Protein AF-0000000073405403 (afdb_homodimer)

Radius of gyration: 28.53 Å; Cα contacts (8 Å, |Δi|>4): 1781; chains: 2; bounding box: 53×83×65 Å

Organism: Sulfolobus acidocaldarius (strain ATCC 33909 / DSM 639 / JCM 8929 / NBRC 15157 / NCIMB 11770) (NCBI:txid330779)

pLDDT: mean 97.25, std 3.48, range [59.69, 98.94]

Nearest PDB structures (foldseek):
  1wsr-assembly1_A  TM=9.263E-01  e=1.986E-34  Homo sapiens
  3gir-assembly1_A  TM=9.163E-01  e=1.034E-34  Bartonella henselae
  4paa-assembly2_B  TM=9.089E-01  e=1.950E-30  Rattus norvegicus
  4pab-assembly2_B  TM=9.195E-01  e=1.554E-29  Rattus norvegicus
  5l46-assembly2_B  TM=9.239E-01  e=4.518E-29  Homo sapiens

Foldseek 3Di:
DAEALQVVVCVVLVFPWDDDLNYTFGAWSDDLQVLLVCFAPHKAKEWPLLWWKKKKFAALVLVCQQKFAHDPPDDAQFKADQIAGAAQLQFGLWGWIWHHHDNTMIMIITGNNNNVVVQVVSVVRHDMDMDTCSQVKTKMKMHHQHSCVQAPDDPADARGKDAQDDDPRATFGMKHFDDQQLTTTIMTIHGSVRVSVVVVVCVVSVHYHGRVNSSQLRNFLFLHDDEPQQGYNNDHCQQAVNPRHDLVDHYRNNVNVVCCVPVPDFKHKWKWWFDLPDDDWFDWQFFWAAAVRPGGFWTFRDWDQRSVVNTIMGMTMGGPVRQPAQAWIWTQDVNDTTIIHIHHGNNDDRD/DAEALQVVVCVVLVFPWDDDLNYTFGAWSDDLQVLLVCFAPHKAKEWPLLWWKKKKFAALVLVCQQKFAHDPPDDAQFKADQIAGAAQLQFGLWGWIWHHHDNTMIMIITGNNNNVVVCVVSVVRHPMDMDTCSQVKTKMKMHHQHSCVQAPDDPADARGKDAQDDDPRATFGMKHFDDQQLTTTIMTIHGNVRVSVVVVVSVVSVHYHGRVNSSQLRNFLFLHDDEPQQGYNNDHCQQAVNPRHDLVDHYRNNVNVVCCVPVPDFKHKWKWWFDLPDDQWFDWFFFWAAAVRPGGFWTFRDWDQRSVVNTIMGMTMGGPVRQPAQAWIWTQDVNDTTTIHIHHGNNDDRD

Secondary structure (DSSP, 8-state):
-EE-TTHHHHHHTT-EEEEETTEEEEEESS-HHHHHHHHHHS-EEEE-TTSEEEEEES-HHHHHHHBSS--TTSPTTEEEEEEEEE-TTS-EEEEEEEEE-SSSEEEEEE-GGGHHHHHHHHHHH---EEEE-TTT-EEEEEE-TTGGGTSPPPS--TTBEEEEEEETTEEEEEEE---SSSS-EEEEEE-HHHHHHHHHHHHHTTPEE--HHHHHHHHHHHT---BTTTB-TT--TTTTT-----TTS--TTHHHHHHHHHH--S-EEEEEEE-TT----PPTTPEEE-TTS-SEEEEEEEEEEETTTTEEEEEEEE-GGG--TTSEEEEEETTEEEEEEEEPSPSS---/-EE-TTHHHHHHTT-EEEEETTEEEEEESS-HHHHHHHHHHS-EEEE-TTSEEEEEES-HHHHHHHBSS--TTSPTTEEEEEEEEE-TTS-EEEEEEEEE-SSSEEEEEE-GGGHHHHHHHHHHH---EEEE-TTT-EEEEEE-TTGGGTSPPPS--TTBEEEEEEETTEEEEEEE---SSSS-EEEEEE-HHHHHHHHHHHHHTTPEEE-HHHHHHHHHHHT---BTTTB-TT--TTTTT-----TTS--TTHHHHHHHHHH--S-EEEEEEE-TT----PPTTPEEE-TTS-SEEEEEEEEEEETTTTEEEEEEEE-GGG--TTSEEEEEETTEEEEEEEEPSPSS---

InterPro domains:
  IPR006222 GCVT, N-terminal domain [PF01571] (8-242)
  IPR006223 Glycine cleavage system T protein [TIGR00528] (4-348)
  IPR013977 Aminomethyltransferase, C-terminal domain [PF08669] (269-347)
  IPR027266 Aminomethyltransferase superfamily [G3DSA:3.30.1360.120] (5-221)
  IPR028896 Aminomethyltransferase-like [PTHR43757] (3-349)
  IPR029043 Glycine cleavage T-protein/YgfZ, C-terminal [SSF101790] (257-349)

Sequence (702 aa):
MFSSPLLDIETKLNADIGEFANWKMPMKYTSYQDEHLLVRTSVAFFDISHMGRLKVSGNQNELEFLVSKEISKNKPNSMIGPTAFLNDKGGFEDDVMIYKVSENEFLIVTNAINREKIINWIGKNSGLNVEDLTFKYGMLAIQGRNVWNFIEKAEVKPLEFILNTKFLGENVFLLSRSGWTGEDGLEVWADANTLTSIIQKLLKLGIKPAGLIARDSLRQEMGYVLYGEDIDSNITPVEARYWVFSLDKDFIGKEKIMEHVENGVNRIRLGFKLKKDDRLLPRKDYKIKSPLGSRDVGYVTSSTFSPYLNRVIGMGYIKPEYAYIGYELAIDIRGKQVKAKISDFPLINTRMFSSPLLDIETKLNADIGEFANWKMPMKYTSYQDEHLLVRTSVAFFDISHMGRLKVSGNQNELEFLVSKEISKNKPNSMIGPTAFLNDKGGFEDDVMIYKVSENEFLIVTNAINREKIINWIGKNSGLNVEDLTFKYGMLAIQGRNVWNFIEKAEVKPLEFILNTKFLGENVFLLSRSGWTGEDGLEVWADANTLTSIIQKLLKLGIKPAGLIARDSLRQEMGYVLYGEDIDSNITPVEARYWVFSLDKDFIGKEKIMEHVENGVNRIRLGFKLKKDDRLLPRKDYKIKSPLGSRDVGYVTSSTFSPYLNRVIGMGYIKPEYAYIGYELAIDIRGKQVKAKISDFPLINTR

Solvent-accessible surface area (backbone atoms only — not comparable to full-atom values): 35349 Å² total; per-residue (Å²): 120,47,65,41,78,54,47,68,63,38,49,74,64,50,34,45,71,40,79,55,77,57,19,42,39,53,37,25,53,80,46,44,57,59,38,38,44,30,25,71,72,27,36,26,34,32,82,51,34,64,38,22,33,34,37,38,36,44,63,45,69,56,53,35,31,50,26,33,34,82,54,82,88,57,58,66,39,28,47,49,62,67,22,27,34,34,38,78,76,20,6,30,68,40,61,31,42,35,34,29,66,46,75,42,34,33,36,38,42,33,48,45,79,35,34,68,58,49,55,50,49,46,51,75,74,42,90,48,45,78,44,79,40,37,85,66,31,37,32,38,36,39,35,7,64,39,36,68,80,66,41,80,81,65,100,48,55,84,43,18,44,46,68,68,41,73,55,96,88,37,78,26,52,32,43,30,21,44,74,68,51,80,42,50,36,31,32,40,32,23,39,46,70,52,48,51,53,46,51,54,52,40,45,73,63,67,42,44,72,31,20,52,54,17,46,54,39,31,17,48,39,48,59,53,77,44,83,80,52,63,40,37,64,84,38,33,44,75,34,51,60,41,89,30,60,38,86,91,55,71,31,51,15,44,70,42,48,52,46,37,58,54,71,32,42,76,39,35,47,41,30,32,35,38,50,66,88,43,80,78,72,59,48,64,67,30,40,25,20,19,58,84,59,84,34,83,42,34,30,30,31,48,52,39,70,33,69,84,76,51,26,26,34,32,31,26,38,29,35,27,42,61,69,46,57,79,36,61,32,16,33,45,55,94,84,39,75,40,63,25,35,27,32,64,73,44,72,53,86,79,129,122,47,65,41,75,52,48,69,63,38,51,75,64,50,34,44,71,40,79,55,77,57,20,42,39,52,37,24,52,80,47,44,57,61,38,37,44,29,27,72,71,27,35,27,33,31,81,51,34,65,38,21,34,35,39,39,36,44,62,46,68,56,53,34,30,49,26,32,34,83,53,84,88,57,58,67,39,29,48,50,61,68,22,27,34,36,37,78,77,22,5,32,69,40,59,30,40,34,35,30,66,44,75,43,34,32,36,37,41,34,48,44,78,34,34,66,57,49,54,51,49,46,50,74,75,43,88,49,46,76,43,80,40,36,85,65,31,36,31,38,36,39,35,6,63,40,35,68,82,67,41,81,79,64,100,48,55,84,43,19,44,47,67,68,41,74,56,96,87,37,77,26,51,33,42,31,21,45,74,68,52,82,42,50,39,31,31,36,31,21,40,46,68,51,48,52,53,47,51,53,53,39,46,74,62,68,42,43,72,32,20,53,55,18,47,53,40,34,16,49,39,48,59,53,78,44,81,81,53,63,40,36,64,84,39,33,44,75,35,49,60,42,90,29,62,38,87,91,56,70,31,51,16,44,68,42,48,51,46,37,59,54,71,32,44,76,39,34,47,42,29,31,35,38,50,66,88,41,80,80,73,59,47,64,66,30,42,25,21,21,56,83,59,84,36,84,43,35,30,30,30,46,52,40,69,32,65,87,76,51,25,27,35,32,33,26,37,28,36,28,42,60,70,46,58,80,35,62,34,15,32,45,54,93,85,39,76,40,63,26,35,28,32,64,73,44,74,55,86,77,129

Structure (mmCIF, N/CA/C/O backbone):
data_AF-0000000073405403-model_v1
#
loop_
_entity.id
_entity.type
_entity.pdbx_description
1 polymer aminomethyltransferase
#
loop_
_atom_site.group_PDB
_atom_site.id
_atom_site.type_symbol
_atom_site.label_atom_id
_atom_site.label_alt_id
_atom_site.label_comp_id
_atom_site.label_asym_id
_atom_site.label_entity_id
_atom_site.label_seq_id
_atom_site.pdbx_PDB_ins_code
_atom_site.Cartn_x
_atom_site.Cartn_y
_atom_site.Cartn_z
_atom_site.occupancy
_atom_site.B_iso_or_equiv
_atom_site.auth_seq_id
_atom_site.auth_comp_id
_atom_site.auth_asym_id
_atom_site.auth_atom_id
_atom_site.pdbx_PDB_model_num
ATOM 1 N N . MET A 1 1 ? 17.234 -34.625 -14.523 1 90.69 1 MET A N 1
ATOM 2 C CA . MET A 1 1 ? 16.922 -33.281 -14.961 1 90.69 1 MET A CA 1
ATOM 3 C C . MET A 1 1 ? 16.094 -33.281 -16.234 1 90.69 1 MET A C 1
ATOM 5 O O . MET A 1 1 ? 16.422 -33.969 -17.188 1 90.69 1 MET A O 1
ATOM 9 N N . PHE A 1 2 ? 15.016 -32.531 -16.172 1 95.19 2 PHE A N 1
ATOM 10 C CA . PHE A 1 2 ? 14.133 -32.438 -17.328 1 95.19 2 PHE A CA 1
ATOM 11 C C . PHE A 1 2 ? 14.539 -31.297 -18.234 1 95.19 2 PHE A C 1
ATOM 13 O O . PHE A 1 2 ? 15.375 -30.469 -17.844 1 95.19 2 PHE A O 1
ATOM 20 N N . SER A 1 3 ? 14.016 -31.344 -19.453 1 96.12 3 SER A N 1
ATOM 21 C CA . SER A 1 3 ? 14.273 -30.25 -20.391 1 96.12 3 SER A CA 1
ATOM 22 C C . SER A 1 3 ? 12.977 -29.703 -20.969 1 96.12 3 SER A C 1
ATOM 24 O O . SER A 1 3 ? 12.047 -30.469 -21.25 1 96.12 3 SER A O 1
ATOM 26 N N . SER A 1 4 ? 13.016 -28.453 -21.172 1 96.69 4 SER A N 1
ATOM 27 C CA . SER A 1 4 ? 11.898 -27.859 -21.906 1 96.69 4 SER A CA 1
ATOM 28 C C . SER A 1 4 ? 11.75 -28.516 -23.281 1 96.69 4 SER A C 1
ATOM 30 O O . SER A 1 4 ? 12.742 -28.781 -23.953 1 96.69 4 SER A O 1
ATOM 32 N N . PRO A 1 5 ? 10.516 -28.719 -23.688 1 97.69 5 PRO A N 1
ATOM 33 C CA . PRO A 1 5 ? 10.305 -29.25 -25.031 1 97.69 5 PRO A CA 1
ATOM 34 C C . PRO A 1 5 ? 10.641 -28.234 -26.125 1 97.69 5 PRO A C 1
ATOM 36 O O . PRO A 1 5 ? 10.648 -28.578 -27.312 1 97.69 5 PRO A O 1
ATOM 39 N N . LEU A 1 6 ? 10.984 -27.016 -25.688 1 98.19 6 LEU A N 1
ATOM 40 C CA . LEU A 1 6 ? 11.234 -25.938 -26.641 1 98.19 6 LEU A CA 1
ATOM 41 C C . LEU A 1 6 ? 12.719 -25.609 -26.703 1 98.19 6 LEU A C 1
ATOM 43 O O . LEU A 1 6 ? 13.102 -24.547 -27.203 1 98.19 6 LEU A O 1
ATOM 47 N N . LEU A 1 7 ? 13.531 -26.438 -26.203 1 96.44 7 LEU A N 1
ATOM 48 C CA . LEU A 1 7 ? 14.961 -26.172 -26.078 1 96.44 7 LEU A CA 1
ATOM 49 C C . LEU A 1 7 ? 15.586 -25.875 -27.438 1 96.44 7 LEU A C 1
ATOM 51 O O . LEU A 1 7 ? 16.484 -25.031 -27.547 1 96.44 7 LEU A O 1
ATOM 55 N N . ASP A 1 8 ? 15.195 -26.609 -28.453 1 96 8 ASP A N 1
ATOM 56 C CA . ASP A 1 8 ? 15.781 -26.453 -29.781 1 96 8 ASP A CA 1
ATOM 57 C C . ASP A 1 8 ? 15.586 -25.031 -30.297 1 96 8 ASP A C 1
ATOM 59 O O . ASP A 1 8 ? 16.547 -24.375 -30.719 1 96 8 ASP A O 1
ATOM 63 N N . ILE A 1 9 ? 14.391 -24.578 -30.266 1 97.38 9 ILE A N 1
ATOM 64 C CA . ILE A 1 9 ? 14.125 -23.234 -30.781 1 97.38 9 ILE A CA 1
ATOM 65 C C . ILE A 1 9 ? 14.75 -22.203 -29.859 1 97.38 9 ILE A C 1
ATOM 67 O O . ILE A 1 9 ? 15.211 -21.141 -30.312 1 97.38 9 ILE A O 1
ATOM 71 N N . GLU A 1 10 ? 14.766 -22.5 -28.594 1 96.69 10 GLU A N 1
ATOM 72 C CA . GLU A 1 10 ? 15.367 -21.578 -27.641 1 96.69 10 GLU A CA 1
ATOM 73 C C . GLU A 1 10 ? 16.859 -21.406 -27.906 1 96.69 10 GLU A C 1
ATOM 75 O O . GLU A 1 10 ? 17.391 -20.312 -27.797 1 96.69 10 GLU A O 1
ATOM 80 N N . THR A 1 11 ? 17.484 -22.453 -28.172 1 96.06 11 THR A N 1
ATOM 81 C CA . THR A 1 11 ? 18.906 -22.422 -28.5 1 96.06 11 THR A CA 1
ATOM 82 C C . THR A 1 11 ? 19.156 -21.609 -29.766 1 96.06 11 THR A C 1
ATOM 84 O O . THR A 1 11 ? 20.125 -20.844 -29.844 1 96.06 11 THR A O 1
ATOM 87 N N . LYS A 1 12 ? 18.312 -21.766 -30.703 1 96.69 12 LYS A N 1
ATOM 88 C CA . LYS A 1 12 ? 18.422 -21 -31.938 1 96.69 12 LYS A CA 1
ATOM 89 C C . LYS A 1 12 ? 18.234 -19.516 -31.688 1 96.69 12 LYS A C 1
ATOM 91 O O . LYS A 1 12 ? 18.75 -18.672 -32.438 1 96.69 12 LYS A O 1
ATOM 96 N N . LEU A 1 13 ? 17.516 -19.219 -30.688 1 97.56 13 LEU A N 1
ATOM 97 C CA . LEU A 1 13 ? 17.281 -17.828 -30.312 1 97.56 13 LEU A CA 1
ATOM 98 C C . LEU A 1 13 ? 18.375 -17.312 -29.391 1 97.56 13 LEU A C 1
ATOM 100 O O . LEU A 1 13 ? 18.25 -16.234 -28.812 1 97.56 13 LEU A O 1
ATOM 104 N N . ASN A 1 14 ? 19.375 -18.172 -29.141 1 96.31 14 ASN A N 1
ATOM 105 C CA . ASN A 1 14 ? 20.547 -17.828 -28.359 1 96.31 14 ASN A CA 1
ATOM 106 C C . ASN A 1 14 ? 20.203 -17.672 -26.875 1 96.31 14 ASN A C 1
ATOM 108 O O . ASN A 1 14 ? 20.734 -16.781 -26.203 1 96.31 14 ASN A O 1
ATOM 112 N N . ALA A 1 15 ? 19.359 -18.516 -26.406 1 97.88 15 ALA A N 1
ATOM 113 C CA . ALA A 1 15 ? 19 -18.5 -24.984 1 97.88 15 ALA A CA 1
ATOM 114 C C . ALA A 1 15 ? 20.172 -18.969 -24.125 1 97.88 15 ALA A C 1
ATOM 116 O O . ALA A 1 15 ? 20.906 -19.891 -24.516 1 97.88 15 ALA A O 1
ATOM 117 N N . ASP A 1 16 ? 20.422 -18.281 -23.016 1 98.31 16 ASP A N 1
ATOM 118 C CA . ASP A 1 16 ? 21.266 -18.844 -21.953 1 98.31 16 ASP A CA 1
ATOM 119 C C . ASP A 1 16 ? 20.531 -19.906 -21.172 1 98.31 16 ASP A C 1
ATOM 121 O O . ASP A 1 16 ? 19.703 -19.594 -20.297 1 98.31 16 ASP A O 1
ATOM 125 N N . ILE A 1 17 ? 20.859 -21.172 -21.484 1 97.81 17 ILE A N 1
ATOM 126 C CA . ILE A 1 17 ? 20.141 -22.297 -20.875 1 97.81 17 ILE A CA 1
ATOM 127 C C . ILE A 1 17 ? 20.75 -22.625 -19.516 1 97.81 17 ILE A C 1
ATOM 129 O O . ILE A 1 17 ? 21.969 -22.719 -19.375 1 97.81 17 ILE A O 1
ATOM 133 N N . GLY A 1 18 ? 19.938 -22.688 -18.453 1 97.38 18 GLY A N 1
ATOM 134 C CA . GLY A 1 18 ? 20.359 -23.062 -17.109 1 97.38 18 GLY A CA 1
ATOM 135 C C . GLY A 1 18 ? 19.391 -24 -16.422 1 97.38 18 GLY A C 1
ATOM 136 O O . GLY A 1 18 ? 18.391 -24.422 -17.031 1 97.38 18 GLY A O 1
ATOM 137 N N . GLU A 1 19 ? 19.75 -24.328 -15.266 1 96.56 19 GLU A N 1
ATOM 138 C CA . GLU A 1 19 ? 18.922 -25.234 -14.477 1 96.56 19 GLU A CA 1
ATOM 139 C C . GLU A 1 19 ? 17.984 -24.453 -13.555 1 96.56 19 GLU A C 1
ATOM 141 O O . GLU A 1 19 ? 18.406 -23.516 -12.883 1 96.56 19 GLU A O 1
ATOM 146 N N . PHE A 1 20 ? 16.75 -24.781 -13.547 1 94.56 20 PHE A N 1
ATOM 147 C CA . PHE A 1 20 ? 15.742 -24.266 -12.633 1 94.56 20 PHE A CA 1
ATOM 148 C C . PHE A 1 20 ? 14.789 -25.375 -12.211 1 94.56 20 PHE A C 1
ATOM 150 O O . PHE A 1 20 ? 14.078 -25.938 -13.047 1 94.56 20 PHE A O 1
ATOM 157 N N . ALA A 1 21 ? 14.75 -25.688 -10.906 1 94.88 21 ALA A N 1
ATOM 158 C CA . ALA A 1 21 ? 13.859 -26.703 -10.352 1 94.88 21 ALA A CA 1
ATOM 159 C C . ALA A 1 21 ? 14.031 -28.031 -11.086 1 94.88 21 ALA A C 1
ATOM 161 O O . ALA A 1 21 ? 13.047 -28.672 -11.461 1 94.88 21 ALA A O 1
ATOM 162 N N . ASN A 1 22 ? 15.234 -28.359 -11.422 1 95.69 22 ASN A N 1
ATOM 163 C CA . ASN A 1 22 ? 15.602 -29.609 -12.062 1 95.69 22 ASN A CA 1
ATOM 164 C C . ASN A 1 22 ? 15.172 -29.656 -13.523 1 95.69 22 ASN A C 1
ATOM 166 O O . ASN A 1 22 ? 14.922 -30.734 -14.07 1 95.69 22 ASN A O 1
ATOM 170 N N . TRP A 1 23 ? 14.953 -28.469 -14.141 1 97.62 23 TRP A N 1
ATOM 171 C CA . TRP A 1 23 ? 14.672 -28.328 -15.57 1 97.62 23 TRP A CA 1
ATOM 172 C C . TRP A 1 23 ? 15.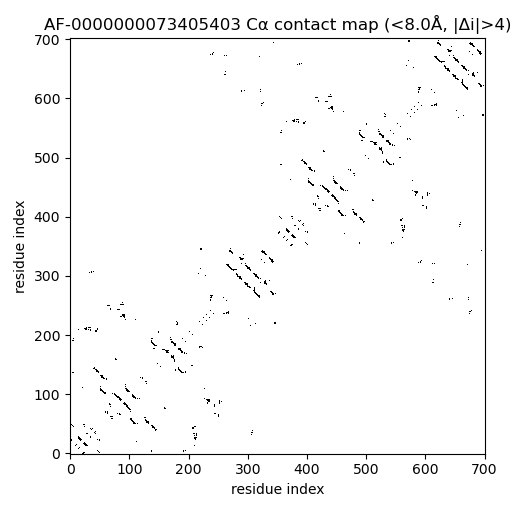75 -27.5 -16.25 1 97.62 23 TRP A C 1
ATOM 174 O O . TRP A 1 23 ? 16.219 -26.5 -15.711 1 97.62 23 TRP A O 1
ATOM 184 N N . LYS A 1 24 ? 16.109 -27.938 -17.438 1 98 24 LYS A N 1
ATOM 185 C CA . LYS A 1 24 ? 16.828 -27.047 -18.328 1 98 24 LYS A CA 1
ATOM 186 C C . LYS A 1 24 ? 15.891 -26.031 -18.984 1 98 24 LYS A C 1
ATOM 188 O O . LYS A 1 24 ? 15.023 -26.406 -19.781 1 98 24 LYS A O 1
ATOM 193 N N . MET A 1 25 ? 16.078 -24.844 -18.641 1 98.12 25 MET A N 1
ATOM 194 C CA . MET A 1 25 ? 15.18 -23.781 -19.078 1 98.12 25 MET A CA 1
ATOM 195 C C . MET A 1 25 ? 15.969 -22.562 -19.594 1 98.12 25 MET A C 1
ATOM 197 O O . MET A 1 25 ? 17.125 -22.391 -19.234 1 98.12 25 MET A O 1
ATOM 201 N N . PRO A 1 26 ? 15.391 -21.75 -20.422 1 98.38 26 PRO A N 1
ATOM 202 C CA . PRO A 1 26 ? 16.047 -20.484 -20.766 1 98.38 26 PRO A CA 1
ATOM 203 C C . PRO A 1 26 ? 16.047 -19.484 -19.625 1 98.38 26 PRO A C 1
ATOM 205 O O . PRO A 1 26 ? 14.992 -19.031 -19.188 1 98.38 26 PRO A O 1
ATOM 208 N N . MET A 1 27 ? 17.234 -19.109 -19.219 1 98.25 27 MET A N 1
ATOM 209 C CA . MET A 1 27 ? 17.375 -18.172 -18.109 1 98.25 27 MET A CA 1
ATOM 210 C C . MET A 1 27 ? 17.375 -16.734 -18.609 1 98.25 27 MET A C 1
ATOM 212 O O . MET A 1 27 ? 16.844 -15.844 -17.938 1 98.25 27 MET A O 1
ATOM 216 N N . LYS A 1 28 ? 17.922 -16.453 -19.672 1 98.31 28 LYS A N 1
ATOM 217 C CA . LYS A 1 28 ? 17.922 -15.156 -20.344 1 98.31 28 LYS A CA 1
ATOM 218 C C . LYS A 1 28 ? 18.266 -15.305 -21.828 1 98.31 28 LYS A C 1
ATOM 220 O O . LYS A 1 28 ? 18.812 -16.328 -22.234 1 98.31 28 LYS A O 1
ATOM 225 N N . TYR A 1 29 ? 17.969 -14.328 -22.609 1 98.38 29 TYR A N 1
ATOM 226 C CA . TYR A 1 29 ? 18.281 -14.281 -24.031 1 98.38 29 TYR A CA 1
ATOM 227 C C . TYR A 1 29 ? 19.219 -13.117 -24.344 1 98.38 29 TYR A C 1
ATOM 229 O O . TYR A 1 29 ? 20.031 -13.195 -25.281 1 98.38 29 TYR A O 1
ATOM 237 N N . THR A 1 30 ? 19.031 -12.055 -23.672 1 97.12 30 THR A N 1
ATOM 238 C CA . THR A 1 30 ? 19.906 -10.883 -23.734 1 97.12 30 THR A CA 1
ATOM 239 C C . THR A 1 30 ? 20.359 -10.477 -22.328 1 97.12 30 THR A C 1
ATOM 241 O O . THR A 1 30 ? 21.172 -11.164 -21.719 1 97.12 30 THR A O 1
ATOM 244 N N . SER A 1 31 ? 19.781 -9.492 -21.703 1 97.44 31 SER A N 1
ATOM 245 C CA . SER A 1 31 ? 19.922 -9.164 -20.297 1 97.44 31 SER A CA 1
ATOM 246 C C . SER A 1 31 ? 18.578 -9.195 -19.594 1 97.44 31 SER A C 1
ATOM 248 O O . SER A 1 31 ? 17.562 -8.773 -20.156 1 97.44 31 SER A O 1
ATOM 250 N N . TYR A 1 32 ? 18.672 -9.742 -18.375 1 96.81 32 TYR A N 1
ATOM 251 C CA . TYR A 1 32 ? 17.375 -9.836 -17.688 1 96.81 32 TYR A CA 1
ATOM 252 C C . TYR A 1 32 ? 16.766 -8.453 -17.5 1 96.81 32 TYR A C 1
ATOM 254 O O . TYR A 1 32 ? 15.539 -8.32 -17.438 1 96.81 32 TYR A O 1
ATOM 262 N N . GLN A 1 33 ? 17.625 -7.359 -17.422 1 98 33 GLN A N 1
ATOM 263 C CA . GLN A 1 33 ? 17.109 -6.004 -17.25 1 98 33 GLN A CA 1
ATOM 264 C C . GLN A 1 33 ? 16.312 -5.562 -18.469 1 98 33 GLN A C 1
ATOM 266 O O . GLN A 1 33 ? 15.211 -5.012 -18.328 1 98 33 GLN A O 1
ATOM 271 N N . ASP A 1 34 ? 16.875 -5.832 -19.594 1 98.25 34 ASP A N 1
ATOM 272 C CA . ASP A 1 34 ? 16.188 -5.48 -20.844 1 98.25 34 ASP A CA 1
ATOM 273 C C . ASP A 1 34 ? 14.883 -6.277 -20.984 1 98.25 34 ASP A C 1
ATOM 275 O O . ASP A 1 34 ? 13.852 -5.73 -21.375 1 98.25 34 ASP A O 1
ATOM 279 N N . GLU A 1 35 ? 14.984 -7.539 -20.734 1 98.75 35 GLU A N 1
ATOM 280 C CA . GLU A 1 35 ? 13.828 -8.422 -20.828 1 98.75 35 GLU A CA 1
ATOM 281 C C . GLU A 1 35 ? 12.734 -8 -19.859 1 98.75 35 GLU A C 1
ATOM 283 O O . GLU A 1 35 ? 11.547 -7.996 -20.203 1 98.75 35 GLU A O 1
ATOM 288 N N . HIS A 1 36 ? 13.125 -7.621 -18.641 1 98.69 36 HIS A N 1
ATOM 289 C CA . HIS A 1 36 ? 12.219 -7.074 -17.641 1 98.69 36 HIS A CA 1
ATOM 290 C C . HIS A 1 36 ? 11.508 -5.828 -18.172 1 98.69 36 HIS A C 1
ATOM 292 O O . HIS A 1 36 ? 10.289 -5.715 -18.062 1 98.69 36 HIS A O 1
ATOM 298 N N . LEU A 1 37 ? 12.242 -4.949 -18.688 1 98.5 37 LEU A N 1
ATOM 299 C CA . LEU A 1 37 ? 11.688 -3.684 -19.172 1 98.5 37 LEU A CA 1
ATOM 300 C C . LEU A 1 37 ? 10.758 -3.906 -20.359 1 98.5 37 LEU A C 1
ATOM 302 O O . LEU A 1 37 ? 9.781 -3.176 -20.531 1 98.5 37 LEU A O 1
ATOM 306 N N . LEU A 1 38 ? 11.023 -4.91 -21.156 1 98.38 38 LEU A N 1
ATOM 307 C CA . LEU A 1 38 ? 10.133 -5.242 -22.266 1 98.38 38 LEU A CA 1
ATOM 308 C C . LEU A 1 38 ? 8.711 -5.473 -21.766 1 98.38 38 LEU A C 1
ATOM 310 O O . LEU A 1 38 ? 7.75 -4.977 -22.359 1 98.38 38 LEU A O 1
ATOM 314 N N . VAL A 1 39 ? 8.602 -6.18 -20.688 1 98.44 39 VAL A N 1
ATOM 315 C CA . VAL A 1 39 ? 7.289 -6.512 -20.156 1 98.44 39 VAL A CA 1
ATOM 316 C C . VAL A 1 39 ? 6.609 -5.25 -19.641 1 98.44 39 VAL A C 1
ATOM 318 O O . VAL A 1 39 ? 5.41 -5.051 -19.859 1 98.44 39 VAL A O 1
ATOM 321 N N . ARG A 1 40 ? 7.316 -4.371 -19.016 1 98.19 40 ARG A N 1
ATOM 322 C CA . ARG A 1 40 ? 6.766 -3.178 -18.375 1 98.19 40 ARG A CA 1
ATOM 323 C C . ARG A 1 40 ? 6.465 -2.1 -19.406 1 98.19 40 ARG A C 1
ATOM 325 O O . ARG A 1 40 ? 5.688 -1.178 -19.156 1 98.19 40 ARG A O 1
ATOM 332 N N . THR A 1 41 ? 7.035 -2.18 -20.562 1 97.38 41 THR A N 1
ATOM 333 C CA . THR A 1 41 ? 6.887 -1.08 -21.5 1 97.38 41 THR A CA 1
ATOM 334 C C . THR A 1 41 ? 6.289 -1.576 -22.812 1 97.38 41 THR A C 1
ATOM 336 O O . THR A 1 41 ? 5.844 -0.777 -23.641 1 97.38 41 THR A O 1
ATOM 339 N N . SER A 1 42 ? 6.34 -2.885 -22.984 1 97.88 42 SER A N 1
ATOM 340 C CA . SER A 1 42 ? 5.871 -3.5 -24.219 1 97.88 42 SER A CA 1
ATOM 341 C C . SER A 1 42 ? 5.281 -4.883 -23.969 1 97.88 42 SER A C 1
ATOM 343 O O . SER A 1 42 ? 4.223 -5.004 -23.344 1 97.88 42 SER A O 1
ATOM 345 N N . VAL A 1 43 ? 6.02 -5.941 -24.5 1 98.38 43 VAL A N 1
ATOM 346 C CA . VAL A 1 43 ? 5.543 -7.312 -24.359 1 98.38 43 VAL A CA 1
ATOM 347 C C . VAL A 1 43 ? 6.699 -8.289 -24.578 1 98.38 43 VAL A C 1
ATOM 349 O O . VAL A 1 43 ? 7.652 -7.984 -25.297 1 98.38 43 VAL A O 1
ATOM 352 N N . ALA A 1 44 ? 6.605 -9.398 -23.938 1 98.81 44 ALA A N 1
ATOM 353 C CA . ALA A 1 44 ? 7.535 -10.516 -24.125 1 98.81 44 ALA A CA 1
ATOM 354 C C . ALA A 1 44 ? 6.824 -11.852 -23.953 1 98.81 44 ALA A C 1
ATOM 356 O O . ALA A 1 44 ? 5.688 -11.906 -23.469 1 98.81 44 ALA A O 1
ATOM 357 N N . PHE A 1 45 ? 7.492 -12.867 -24.406 1 98.81 45 PHE A N 1
ATOM 358 C CA . PHE A 1 45 ? 6.957 -14.188 -24.109 1 98.81 45 PHE A CA 1
ATOM 359 C C . PHE A 1 45 ? 7.969 -15.016 -23.328 1 98.81 45 PHE A C 1
ATOM 361 O O . PHE A 1 45 ? 9.18 -14.844 -23.5 1 98.81 45 PHE A O 1
ATOM 368 N N . PHE A 1 46 ? 7.422 -15.914 -22.516 1 98.88 46 PHE A N 1
ATOM 369 C CA . PHE A 1 46 ? 8.195 -16.781 -21.625 1 98.88 46 PHE A CA 1
ATOM 370 C C . PHE A 1 46 ? 7.871 -18.25 -21.891 1 98.88 46 PHE A C 1
ATOM 372 O O . PHE A 1 46 ? 6.703 -18.609 -22.031 1 98.88 46 PHE A O 1
ATOM 379 N N . ASP A 1 47 ? 8.969 -19.047 -21.953 1 98.81 47 ASP A N 1
ATOM 380 C CA . ASP A 1 47 ? 8.797 -20.484 -21.781 1 98.81 47 ASP A CA 1
ATOM 381 C C . ASP A 1 47 ? 8.641 -20.859 -20.312 1 98.81 47 ASP A C 1
ATOM 383 O O . ASP A 1 47 ? 9.578 -20.688 -19.531 1 98.81 47 ASP A O 1
ATOM 387 N N . ILE A 1 48 ? 7.473 -21.359 -19.938 1 98.62 48 ILE A N 1
ATOM 388 C CA . ILE A 1 48 ? 7.258 -21.766 -18.547 1 98.62 48 ILE A CA 1
ATOM 389 C C . ILE A 1 48 ? 6.84 -23.234 -18.5 1 98.62 48 ILE A C 1
ATOM 391 O O . ILE A 1 48 ? 6 -23.609 -17.672 1 98.62 48 ILE A O 1
ATOM 395 N N . SER A 1 49 ? 7.383 -23.984 -19.375 1 98.62 49 SER A N 1
ATOM 396 C CA . SER A 1 49 ? 7.027 -25.375 -19.547 1 98.62 49 SER A CA 1
ATOM 397 C C . SER A 1 49 ? 7.465 -26.219 -18.344 1 98.62 49 SER A C 1
ATOM 399 O O . SER A 1 49 ? 7.051 -27.359 -18.188 1 98.62 49 SER A O 1
ATOM 401 N N . HIS A 1 50 ? 8.328 -25.641 -17.5 1 98.31 50 HIS A N 1
ATOM 402 C CA . HIS A 1 50 ? 8.766 -26.359 -16.312 1 98.31 50 HIS A CA 1
ATOM 403 C C . HIS A 1 50 ? 7.625 -26.516 -15.312 1 98.31 50 HIS A C 1
ATOM 405 O O . HIS A 1 50 ? 7.691 -27.359 -14.414 1 98.31 50 HIS A O 1
ATOM 411 N N . MET A 1 51 ? 6.598 -25.719 -15.367 1 98.5 51 MET A N 1
ATOM 412 C CA . MET A 1 51 ? 5.473 -25.812 -14.445 1 98.5 51 MET A CA 1
ATOM 413 C C . MET A 1 51 ? 4.734 -27.141 -14.609 1 98.5 51 MET A C 1
ATOM 415 O O . MET A 1 51 ? 4.57 -27.625 -15.734 1 98.5 51 MET A O 1
ATOM 419 N N . GLY A 1 52 ? 4.32 -27.672 -13.445 1 98.69 52 GLY A N 1
ATOM 420 C CA . GLY A 1 52 ? 3.512 -28.875 -13.531 1 98.69 52 GLY A CA 1
ATOM 421 C C . GLY A 1 52 ? 2.115 -28.625 -14.062 1 98.69 52 GLY A C 1
ATOM 422 O O . GLY A 1 52 ? 1.49 -27.609 -13.727 1 98.69 52 GLY A O 1
ATOM 423 N N . ARG A 1 53 ? 1.635 -29.484 -14.852 1 98.88 53 ARG A N 1
ATOM 424 C CA . ARG A 1 53 ? 0.285 -29.438 -15.406 1 98.88 53 ARG A CA 1
ATOM 425 C C . ARG A 1 53 ? -0.441 -30.766 -15.18 1 98.88 53 ARG A C 1
ATOM 427 O O . ARG A 1 53 ? -0.064 -31.781 -15.75 1 98.88 53 ARG A O 1
ATOM 434 N N . LEU A 1 54 ? -1.486 -30.656 -14.406 1 98.94 54 LEU A N 1
ATOM 435 C CA . LEU A 1 54 ? -2.205 -31.875 -14.031 1 98.94 54 LEU A CA 1
ATOM 436 C C . LEU A 1 54 ? -3.662 -31.797 -14.477 1 98.94 54 LEU A C 1
ATOM 438 O O . LEU A 1 54 ? -4.281 -30.734 -14.414 1 98.94 54 LEU A O 1
ATOM 442 N N . LYS A 1 55 ? -4.164 -32.875 -14.906 1 98.94 55 LYS A N 1
ATOM 443 C CA . LYS A 1 55 ? -5.602 -33.062 -15.07 1 98.94 55 LYS A CA 1
ATOM 444 C C . LYS A 1 55 ? -6.168 -33.906 -13.93 1 98.94 55 LYS A C 1
ATOM 446 O O . LYS A 1 55 ? -5.684 -35.031 -13.672 1 98.94 55 LYS A O 1
ATOM 451 N N . VAL A 1 56 ? -7.105 -33.406 -13.25 1 98.81 56 VAL A N 1
ATOM 452 C CA . VAL A 1 56 ? -7.727 -34.094 -12.117 1 98.81 56 VAL A CA 1
ATOM 453 C C . VAL A 1 56 ? -9.195 -34.375 -12.422 1 98.81 56 VAL A C 1
ATOM 455 O O . VAL A 1 56 ? -9.938 -33.469 -12.82 1 98.81 56 VAL A O 1
ATOM 458 N N . SER A 1 57 ? -9.609 -35.562 -12.25 1 98.69 57 SER A N 1
ATOM 459 C CA . SER A 1 57 ? -11 -35.938 -12.508 1 98.69 57 SER A CA 1
ATOM 460 C C . SER A 1 57 ? -11.617 -36.656 -11.32 1 98.69 57 SER A C 1
ATOM 462 O O . SER A 1 57 ? -10.93 -37.406 -10.625 1 98.69 57 SER A O 1
ATOM 464 N N . GLY A 1 58 ? -12.867 -36.438 -11.039 1 98.12 58 GLY A N 1
ATOM 465 C CA . GLY A 1 58 ? -13.594 -37.062 -9.945 1 98.12 58 GLY A CA 1
ATOM 466 C C . GLY A 1 58 ? -14.555 -36.125 -9.258 1 98.12 58 GLY A C 1
ATOM 467 O O . GLY A 1 58 ? -15.016 -35.156 -9.867 1 98.12 58 GLY A O 1
ATOM 468 N N . ASN A 1 59 ? -14.906 -36.438 -8.055 1 96.88 59 ASN A N 1
ATOM 469 C CA . ASN A 1 59 ? -15.883 -35.688 -7.281 1 96.88 59 ASN A CA 1
ATOM 470 C C . ASN A 1 59 ? -15.344 -34.312 -6.879 1 96.88 59 ASN A C 1
ATOM 472 O O . ASN A 1 59 ? -14.312 -34.219 -6.207 1 96.88 59 ASN A O 1
ATOM 476 N N . GLN A 1 60 ? -16.031 -33.344 -7.254 1 96.06 60 GLN A N 1
ATOM 477 C CA . GLN A 1 60 ? -15.625 -31.953 -6.984 1 96.06 60 GLN A CA 1
ATOM 478 C C . GLN A 1 60 ? -15.477 -31.719 -5.484 1 96.06 60 GLN A C 1
ATOM 480 O O . GLN A 1 60 ? -14.609 -30.953 -5.059 1 96.06 60 GLN A O 1
ATOM 485 N N . ASN A 1 61 ? -16.297 -32.312 -4.715 1 96.69 61 ASN A N 1
ATOM 486 C CA . ASN A 1 61 ? -16.266 -32.125 -3.271 1 96.69 61 ASN A CA 1
ATOM 487 C C . ASN A 1 61 ? -14.938 -32.594 -2.674 1 96.69 61 ASN A C 1
ATOM 489 O O . ASN A 1 61 ? -14.469 -32.031 -1.677 1 96.69 61 ASN A O 1
ATOM 493 N N . GLU A 1 62 ? -14.391 -33.594 -3.279 1 97.88 62 GLU A N 1
ATOM 494 C CA . GLU A 1 62 ? -13.086 -34.062 -2.814 1 97.88 62 GLU A CA 1
ATOM 495 C C . GLU A 1 62 ? -11.992 -33.062 -3.092 1 97.88 62 GLU A C 1
ATOM 497 O O . GLU A 1 62 ? -11.148 -32.781 -2.234 1 97.88 62 GLU A O 1
ATOM 502 N N . LEU A 1 63 ? -12.047 -32.5 -4.285 1 98.06 63 LEU A N 1
ATOM 503 C CA . LEU A 1 63 ? -11.062 -31.469 -4.594 1 98.06 63 LEU A CA 1
ATOM 504 C C . LEU A 1 63 ? -11.273 -30.234 -3.715 1 98.06 63 LEU A C 1
ATOM 506 O O . LEU A 1 63 ? -10.305 -29.625 -3.26 1 98.06 63 LEU A O 1
ATOM 510 N N . GLU A 1 64 ? -12.531 -29.891 -3.5 1 96.75 64 GLU A N 1
ATOM 511 C CA . GLU A 1 64 ? -12.898 -28.766 -2.637 1 96.75 64 GLU A CA 1
ATOM 512 C C . GLU A 1 64 ? -12.273 -28.906 -1.254 1 96.75 64 GLU A C 1
ATOM 514 O O . GLU A 1 64 ? -11.844 -27.922 -0.659 1 96.75 64 GLU A O 1
ATOM 519 N N . PHE A 1 65 ? -12.203 -30.078 -0.78 1 98 65 PHE A N 1
ATOM 520 C CA . PHE A 1 65 ? -11.648 -30.344 0.542 1 98 65 PHE A CA 1
ATOM 521 C C . PHE A 1 65 ? -10.125 -30.266 0.519 1 98 65 PHE A C 1
ATOM 523 O O . PHE A 1 65 ? -9.5 -29.906 1.521 1 98 65 PHE A O 1
ATOM 530 N N . LEU A 1 66 ? -9.516 -30.562 -0.603 1 98.44 66 LEU A N 1
ATOM 531 C CA . LEU A 1 66 ? -8.062 -30.641 -0.711 1 98.44 66 LEU A CA 1
ATOM 532 C C . LEU A 1 66 ? -7.453 -29.25 -0.868 1 98.44 66 LEU A C 1
ATOM 534 O O . LEU A 1 66 ? -6.289 -29.047 -0.532 1 98.44 66 LEU A O 1
ATOM 538 N N . VAL A 1 67 ? -8.234 -28.328 -1.432 1 98.44 67 VAL A N 1
ATOM 539 C CA . VAL A 1 67 ? -7.691 -26.984 -1.68 1 98.44 67 VAL A CA 1
ATOM 540 C C . VAL A 1 67 ? -8.359 -25.984 -0.753 1 98.44 67 VAL A C 1
ATOM 542 O O . VAL A 1 67 ? -9.492 -26.188 -0.304 1 98.44 67 VAL A O 1
ATOM 545 N N . SER A 1 68 ? -7.742 -24.875 -0.548 1 98.56 68 SER A N 1
ATOM 546 C CA . SER A 1 68 ? -8.172 -23.984 0.518 1 98.56 68 SER A CA 1
ATOM 547 C C . SER A 1 68 ? -9.219 -22.984 0.021 1 98.56 68 SER A C 1
ATOM 549 O O . SER A 1 68 ? -9.945 -22.391 0.82 1 98.56 68 SER A O 1
ATOM 551 N N . LYS A 1 69 ? -9.336 -22.766 -1.234 1 97.81 69 LYS A N 1
ATOM 552 C CA . LYS A 1 69 ? -10.336 -21.828 -1.755 1 97.81 69 LYS A CA 1
ATOM 553 C C . LYS A 1 69 ? -11.578 -22.562 -2.24 1 97.81 69 LYS A C 1
ATOM 555 O O . LYS A 1 69 ? -11.5 -23.734 -2.656 1 97.81 69 LYS A O 1
ATOM 560 N N . GLU A 1 70 ? -12.648 -21.859 -2.289 1 97 70 GLU A N 1
ATOM 561 C CA . GLU A 1 70 ? -13.914 -22.391 -2.775 1 97 70 GLU A CA 1
ATOM 562 C C . GLU A 1 70 ? -13.883 -22.609 -4.285 1 97 70 GLU A C 1
ATOM 564 O O . GLU A 1 70 ? -13.492 -21.703 -5.035 1 97 70 GLU A O 1
ATOM 569 N N . ILE A 1 71 ? -14.312 -23.766 -4.719 1 95.81 71 ILE A N 1
ATOM 570 C CA . ILE A 1 71 ? -14.305 -24.141 -6.129 1 95.81 71 ILE A CA 1
ATOM 571 C C . ILE A 1 71 ? -15.734 -24.219 -6.648 1 95.81 71 ILE A C 1
ATOM 573 O O . ILE A 1 71 ? -16.016 -23.844 -7.793 1 95.81 71 ILE A O 1
ATOM 577 N N . SER A 1 72 ? -16.609 -24.562 -5.828 1 92.94 72 SER A N 1
ATOM 578 C CA . SER A 1 72 ? -17.938 -24.984 -6.246 1 92.94 72 SER A CA 1
ATOM 579 C C . SER A 1 72 ? -18.75 -23.812 -6.789 1 92.94 72 SER A C 1
ATOM 581 O O . SER A 1 72 ? -19.594 -23.984 -7.672 1 92.94 72 SER A O 1
ATOM 583 N N . LYS A 1 73 ? -18.469 -22.625 -6.348 1 92.12 73 LYS A N 1
ATOM 584 C CA . LYS A 1 73 ? -19.266 -21.469 -6.734 1 92.12 73 LYS A CA 1
ATOM 585 C C . LYS A 1 73 ? -18.781 -20.875 -8.055 1 92.12 73 LYS A C 1
ATOM 587 O O . LYS A 1 73 ? -19.453 -20.016 -8.641 1 92.12 73 LYS A O 1
ATOM 592 N N . ASN A 1 74 ? -17.719 -21.406 -8.539 1 95.38 74 ASN A N 1
ATOM 593 C CA . ASN A 1 74 ? -17.156 -20.891 -9.789 1 95.38 74 ASN A CA 1
ATOM 594 C C . ASN A 1 74 ? -17.75 -21.609 -11 1 95.38 74 ASN A C 1
ATOM 596 O O . ASN A 1 74 ? -18.125 -22.781 -10.906 1 95.38 74 ASN A O 1
ATOM 600 N N . LYS A 1 75 ? -17.859 -20.906 -12.102 1 95.56 75 LYS A N 1
ATOM 601 C CA . LYS A 1 75 ? -18.391 -21.469 -13.336 1 95.56 75 LYS A CA 1
ATOM 602 C C . LYS A 1 75 ? -17.328 -22.219 -14.117 1 95.56 75 LYS A C 1
ATOM 604 O O . LYS A 1 75 ? -16.125 -21.953 -13.953 1 95.56 75 LYS A O 1
ATOM 609 N N . PRO A 1 76 ? -17.75 -23.109 -14.969 1 97.12 76 PRO A N 1
ATOM 610 C CA . PRO A 1 76 ? -16.781 -23.719 -15.883 1 97.12 76 PRO A CA 1
ATOM 611 C C . PRO A 1 76 ? -16.031 -22.688 -16.734 1 97.12 76 PRO A C 1
ATOM 613 O O . PRO A 1 76 ? -16.547 -21.594 -16.969 1 97.12 76 PRO A O 1
ATOM 616 N N . ASN A 1 77 ? -14.789 -23.047 -17.078 1 97.5 77 ASN A N 1
ATOM 617 C CA . ASN A 1 77 ? -13.906 -22.234 -17.922 1 97.5 77 ASN A CA 1
ATOM 618 C C . ASN A 1 77 ? -13.375 -21.031 -17.141 1 97.5 77 ASN A C 1
ATOM 620 O O . ASN A 1 77 ? -12.961 -20.031 -17.75 1 97.5 77 ASN A O 1
ATOM 624 N N . SER A 1 78 ? -13.461 -21.078 -15.867 1 98 78 SER A N 1
ATOM 625 C CA . SER A 1 78 ? -12.852 -20.062 -15.023 1 98 78 SER A CA 1
ATOM 626 C C . SER A 1 78 ? -11.617 -20.609 -14.305 1 98 78 SER A C 1
ATOM 628 O O . SER A 1 78 ? -11.477 -21.812 -14.133 1 98 78 SER A O 1
ATOM 630 N N . MET A 1 79 ? -10.812 -19.734 -14.055 1 98.12 79 MET A N 1
ATOM 631 C CA . MET A 1 79 ? -9.625 -20.047 -13.266 1 98.12 79 MET A CA 1
ATOM 632 C C . MET A 1 79 ? -9.82 -19.625 -11.805 1 98.12 79 MET A C 1
ATOM 634 O O . MET A 1 79 ? -10.328 -18.531 -11.531 1 98.12 79 MET A O 1
ATOM 638 N N . ILE A 1 80 ? -9.508 -20.484 -10.898 1 97.19 80 ILE A N 1
ATOM 639 C CA . ILE A 1 80 ? -9.641 -20.25 -9.469 1 97.19 80 ILE A CA 1
ATOM 640 C C . ILE A 1 80 ? -8.258 -20.172 -8.82 1 97.19 80 ILE A C 1
ATOM 642 O O . ILE A 1 80 ? -7.559 -21.188 -8.727 1 97.19 80 ILE A O 1
ATOM 646 N N . GLY A 1 81 ? -8.016 -19.031 -8.344 1 92.31 81 GLY A N 1
ATOM 647 C CA . GLY A 1 81 ? -6.727 -18.906 -7.68 1 92.31 81 GLY A CA 1
ATOM 648 C C . GLY A 1 81 ? -6.117 -17.531 -7.824 1 92.31 81 GLY A C 1
ATOM 649 O O . GLY A 1 81 ? -6.742 -16.625 -8.391 1 92.31 81 GLY A O 1
ATOM 650 N N . PRO A 1 82 ? -4.941 -17.5 -7.348 1 96.75 82 PRO A N 1
ATOM 651 C CA . PRO A 1 82 ? -4.156 -18.562 -6.688 1 96.75 82 PRO A CA 1
ATOM 652 C C . PRO A 1 82 ? -4.863 -19.141 -5.469 1 96.75 82 PRO A C 1
ATOM 654 O O . PRO A 1 82 ? -5.555 -18.422 -4.746 1 96.75 82 PRO A O 1
ATOM 657 N N . THR A 1 83 ? -4.801 -20.453 -5.305 1 98.44 83 THR A N 1
ATOM 658 C CA . THR A 1 83 ? -5.207 -21.203 -4.113 1 98.44 83 THR A CA 1
ATOM 659 C C . THR A 1 83 ? -4.09 -22.125 -3.641 1 98.44 83 THR A C 1
ATOM 661 O O . THR A 1 83 ? -2.936 -21.969 -4.051 1 98.44 83 THR A O 1
ATOM 664 N N . ALA A 1 84 ? -4.449 -23.078 -2.625 1 98.81 84 ALA A N 1
ATOM 665 C CA . ALA A 1 84 ? -3.326 -23.812 -2.053 1 98.81 84 ALA A CA 1
ATOM 666 C C . ALA A 1 84 ? -3.762 -25.203 -1.582 1 98.81 84 ALA A C 1
ATOM 668 O O . ALA A 1 84 ? -4.887 -25.375 -1.11 1 98.81 84 ALA A O 1
ATOM 669 N N . PHE A 1 85 ? -2.916 -26.125 -1.801 1 98.88 85 PHE A N 1
ATOM 670 C CA . PHE A 1 85 ? -2.889 -27.312 -0.966 1 98.88 85 PHE A CA 1
ATOM 671 C C . PHE A 1 85 ? -2.119 -27.062 0.323 1 98.88 85 PHE A C 1
ATOM 673 O O . PHE A 1 85 ? -0.95 -26.672 0.286 1 98.88 85 PHE A O 1
ATOM 680 N N . LEU A 1 86 ? -2.789 -27.281 1.438 1 98.88 86 LEU A N 1
ATOM 681 C CA . LEU A 1 86 ? -2.154 -27.062 2.732 1 98.88 86 LEU A CA 1
ATOM 682 C C . LEU A 1 86 ? -2.037 -28.375 3.512 1 98.88 86 LEU A C 1
ATOM 684 O O . LEU A 1 86 ? -2.814 -29.297 3.291 1 98.88 86 LEU A O 1
ATOM 688 N N . ASN A 1 87 ? -1.069 -28.469 4.391 1 98.75 87 ASN A N 1
ATOM 689 C CA . ASN A 1 87 ? -0.983 -29.609 5.297 1 98.75 87 ASN A CA 1
ATOM 690 C C . ASN A 1 87 ? -1.748 -29.344 6.594 1 98.75 87 ASN A C 1
ATOM 692 O O . ASN A 1 87 ? -2.383 -28.312 6.746 1 98.75 87 ASN A O 1
ATOM 696 N N . ASP A 1 88 ? -1.687 -30.25 7.512 1 98.06 88 ASP A N 1
ATOM 697 C CA . ASP A 1 88 ? -2.49 -30.203 8.727 1 98.06 88 ASP A CA 1
ATOM 698 C C . ASP A 1 88 ? -2.043 -29.047 9.633 1 98.06 88 ASP A C 1
ATOM 700 O O . ASP A 1 88 ? -2.803 -28.594 10.492 1 98.06 88 ASP A O 1
ATOM 704 N N . LYS A 1 89 ? -0.871 -28.562 9.414 1 98 89 LYS A N 1
ATOM 705 C CA . LYS A 1 89 ? -0.341 -27.469 10.219 1 98 89 LYS A CA 1
ATOM 706 C C . LYS A 1 89 ? -0.56 -26.125 9.531 1 98 89 LYS A C 1
ATOM 708 O O . LYS A 1 89 ? -0.038 -25.109 9.984 1 98 89 LYS A O 1
ATOM 713 N N . GLY A 1 90 ? -1.229 -26.172 8.398 1 98.69 90 GLY A N 1
ATOM 714 C CA . GLY A 1 90 ? -1.573 -24.953 7.691 1 98.69 90 GLY A CA 1
ATOM 715 C C . GLY A 1 90 ? -0.48 -24.469 6.75 1 98.69 90 GLY A C 1
ATOM 716 O O . GLY A 1 90 ? -0.604 -23.422 6.129 1 98.69 90 GLY A O 1
ATOM 717 N N . GLY A 1 91 ? 0.591 -25.219 6.684 1 98.88 91 GLY A N 1
ATOM 718 C CA . GLY A 1 91 ? 1.671 -24.859 5.777 1 98.88 91 GLY A CA 1
ATOM 719 C C . GLY A 1 91 ? 1.388 -25.25 4.336 1 98.88 91 GLY A C 1
ATOM 720 O O . GLY A 1 91 ? 0.572 -26.141 4.078 1 98.88 91 GLY A O 1
ATOM 721 N N . PHE A 1 92 ? 2.105 -24.719 3.387 1 98.88 92 PHE A N 1
ATOM 722 C CA . PHE A 1 92 ? 1.87 -24.953 1.965 1 98.88 92 PHE A CA 1
ATOM 723 C C . PHE A 1 92 ? 2.475 -26.281 1.521 1 98.88 92 PHE A C 1
ATOM 725 O O . PHE A 1 92 ? 3.682 -26.484 1.655 1 98.88 92 PHE A O 1
ATOM 732 N N . GLU A 1 93 ? 1.648 -27.094 1.041 1 98.88 93 GLU A N 1
ATOM 733 C CA . GLU A 1 93 ? 2.186 -28.125 0.17 1 98.88 93 GLU A CA 1
ATOM 734 C C . GLU A 1 93 ? 2.516 -27.578 -1.213 1 98.88 93 GLU A C 1
ATOM 736 O O . GLU A 1 93 ? 3.504 -27.984 -1.83 1 98.88 93 GLU A O 1
ATOM 741 N N . ASP A 1 94 ? 1.656 -26.703 -1.669 1 98.88 94 ASP A N 1
ATOM 742 C CA . ASP A 1 94 ? 1.882 -25.938 -2.887 1 98.88 94 ASP A CA 1
ATOM 743 C C . ASP A 1 94 ? 0.822 -24.844 -3.053 1 98.88 94 ASP A C 1
ATOM 745 O O . ASP A 1 94 ? -0.293 -24.969 -2.545 1 98.88 94 ASP A O 1
ATOM 749 N N . ASP A 1 95 ? 1.158 -23.719 -3.66 1 98.81 95 ASP A N 1
ATOM 750 C CA . ASP A 1 95 ? 0.158 -22.828 -4.215 1 98.81 95 ASP A CA 1
ATOM 751 C C . ASP A 1 95 ? -0.061 -23.094 -5.703 1 98.81 95 ASP A C 1
ATOM 753 O O . ASP A 1 95 ? 0.893 -23.344 -6.438 1 98.81 95 ASP A O 1
ATOM 757 N N . VAL A 1 96 ? -1.326 -23.047 -6.121 1 98.75 96 VAL A N 1
ATOM 758 C CA . VAL A 1 96 ? -1.627 -23.531 -7.461 1 98.75 96 VAL A CA 1
ATOM 759 C C . VAL A 1 96 ? -2.711 -22.656 -8.102 1 98.75 96 VAL A C 1
ATOM 761 O O . VAL A 1 96 ? -3.359 -21.875 -7.414 1 98.75 96 VAL A O 1
ATOM 764 N N . MET A 1 97 ? -2.816 -22.766 -9.352 1 98.5 97 MET A N 1
ATOM 765 C CA . MET A 1 97 ? -3.959 -22.281 -10.125 1 98.5 97 MET A CA 1
ATOM 766 C C . MET A 1 97 ? -4.832 -23.438 -10.594 1 98.5 97 MET A C 1
ATOM 768 O O . MET A 1 97 ? -4.328 -24.422 -11.125 1 98.5 97 MET A O 1
ATOM 772 N N . ILE A 1 98 ? -6.102 -23.312 -10.375 1 98.62 98 ILE A N 1
ATOM 773 C CA . ILE A 1 98 ? -7.035 -24.359 -10.789 1 98.62 98 ILE A CA 1
ATOM 774 C C . ILE A 1 98 ? -7.871 -23.859 -11.969 1 98.62 98 ILE A C 1
ATOM 776 O O . ILE A 1 98 ? -8.375 -22.734 -11.953 1 98.62 98 ILE A O 1
ATOM 780 N N . TYR A 1 99 ? -7.992 -24.688 -12.953 1 98.69 99 TYR A N 1
ATOM 781 C CA . TYR A 1 99 ? -8.852 -24.469 -14.117 1 98.69 99 TYR A CA 1
ATOM 782 C C . TYR A 1 99 ? -10.078 -25.375 -14.062 1 98.69 99 TYR A C 1
ATOM 784 O O . TYR A 1 99 ? -9.953 -26.594 -14.172 1 98.69 99 TYR A O 1
ATOM 792 N N . LYS A 1 100 ? -11.219 -24.797 -13.898 1 98.62 100 LYS A N 1
ATOM 793 C CA . LYS A 1 100 ? -12.422 -25.625 -13.828 1 98.62 100 LYS A CA 1
ATOM 794 C C . LYS A 1 100 ? -12.961 -25.938 -15.219 1 98.62 100 LYS A C 1
ATOM 796 O O . LYS A 1 100 ? -13.562 -25.062 -15.867 1 98.62 100 LYS A O 1
ATOM 801 N N . VAL A 1 101 ? -12.773 -27.125 -15.617 1 98.62 101 VAL A N 1
ATOM 802 C CA . VAL A 1 101 ? -13.258 -27.562 -16.922 1 98.62 101 VAL A CA 1
ATOM 803 C C . VAL A 1 101 ? -14.742 -27.922 -16.828 1 98.62 101 VAL A C 1
ATOM 805 O O . VAL A 1 101 ? -15.547 -27.484 -17.656 1 98.62 101 VAL A O 1
ATOM 808 N N . SER A 1 102 ? -15.086 -28.672 -15.875 1 97.94 102 SER A N 1
ATOM 809 C CA . SER A 1 102 ? -16.438 -29.094 -15.531 1 97.94 102 SER A CA 1
ATOM 810 C C . SER A 1 102 ? -16.562 -29.391 -14.039 1 97.94 102 SER A C 1
ATOM 812 O O . SER A 1 102 ? -15.641 -29.141 -13.273 1 97.94 102 SER A O 1
ATOM 814 N N . GLU A 1 103 ? -17.656 -29.906 -13.617 1 96.38 103 GLU A N 1
ATOM 815 C CA . GLU A 1 103 ? -17.875 -30.234 -12.211 1 96.38 103 GLU A CA 1
ATOM 816 C C . GLU A 1 103 ? -17.047 -31.453 -11.789 1 96.38 103 GLU A C 1
ATOM 818 O O . GLU A 1 103 ? -16.906 -31.719 -10.594 1 96.38 103 GLU A O 1
ATOM 823 N N . ASN A 1 104 ? -16.531 -32.125 -12.805 1 97.44 104 ASN A N 1
ATOM 824 C CA . ASN A 1 104 ? -15.812 -33.344 -12.461 1 97.44 104 ASN A CA 1
ATOM 825 C C . ASN A 1 104 ? -14.43 -33.375 -13.102 1 97.44 104 ASN A C 1
ATOM 827 O O . ASN A 1 104 ? -13.766 -34.406 -13.109 1 97.44 104 ASN A O 1
ATOM 831 N N . GLU A 1 105 ? -14.055 -32.344 -13.727 1 98.56 105 GLU A N 1
ATOM 832 C CA . GLU A 1 105 ? -12.758 -32.281 -14.391 1 98.56 105 GLU A CA 1
ATOM 833 C C . GLU A 1 105 ? -12.094 -30.922 -14.141 1 98.56 105 GLU A C 1
ATOM 835 O O . GLU A 1 105 ? -12.703 -29.875 -14.359 1 98.56 105 GLU A O 1
ATOM 840 N N . PHE A 1 106 ? -10.891 -30.984 -13.766 1 98.81 106 PHE A N 1
ATOM 841 C CA . PHE A 1 106 ? -10.109 -29.797 -13.43 1 98.81 106 PHE A CA 1
ATOM 842 C C . PHE A 1 106 ? -8.695 -29.906 -13.984 1 98.81 106 PHE A C 1
ATOM 844 O O . PHE A 1 106 ? -8.164 -31.016 -14.141 1 98.81 106 PHE A O 1
ATOM 851 N N . LEU A 1 107 ? -8.133 -28.797 -14.328 1 98.88 107 LEU A N 1
ATOM 852 C CA . LEU A 1 107 ? -6.699 -28.688 -14.562 1 98.88 107 LEU A CA 1
ATOM 853 C C . LEU A 1 107 ? -6.027 -27.891 -13.453 1 98.88 107 LEU A C 1
ATOM 855 O O . LEU A 1 107 ? -6.645 -26.984 -12.867 1 98.88 107 LEU A O 1
ATOM 859 N N . ILE A 1 108 ? -4.82 -28.281 -13.117 1 98.88 108 ILE A N 1
ATOM 860 C CA . ILE A 1 108 ? -4.078 -27.625 -12.047 1 98.88 108 ILE A CA 1
ATOM 861 C C . ILE A 1 108 ? -2.652 -27.328 -12.508 1 98.88 108 ILE A C 1
ATOM 863 O O . ILE A 1 108 ? -1.994 -28.188 -13.094 1 98.88 108 ILE A O 1
ATOM 867 N N . VAL A 1 109 ? -2.227 -26.141 -12.344 1 98.88 109 VAL A N 1
ATOM 868 C CA . VAL A 1 109 ? -0.826 -25.797 -12.562 1 98.88 109 VAL A CA 1
ATOM 869 C C . VAL A 1 109 ? -0.096 -25.719 -11.227 1 98.88 109 VAL A C 1
ATOM 871 O O . VAL A 1 109 ? -0.512 -25 -10.32 1 98.88 109 VAL A O 1
ATOM 874 N N . THR A 1 110 ? 0.934 -26.5 -11.047 1 98.69 110 THR A N 1
ATOM 875 C CA . THR A 1 110 ? 1.745 -26.547 -9.836 1 98.69 110 THR A CA 1
ATOM 876 C C . THR A 1 110 ? 3.105 -25.891 -10.07 1 98.69 110 THR A C 1
ATOM 878 O O . THR A 1 110 ? 3.514 -25.688 -11.211 1 98.69 110 THR A O 1
ATOM 881 N N . ASN A 1 111 ? 3.701 -25.516 -8.938 1 98.38 111 ASN A N 1
ATOM 882 C CA . ASN A 1 111 ? 5.129 -25.234 -9.055 1 98.38 111 ASN A CA 1
ATOM 883 C C . ASN A 1 111 ? 5.902 -26.453 -9.555 1 98.38 111 ASN A C 1
ATOM 885 O O . ASN A 1 111 ? 5.574 -27.578 -9.211 1 98.38 111 ASN A O 1
ATOM 889 N N . ALA A 1 112 ? 6.934 -26.156 -10.281 1 97.75 112 ALA A N 1
ATOM 890 C CA . ALA A 1 112 ? 7.723 -27.219 -10.914 1 97.75 112 ALA A CA 1
ATOM 891 C C . ALA A 1 112 ? 8.211 -28.219 -9.883 1 97.75 112 ALA A C 1
ATOM 893 O O . ALA A 1 112 ? 8.078 -29.438 -10.078 1 97.75 112 ALA A O 1
ATOM 894 N N . ILE A 1 113 ? 8.656 -27.75 -8.789 1 97 113 ILE A N 1
ATOM 895 C CA . ILE A 1 113 ? 9.328 -28.594 -7.809 1 97 113 ILE A CA 1
ATOM 896 C C . ILE A 1 113 ? 8.297 -29.422 -7.043 1 97 113 ILE A C 1
ATOM 898 O O . ILE A 1 113 ? 8.648 -30.391 -6.367 1 97 113 ILE A O 1
ATOM 902 N N . ASN A 1 114 ? 7.039 -29.094 -7.168 1 98.44 114 ASN A N 1
ATOM 903 C CA . ASN A 1 114 ? 6.023 -29.734 -6.332 1 98.44 114 ASN A CA 1
ATOM 904 C C . ASN A 1 114 ? 5.125 -30.656 -7.145 1 98.44 114 ASN A C 1
ATOM 906 O O . ASN A 1 114 ? 4.211 -31.281 -6.602 1 98.44 114 ASN A O 1
ATOM 910 N N . ARG A 1 115 ? 5.371 -30.797 -8.406 1 98.38 115 ARG A N 1
ATOM 911 C CA . ARG A 1 115 ? 4.527 -31.562 -9.305 1 98.38 115 ARG A CA 1
ATOM 912 C C . ARG A 1 115 ? 4.285 -32.969 -8.758 1 98.38 115 ARG A C 1
ATOM 914 O O . ARG A 1 115 ? 3.141 -33.344 -8.531 1 98.38 115 ARG A O 1
ATOM 921 N N . GLU A 1 116 ? 5.336 -33.688 -8.508 1 98.31 116 GLU A N 1
ATOM 922 C CA . GLU A 1 116 ? 5.219 -35.062 -8.023 1 98.31 116 GLU A CA 1
ATOM 923 C C . GLU A 1 116 ? 4.605 -35.094 -6.629 1 98.31 116 GLU A C 1
ATOM 925 O O . GLU A 1 116 ? 3.773 -35.969 -6.332 1 98.31 116 GLU A O 1
ATOM 930 N N . LYS A 1 117 ? 5.035 -34.156 -5.82 1 98.5 117 LYS A N 1
ATOM 931 C CA . LYS A 1 117 ? 4.504 -34.062 -4.461 1 98.5 117 LYS A CA 1
ATOM 932 C C . LYS A 1 117 ? 2.984 -33.906 -4.477 1 98.5 117 LYS A C 1
ATOM 934 O O . LYS A 1 117 ? 2.279 -34.562 -3.701 1 98.5 117 LYS A O 1
ATOM 939 N N . ILE A 1 118 ? 2.488 -33.125 -5.34 1 98.81 118 ILE A N 1
ATOM 940 C CA . ILE A 1 118 ? 1.061 -32.812 -5.375 1 98.81 118 ILE A CA 1
ATOM 941 C C . ILE A 1 118 ? 0.297 -34 -5.965 1 98.81 118 ILE A C 1
ATOM 943 O O . ILE A 1 118 ? -0.808 -34.312 -5.516 1 98.81 118 ILE A O 1
ATOM 947 N N . ILE A 1 119 ? 0.864 -34.688 -6.996 1 98.81 119 ILE A N 1
ATOM 948 C CA . ILE A 1 119 ? 0.254 -35.875 -7.52 1 98.81 119 ILE A CA 1
ATOM 949 C C . ILE A 1 119 ? 0.059 -36.906 -6.387 1 98.81 119 ILE A C 1
ATOM 951 O O . ILE A 1 119 ? -1.038 -37.438 -6.203 1 98.81 119 ILE A O 1
ATOM 955 N N . ASN A 1 120 ? 1.107 -37.094 -5.625 1 98.69 120 ASN A N 1
ATOM 956 C CA . ASN A 1 120 ? 1.053 -38.031 -4.5 1 98.69 120 ASN A CA 1
ATOM 957 C C . ASN A 1 120 ? 0.086 -37.531 -3.422 1 98.69 120 ASN A C 1
ATOM 959 O O . ASN A 1 120 ? -0.634 -38.344 -2.826 1 98.69 120 ASN A O 1
ATOM 963 N N . TRP A 1 121 ? 0.115 -36.25 -3.146 1 98.69 121 TRP A N 1
ATOM 964 C CA . TRP A 1 121 ? -0.756 -35.625 -2.141 1 98.69 121 TRP A CA 1
ATOM 965 C C . TRP A 1 121 ? -2.223 -35.906 -2.467 1 98.69 121 TRP A C 1
ATOM 967 O O . TRP A 1 121 ? -2.99 -36.312 -1.604 1 98.69 121 TRP A O 1
ATOM 977 N N . ILE A 1 122 ? -2.627 -35.688 -3.705 1 98.75 122 ILE A N 1
ATOM 978 C CA . ILE A 1 122 ? -4 -35.906 -4.145 1 98.75 122 ILE A CA 1
ATOM 979 C C . ILE A 1 122 ? -4.359 -37.375 -4.012 1 98.75 122 ILE A C 1
ATOM 981 O O . ILE A 1 122 ? -5.426 -37.719 -3.492 1 98.75 122 ILE A O 1
ATOM 985 N N . GLY A 1 123 ? -3.484 -38.219 -4.461 1 98.12 123 GLY A N 1
ATOM 986 C CA . GLY A 1 123 ? -3.727 -39.656 -4.383 1 98.12 123 GLY A CA 1
ATOM 987 C C . GLY A 1 123 ? -3.895 -40.156 -2.959 1 98.12 123 GLY A C 1
ATOM 988 O O . GLY A 1 123 ? -4.738 -41.031 -2.693 1 98.12 123 GLY A O 1
ATOM 989 N N . LYS A 1 124 ? -3.127 -39.656 -2.049 1 98.06 124 LYS A N 1
ATOM 990 C CA . LYS A 1 124 ? -3.137 -40.094 -0.655 1 98.06 124 LYS A CA 1
ATOM 991 C C . LYS A 1 124 ? -4.383 -39.594 0.07 1 98.06 124 LYS A C 1
ATOM 993 O O . LYS A 1 124 ? -4.891 -40.25 0.972 1 98.06 124 LYS A O 1
ATOM 998 N N . ASN A 1 125 ? -4.902 -38.438 -0.339 1 98.38 125 ASN A N 1
ATOM 999 C CA . ASN A 1 125 ? -5.93 -37.781 0.46 1 98.38 125 ASN A CA 1
ATOM 1000 C C . ASN A 1 125 ? -7.281 -37.781 -0.251 1 98.38 125 ASN A C 1
ATOM 1002 O O . ASN A 1 125 ? -8.219 -37.125 0.193 1 98.38 125 ASN A O 1
ATOM 1006 N N . SER A 1 126 ? -7.387 -38.469 -1.356 1 98.31 126 SER A N 1
ATOM 1007 C CA . SER A 1 126 ? -8.656 -38.5 -2.07 1 98.31 126 SER A CA 1
ATOM 1008 C C . SER A 1 126 ? -8.734 -39.688 -3.021 1 98.31 126 SER A C 1
ATOM 1010 O O . SER A 1 126 ? -7.789 -40.469 -3.123 1 98.31 126 SER A O 1
ATOM 1012 N N . GLY A 1 127 ? -9.922 -39.812 -3.617 1 98.31 127 GLY A N 1
ATOM 1013 C CA . GLY A 1 127 ? -10.125 -40.812 -4.648 1 98.31 127 GLY A CA 1
ATOM 1014 C C . GLY A 1 127 ? -10.062 -40.25 -6.055 1 98.31 127 GLY A C 1
ATOM 1015 O O . GLY A 1 127 ? -10.523 -40.906 -7.004 1 98.31 127 GLY A O 1
ATOM 1016 N N . LEU A 1 128 ? -9.562 -39.125 -6.199 1 98.75 128 LEU A N 1
ATOM 1017 C CA . LEU A 1 128 ? -9.516 -38.438 -7.488 1 98.75 128 LEU A CA 1
ATOM 1018 C C . LEU A 1 128 ? -8.469 -39.062 -8.398 1 98.75 128 LEU A C 1
ATOM 1020 O O . LEU A 1 128 ? -7.445 -39.562 -7.918 1 98.75 128 LEU A O 1
ATOM 1024 N N . ASN A 1 129 ? -8.727 -39 -9.695 1 98.69 129 ASN A N 1
ATOM 1025 C CA . ASN A 1 129 ? -7.758 -39.438 -10.695 1 98.69 129 ASN A CA 1
ATOM 1026 C C . ASN A 1 129 ? -6.887 -38.281 -11.18 1 98.69 129 ASN A C 1
ATOM 1028 O O . ASN A 1 129 ? -7.398 -37.219 -11.523 1 98.69 129 ASN A O 1
ATOM 1032 N N . VAL A 1 130 ? -5.602 -38.562 -11.195 1 98.81 130 VAL A N 1
ATOM 1033 C CA . VAL A 1 130 ? -4.676 -37.5 -11.633 1 98.81 130 VAL A CA 1
ATOM 1034 C C . VAL A 1 130 ? -3.918 -38 -12.875 1 98.81 130 VAL A C 1
ATOM 1036 O O . VAL A 1 130 ? -3.311 -39.062 -12.867 1 98.81 130 VAL A O 1
ATOM 1039 N N . GLU A 1 131 ? -3.996 -37.219 -13.938 1 98.81 131 GLU A N 1
ATOM 1040 C CA . GLU A 1 131 ? -3.178 -37.375 -15.133 1 98.81 131 GLU A CA 1
ATOM 1041 C C . GLU A 1 131 ? -2.135 -36.281 -15.258 1 98.81 131 GLU A C 1
ATOM 1043 O O . GLU A 1 131 ? -2.473 -35.094 -15.227 1 98.81 131 GLU A O 1
ATOM 1048 N N . ASP A 1 132 ? -0.911 -36.656 -15.352 1 98.81 132 ASP A N 1
ATOM 1049 C CA . ASP A 1 132 ? 0.185 -35.719 -15.508 1 98.81 132 ASP A CA 1
ATOM 1050 C C . ASP A 1 132 ? 0.362 -35.312 -16.969 1 98.81 132 ASP A C 1
ATOM 1052 O O . ASP A 1 132 ? 0.835 -36.125 -17.781 1 98.81 132 ASP A O 1
ATOM 1056 N N . LEU A 1 133 ? 0.036 -34.062 -17.312 1 98.81 133 LEU A N 1
ATOM 1057 C CA . LEU A 1 133 ? 0.079 -33.562 -18.672 1 98.81 133 LEU A CA 1
ATOM 1058 C C . LEU A 1 133 ? 1.359 -32.781 -18.922 1 98.81 133 LEU A C 1
ATOM 1060 O O . LEU A 1 133 ? 1.554 -32.25 -20.016 1 98.81 133 LEU A O 1
ATOM 1064 N N . THR A 1 134 ? 2.246 -32.812 -17.984 1 98.56 134 THR A N 1
ATOM 1065 C CA . THR A 1 134 ? 3.418 -31.938 -17.984 1 98.56 134 THR A CA 1
ATOM 1066 C C . THR A 1 134 ? 4.309 -32.219 -19.188 1 98.56 134 THR A C 1
ATOM 1068 O O . THR A 1 134 ? 4.91 -31.297 -19.75 1 98.56 134 THR A O 1
ATOM 1071 N N . PHE A 1 135 ? 4.367 -33.375 -19.594 1 97.69 135 PHE A N 1
ATOM 1072 C CA . PHE A 1 135 ? 5.285 -33.75 -20.656 1 97.69 135 PHE A CA 1
ATOM 1073 C C . PHE A 1 135 ? 4.551 -33.875 -21.984 1 97.69 135 PHE A C 1
ATOM 1075 O O . PHE A 1 135 ? 5.176 -34.031 -23.031 1 97.69 135 PHE A O 1
ATOM 1082 N N . LYS A 1 136 ? 3.248 -33.844 -21.906 1 98.25 136 LYS A N 1
ATOM 1083 C CA . LYS A 1 136 ? 2.434 -33.844 -23.125 1 98.25 136 LYS A CA 1
ATOM 1084 C C . LYS A 1 136 ? 2.334 -32.469 -23.75 1 98.25 136 LYS A C 1
ATOM 1086 O O . LYS A 1 136 ? 2.322 -32.344 -24.969 1 98.25 136 LYS A O 1
ATOM 1091 N N . TYR A 1 137 ? 2.266 -31.453 -22.938 1 98.56 137 TYR A N 1
ATOM 1092 C CA . TYR A 1 137 ? 2.121 -30.078 -23.406 1 98.56 137 TYR A CA 1
ATOM 1093 C C . TYR A 1 137 ? 3.211 -29.188 -22.828 1 98.56 137 TYR A C 1
ATOM 1095 O O . TYR A 1 137 ? 3.592 -29.344 -21.672 1 98.56 137 TYR A O 1
ATOM 1103 N N . GLY A 1 138 ? 3.754 -28.266 -23.672 1 98.5 138 GLY A N 1
ATOM 1104 C CA . GLY A 1 138 ? 4.48 -27.125 -23.156 1 98.5 138 GLY A CA 1
ATOM 1105 C C . GLY A 1 138 ? 3.574 -25.969 -22.781 1 98.5 138 GLY A C 1
ATOM 1106 O O . GLY A 1 138 ? 2.357 -26.031 -22.969 1 98.5 138 GLY A O 1
ATOM 1107 N N . MET A 1 139 ? 4.164 -24.953 -22.234 1 98.62 139 MET A N 1
ATOM 1108 C CA . MET A 1 139 ? 3.408 -23.781 -21.766 1 98.62 139 MET A CA 1
ATOM 1109 C C . MET A 1 139 ? 4.172 -22.5 -22.047 1 98.62 139 MET A C 1
ATOM 1111 O O . MET A 1 139 ? 5.359 -22.391 -21.734 1 98.62 139 MET A O 1
ATOM 1115 N N . LEU A 1 140 ? 3.514 -21.578 -22.688 1 98.69 140 LEU A N 1
ATOM 1116 C CA . LEU A 1 140 ? 4.059 -20.25 -22.984 1 98.69 140 LEU A CA 1
ATOM 1117 C C . LEU A 1 140 ? 3.236 -19.172 -22.312 1 98.69 140 LEU A C 1
ATOM 1119 O O . LEU A 1 140 ? 2.008 -19.25 -22.25 1 98.69 140 LEU A O 1
ATOM 1123 N N . ALA A 1 141 ? 3.877 -18.172 -21.781 1 98.81 141 ALA A N 1
ATOM 1124 C CA . ALA A 1 141 ? 3.225 -16.953 -21.297 1 98.81 141 ALA A CA 1
ATOM 1125 C C . ALA A 1 141 ? 3.596 -15.75 -22.156 1 98.81 141 ALA A C 1
ATOM 1127 O O . ALA A 1 141 ? 4.777 -15.484 -22.391 1 98.81 141 ALA A O 1
ATOM 1128 N N . ILE A 1 142 ? 2.662 -15.094 -22.703 1 98.69 142 ILE A N 1
ATOM 1129 C CA . ILE A 1 142 ? 2.838 -13.836 -23.422 1 98.69 142 ILE A CA 1
ATOM 1130 C C . ILE A 1 142 ? 2.301 -12.68 -22.578 1 98.69 142 ILE A C 1
ATOM 1132 O O . ILE A 1 142 ? 1.087 -12.547 -22.406 1 98.69 142 ILE A O 1
ATOM 1136 N N . GLN A 1 143 ? 3.16 -11.859 -22.109 1 98.06 143 GLN A N 1
ATOM 1137 C CA . GLN A 1 143 ? 2.805 -10.883 -21.078 1 98.06 143 GLN A CA 1
ATOM 1138 C C . GLN A 1 143 ? 3.398 -9.516 -21.391 1 98.06 143 GLN A C 1
ATOM 1140 O O . GLN A 1 143 ? 4.535 -9.414 -21.859 1 98.06 143 GLN A O 1
ATOM 1145 N N . GLY A 1 144 ? 2.605 -8.477 -21.094 1 98.19 144 GLY A N 1
ATOM 1146 C CA . GLY A 1 144 ? 3.168 -7.145 -21.203 1 98.19 144 GLY A CA 1
ATOM 1147 C C . GLY A 1 144 ? 2.117 -6.051 -21.203 1 98.19 144 GLY A C 1
ATOM 1148 O O . GLY A 1 144 ? 0.951 -6.305 -21.516 1 98.19 144 GLY A O 1
ATOM 1149 N N . ARG A 1 145 ? 2.584 -4.832 -20.906 1 96.62 145 ARG A N 1
ATOM 1150 C CA . ARG A 1 145 ? 1.737 -3.646 -20.797 1 96.62 145 ARG A CA 1
ATOM 1151 C C . ARG A 1 145 ? 1.009 -3.375 -22.109 1 96.62 145 ARG A C 1
ATOM 1153 O O . ARG A 1 145 ? -0.141 -2.93 -22.094 1 96.62 145 ARG A O 1
ATOM 1160 N N . ASN A 1 146 ? 1.63 -3.725 -23.203 1 96.94 146 ASN A N 1
ATOM 1161 C CA . ASN A 1 146 ? 1.081 -3.402 -24.516 1 96.94 146 ASN A CA 1
ATOM 1162 C C . ASN A 1 146 ? 0.806 -4.664 -25.328 1 96.94 146 ASN A C 1
ATOM 1164 O O . ASN A 1 146 ? 0.955 -4.66 -26.547 1 96.94 146 ASN A O 1
ATOM 1168 N N . VAL A 1 147 ? 0.515 -5.668 -24.656 1 97.5 147 VAL A N 1
ATOM 1169 C CA . VAL A 1 147 ? 0.361 -6.965 -25.297 1 97.5 147 VAL A CA 1
ATOM 1170 C C . VAL A 1 147 ? -0.677 -6.871 -26.422 1 97.5 147 VAL A C 1
ATOM 1172 O O . VAL A 1 147 ? -0.496 -7.441 -27.5 1 97.5 147 VAL A O 1
ATOM 1175 N N . TRP A 1 148 ? -1.704 -6.047 -26.266 1 96.81 148 TRP A N 1
ATOM 1176 C CA . TRP A 1 148 ? -2.828 -6 -27.188 1 96.81 148 TRP A CA 1
ATOM 1177 C C . TRP A 1 148 ? -2.496 -5.129 -28.406 1 96.81 148 TRP A C 1
ATOM 1179 O O . TRP A 1 148 ? -3.246 -5.105 -29.375 1 96.81 148 TRP A O 1
ATOM 1189 N N . ASN A 1 149 ? -1.38 -4.453 -28.328 1 96.56 149 ASN A N 1
ATOM 1190 C CA . ASN A 1 149 ? -0.877 -3.756 -29.516 1 96.56 149 ASN A CA 1
ATOM 1191 C C . ASN A 1 149 ? -0.234 -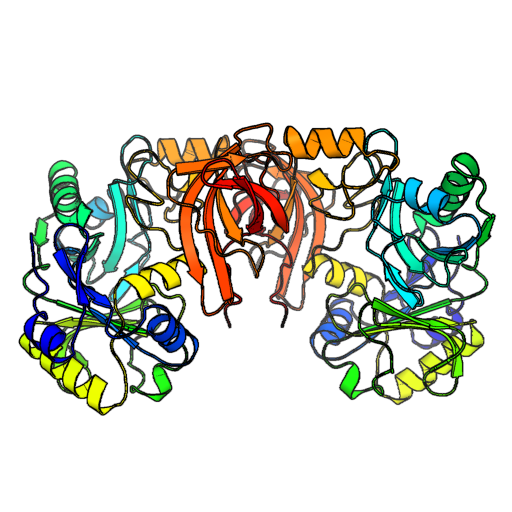4.723 -30.5 1 96.56 149 ASN A C 1
ATOM 1193 O O . ASN A 1 149 ? -0.026 -4.375 -31.672 1 96.56 149 ASN A O 1
ATOM 1197 N N . PHE A 1 150 ? 0.066 -5.934 -30.047 1 96.06 150 PHE A N 1
ATOM 1198 C CA . PHE A 1 150 ? 0.845 -6.852 -30.875 1 96.06 150 PHE A CA 1
ATOM 1199 C C . PHE A 1 150 ? 0.004 -8.055 -31.281 1 96.06 150 PHE A C 1
ATOM 1201 O O . PHE A 1 150 ? 0.243 -8.656 -32.344 1 96.06 150 PHE A O 1
ATOM 1208 N N . ILE A 1 151 ? -0.847 -8.461 -30.375 1 94.94 151 ILE A N 1
ATOM 1209 C CA . ILE A 1 151 ? -1.649 -9.641 -30.672 1 94.94 151 ILE A CA 1
ATOM 1210 C C . ILE A 1 151 ? -3.133 -9.289 -30.594 1 94.94 151 ILE A C 1
ATOM 1212 O O . ILE A 1 151 ? -3.535 -8.43 -29.812 1 94.94 151 ILE A O 1
ATOM 1216 N N . GLU A 1 152 ? -3.934 -9.938 -31.406 1 90.25 152 GLU A N 1
ATOM 1217 C CA . GLU A 1 152 ? -5.379 -9.727 -31.359 1 90.25 152 GLU A CA 1
ATOM 1218 C C . GLU A 1 152 ? -5.957 -10.172 -30.016 1 90.25 152 GLU A C 1
ATOM 1220 O O . GLU A 1 152 ? -5.586 -11.219 -29.5 1 90.25 152 GLU A O 1
ATOM 1225 N N . LYS A 1 153 ? -6.82 -9.289 -29.516 1 83.06 153 LYS A N 1
ATOM 1226 C CA . LYS A 1 153 ? -7.434 -9.609 -28.234 1 83.06 153 LYS A CA 1
ATOM 1227 C C . LYS A 1 153 ? -8.219 -10.914 -28.297 1 83.06 153 LYS A C 1
ATOM 1229 O O . LYS A 1 153 ? -9.07 -11.086 -29.172 1 83.06 153 LYS A O 1
ATOM 1234 N N . ALA A 1 154 ? -7.82 -11.75 -27.469 1 82.5 154 ALA A N 1
ATOM 1235 C CA . ALA A 1 154 ? -8.469 -13.055 -27.406 1 82.5 154 ALA A CA 1
ATOM 1236 C C . ALA A 1 154 ? -9.859 -12.945 -26.781 1 82.5 154 ALA A C 1
ATOM 1238 O O . ALA A 1 154 ? -10.141 -12.008 -26.031 1 82.5 154 ALA A O 1
ATOM 1239 N N . GLU A 1 155 ? -10.742 -13.836 -27.094 1 88.5 155 GLU A N 1
ATOM 1240 C CA . GLU A 1 155 ? -12.094 -13.867 -26.531 1 88.5 155 GLU A CA 1
ATOM 1241 C C . GLU A 1 155 ? -12.109 -14.555 -25.172 1 88.5 155 GLU A C 1
ATOM 1243 O O . GLU A 1 155 ? -12.938 -15.43 -24.922 1 88.5 155 GLU A O 1
ATOM 1248 N N . VAL A 1 156 ? -11.172 -14.203 -24.406 1 94.62 156 VAL A N 1
ATOM 1249 C CA . VAL A 1 156 ? -11.094 -14.727 -23.047 1 94.62 156 VAL A CA 1
ATOM 1250 C C . VAL A 1 156 ? -10.93 -13.57 -22.047 1 94.62 156 VAL A C 1
ATOM 1252 O O . VAL A 1 156 ? -10.102 -12.688 -22.25 1 94.62 156 VAL A O 1
ATOM 1255 N N . LYS A 1 157 ? -11.773 -13.492 -21.062 1 95.69 157 LYS A N 1
ATOM 1256 C CA . LYS A 1 157 ? -11.695 -12.477 -20.016 1 95.69 157 LYS A CA 1
ATOM 1257 C C . LYS A 1 157 ? -10.625 -12.828 -18.984 1 95.69 157 LYS A C 1
ATOM 1259 O O . LYS A 1 157 ? -10.125 -13.961 -18.969 1 95.69 157 LYS A O 1
ATOM 1264 N N . PRO A 1 158 ? -10.164 -11.875 -18.234 1 96.75 158 PRO A N 1
ATOM 1265 C CA . PRO A 1 158 ? -9.172 -12.172 -17.203 1 96.75 158 PRO A CA 1
ATOM 1266 C C . PRO A 1 158 ? -9.578 -13.344 -16.312 1 96.75 158 PRO A C 1
ATOM 1268 O O . PRO A 1 158 ? -10.688 -13.344 -15.758 1 96.75 158 PRO A O 1
ATOM 1271 N N . LEU A 1 159 ? -8.75 -14.352 -16.203 1 97.81 159 LEU A N 1
ATOM 1272 C CA . LEU A 1 159 ? -8.898 -15.547 -15.375 1 97.81 159 LEU A CA 1
ATOM 1273 C C . LEU A 1 159 ? -9.961 -16.484 -15.953 1 97.81 159 LEU A C 1
ATOM 1275 O O . LEU A 1 159 ? -10.656 -17.172 -15.203 1 97.81 159 LEU A O 1
ATOM 1279 N N . GLU A 1 160 ? -10.078 -16.406 -17.172 1 98.25 160 GLU A N 1
ATOM 1280 C CA . GLU A 1 160 ? -10.82 -17.391 -17.938 1 98.25 160 GLU A CA 1
ATOM 1281 C C . GLU A 1 160 ? -9.914 -18.141 -18.906 1 98.25 160 GLU A C 1
ATOM 1283 O O . GLU A 1 160 ? -8.781 -17.719 -19.156 1 98.25 160 GLU A O 1
ATOM 1288 N N . PHE A 1 161 ? -10.438 -19.281 -19.391 1 98.5 161 PHE A N 1
ATOM 1289 C CA . PHE A 1 161 ? -9.68 -20.062 -20.359 1 98.5 161 PHE A CA 1
ATOM 1290 C C . PHE A 1 161 ? -10.617 -20.766 -21.328 1 98.5 161 PHE A C 1
ATOM 1292 O O . PHE A 1 161 ? -11.82 -20.844 -21.094 1 98.5 161 PHE A O 1
ATOM 1299 N N . ILE A 1 162 ? -10.086 -21.141 -22.469 1 98 162 ILE A N 1
ATOM 1300 C CA . ILE A 1 162 ? -10.789 -21.938 -23.484 1 98 162 ILE A CA 1
ATOM 1301 C C . ILE A 1 162 ? -9.938 -23.141 -23.875 1 98 162 ILE A C 1
ATOM 1303 O O . ILE A 1 162 ? -8.719 -23.016 -24.031 1 98 162 ILE A O 1
ATOM 1307 N N . LEU A 1 163 ? -10.609 -24.297 -24.016 1 98.31 163 LEU A N 1
ATOM 1308 C CA . LEU A 1 163 ? -9.922 -25.5 -24.453 1 98.31 163 LEU A CA 1
ATOM 1309 C C . LEU A 1 163 ? -10.078 -25.703 -25.953 1 98.31 163 LEU A C 1
ATOM 1311 O O . LEU A 1 163 ? -11.102 -25.344 -26.531 1 98.31 163 LEU A O 1
ATOM 1315 N N . ASN A 1 164 ? -9.031 -26.297 -26.5 1 98 164 ASN A N 1
ATOM 1316 C CA . ASN A 1 164 ? -9.047 -26.734 -27.891 1 98 164 ASN A CA 1
ATOM 1317 C C . ASN A 1 164 ? -9.492 -25.609 -28.828 1 98 164 ASN A C 1
ATOM 1319 O O . ASN A 1 164 ? -10.438 -25.781 -29.609 1 98 164 ASN A O 1
ATOM 1323 N N . THR A 1 165 ? -8.742 -24.609 -28.844 1 97.44 165 THR A N 1
ATOM 1324 C CA . THR A 1 165 ? -9.031 -23.438 -29.656 1 97.44 165 THR A CA 1
ATOM 1325 C C . THR A 1 165 ? -7.84 -23.078 -30.531 1 97.44 165 THR A C 1
ATOM 1327 O O . THR A 1 165 ? -6.875 -23.844 -30.625 1 97.44 165 THR A O 1
ATOM 1330 N N . LYS A 1 166 ? -7.984 -22.016 -31.266 1 96.69 166 LYS A N 1
ATOM 1331 C CA . LYS A 1 166 ? -6.902 -21.531 -32.125 1 96.69 166 LYS A CA 1
ATOM 1332 C C . LYS A 1 166 ? -6.25 -20.281 -31.547 1 96.69 166 LYS A C 1
ATOM 1334 O O . LYS A 1 166 ? -6.934 -19.422 -31 1 96.69 166 LYS A O 1
ATOM 1339 N N . PHE A 1 167 ? -4.977 -20.234 -31.656 1 97.38 167 PHE A N 1
ATOM 1340 C CA . PHE A 1 167 ? -4.18 -19.062 -31.297 1 97.38 167 PHE A CA 1
ATOM 1341 C C . PHE A 1 167 ? -3.098 -18.812 -32.344 1 97.38 167 PHE A C 1
ATOM 1343 O O . PHE A 1 167 ? -2.281 -19.688 -32.625 1 97.38 167 PHE A O 1
ATOM 1350 N N . LEU A 1 168 ? -3.184 -17.625 -32.938 1 97.12 168 LEU A N 1
ATOM 1351 C CA . LEU A 1 168 ? -2.285 -17.25 -34.031 1 97.12 168 LEU A CA 1
ATOM 1352 C C . LEU A 1 168 ? -2.309 -18.312 -35.125 1 97.12 168 LEU A C 1
ATOM 1354 O O . LEU A 1 168 ? -1.258 -18.703 -35.656 1 97.12 168 LEU A O 1
ATOM 1358 N N . GLY A 1 169 ? -3.453 -18.875 -35.344 1 96.44 169 GLY A N 1
ATOM 1359 C CA . GLY A 1 169 ? -3.668 -19.812 -36.438 1 96.44 169 GLY A CA 1
ATOM 1360 C C . GLY A 1 169 ? -3.299 -21.234 -36.094 1 96.44 169 GLY A C 1
ATOM 1361 O O . GLY A 1 169 ? -3.422 -22.141 -36.938 1 96.44 169 GLY A O 1
ATOM 1362 N N . GLU A 1 170 ? -2.822 -21.547 -34.906 1 98 170 GLU A N 1
ATOM 1363 C CA . GLU A 1 170 ? -2.434 -22.891 -34.469 1 98 170 GLU A CA 1
ATOM 1364 C C . GLU A 1 170 ? -3.453 -23.469 -33.5 1 98 170 GLU A C 1
ATOM 1366 O O . GLU A 1 170 ? -4.008 -22.75 -32.656 1 98 170 GLU A O 1
ATOM 1371 N N . ASN A 1 171 ? -3.682 -24.766 -33.562 1 98.12 171 ASN A N 1
ATOM 1372 C CA . ASN A 1 171 ? -4.531 -25.453 -32.594 1 98.12 171 ASN A CA 1
ATOM 1373 C C . ASN A 1 171 ? -3.826 -25.625 -31.25 1 98.12 171 ASN A C 1
ATOM 1375 O O . ASN A 1 171 ? -2.766 -26.25 -31.188 1 98.12 171 ASN A O 1
ATOM 1379 N N . VAL A 1 172 ? -4.406 -25.109 -30.25 1 98.5 172 VAL A N 1
ATOM 1380 C CA . VAL A 1 172 ? -3.803 -25.203 -28.922 1 98.5 172 VAL A CA 1
ATOM 1381 C C . VAL A 1 172 ? -4.758 -25.922 -27.969 1 98.5 172 VAL A C 1
ATOM 1383 O O . VAL A 1 172 ? -5.977 -25.891 -28.172 1 98.5 172 VAL A O 1
ATOM 1386 N N . PHE A 1 173 ? -4.219 -26.562 -27.016 1 98.75 173 PHE A N 1
ATOM 1387 C CA . PHE A 1 173 ? -5.012 -27.281 -26.031 1 98.75 173 PHE A CA 1
ATOM 1388 C C . PHE A 1 173 ? -5.742 -26.312 -25.109 1 98.75 173 PHE A C 1
ATOM 1390 O O . PHE A 1 173 ? -6.93 -26.5 -24.828 1 98.75 173 PHE A O 1
ATOM 1397 N N . LEU A 1 174 ? -5.031 -25.266 -24.641 1 98.69 174 LEU A N 1
ATOM 1398 C CA . LEU A 1 174 ? -5.598 -24.328 -23.688 1 98.69 174 LEU A CA 1
ATOM 1399 C C . LEU A 1 174 ? -5.078 -22.906 -23.953 1 98.69 174 LEU A C 1
ATOM 1401 O O . LEU A 1 174 ? -3.889 -22.719 -24.219 1 98.69 174 LEU A O 1
ATOM 1405 N N . LEU A 1 175 ? -5.949 -21.953 -23.938 1 98.5 175 LEU A N 1
ATOM 1406 C CA . LEU A 1 175 ? -5.645 -20.531 -23.969 1 98.5 175 LEU A CA 1
ATOM 1407 C C . LEU A 1 175 ? -6.281 -19.812 -22.781 1 98.5 175 LEU A C 1
ATOM 1409 O O . LEU A 1 175 ? -7.492 -19.906 -22.578 1 98.5 175 LEU A O 1
ATOM 1413 N N . SER A 1 176 ? -5.477 -19.156 -22 1 98.38 176 SER A N 1
ATOM 1414 C CA . SER A 1 176 ? -6.004 -18.438 -20.828 1 98.38 176 SER A CA 1
ATOM 1415 C C . SER A 1 176 ? -5.5 -17 -20.797 1 98.38 176 SER A C 1
ATOM 1417 O O . SER A 1 176 ? -4.469 -16.688 -21.391 1 98.38 176 SER A O 1
ATOM 1419 N N . ARG A 1 177 ? -6.305 -16.141 -20.219 1 97.75 177 ARG A N 1
ATOM 1420 C CA . ARG A 1 177 ? -5.848 -14.789 -19.906 1 97.75 177 ARG A CA 1
ATOM 1421 C C . ARG A 1 177 ? -5.422 -14.688 -18.453 1 97.75 177 ARG A C 1
ATOM 1423 O O . ARG A 1 177 ? -6.254 -14.469 -17.562 1 97.75 177 ARG A O 1
ATOM 1430 N N . SER A 1 178 ? -4.195 -14.875 -18.203 1 96.88 178 SER A N 1
ATOM 1431 C CA . SER A 1 178 ? -3.547 -14.961 -16.891 1 96.88 178 SER A CA 1
ATOM 1432 C C . SER A 1 178 ? -2.045 -14.727 -17 1 96.88 178 SER A C 1
ATOM 1434 O O . SER A 1 178 ? -1.508 -14.625 -18.109 1 96.88 178 SER A O 1
ATOM 1436 N N . GLY A 1 179 ? -1.478 -14.57 -15.875 1 94.75 179 GLY A N 1
ATOM 1437 C CA . GLY A 1 179 ? -0.041 -14.344 -15.867 1 94.75 179 GLY A CA 1
ATOM 1438 C C . GLY A 1 179 ? 0.515 -14.102 -14.477 1 94.75 179 GLY A C 1
ATOM 1439 O O . GLY A 1 179 ? -0.239 -14.039 -13.5 1 94.75 179 GLY A O 1
ATOM 1440 N N . TRP A 1 180 ? 1.828 -13.945 -14.43 1 96.06 180 TRP A N 1
ATOM 1441 C CA . TRP A 1 180 ? 2.543 -13.82 -13.156 1 96.06 180 TRP A CA 1
ATOM 1442 C C . TRP A 1 180 ? 3.547 -12.672 -13.211 1 96.06 180 TRP A C 1
ATOM 1444 O O . TRP A 1 180 ? 4.645 -12.773 -12.664 1 96.06 180 TRP A O 1
ATOM 1454 N N . THR A 1 181 ? 3.23 -11.625 -13.992 1 97.19 181 THR A N 1
ATOM 1455 C CA . THR A 1 181 ? 4.176 -10.531 -14.172 1 97.19 181 THR A CA 1
ATOM 1456 C C . THR A 1 181 ? 3.586 -9.219 -13.664 1 97.19 181 THR A C 1
ATOM 1458 O O . THR A 1 181 ? 4.305 -8.227 -13.5 1 97.19 181 THR A O 1
ATOM 1461 N N . GLY A 1 182 ? 2.34 -9.258 -13.406 1 96.38 182 GLY A N 1
ATOM 1462 C CA . GLY A 1 182 ? 1.659 -8.023 -13.047 1 96.38 182 GLY A CA 1
ATOM 1463 C C . GLY A 1 182 ? 1.118 -7.27 -14.242 1 96.38 182 GLY A C 1
ATOM 1464 O O . GLY A 1 182 ? 0.375 -6.297 -14.086 1 96.38 182 GLY A O 1
ATOM 1465 N N . GLU A 1 183 ? 1.441 -7.652 -15.469 1 97.38 183 GLU A N 1
ATOM 1466 C CA . GLU A 1 183 ? 0.89 -7.078 -16.688 1 97.38 183 GLU A CA 1
ATOM 1467 C C . GLU A 1 183 ? -0.174 -7.992 -17.297 1 97.38 183 GLU A C 1
ATOM 1469 O O . GLU A 1 183 ? -0.337 -9.133 -16.859 1 97.38 183 GLU A O 1
ATOM 1474 N N . ASP A 1 184 ? -0.909 -7.492 -18.25 1 96.44 184 ASP A N 1
ATOM 1475 C CA . ASP A 1 184 ? -1.898 -8.297 -18.953 1 96.44 184 ASP A CA 1
ATOM 1476 C C . ASP A 1 184 ? -1.224 -9.297 -19.891 1 96.44 184 ASP A C 1
ATOM 1478 O O . ASP A 1 184 ? -0.027 -9.195 -20.156 1 96.44 184 ASP A O 1
ATOM 1482 N N . GLY A 1 185 ? -1.997 -10.32 -20.219 1 97.69 185 GLY A N 1
ATOM 1483 C CA . GLY A 1 185 ? -1.398 -11.281 -21.125 1 97.69 185 GLY A CA 1
ATOM 1484 C C . GLY A 1 185 ? -2.156 -12.594 -21.203 1 97.69 185 GLY A C 1
ATOM 1485 O O . GLY A 1 185 ? -3.264 -12.703 -20.672 1 97.69 185 GLY A O 1
ATOM 1486 N N . LEU A 1 186 ? -1.471 -13.539 -21.938 1 98.38 186 LEU A N 1
ATOM 1487 C CA . LEU A 1 186 ? -2.049 -14.852 -22.203 1 98.38 186 LEU A CA 1
ATOM 1488 C C . LEU A 1 186 ? -1.077 -15.969 -21.828 1 98.38 186 LEU A C 1
ATOM 1490 O O . LEU A 1 186 ? 0.137 -15.75 -21.797 1 98.38 186 LEU A O 1
ATOM 1494 N N . GLU A 1 187 ? -1.626 -17.094 -21.547 1 98.62 187 GLU A N 1
ATOM 1495 C CA . GLU A 1 187 ? -0.87 -18.344 -21.438 1 98.62 187 GLU A CA 1
ATOM 1496 C C . GLU A 1 187 ? -1.448 -19.422 -22.359 1 98.62 187 GLU A C 1
ATOM 1498 O O . GLU A 1 187 ? -2.666 -19.516 -22.516 1 98.62 187 GLU A O 1
ATOM 1503 N N . VAL A 1 188 ? -0.529 -20.219 -22.906 1 98.56 188 VAL A N 1
ATOM 1504 C CA . VAL A 1 188 ? -0.938 -21.188 -23.922 1 98.56 188 VAL A CA 1
ATOM 1505 C C . VAL A 1 188 ? -0.327 -22.562 -23.609 1 98.56 188 VAL A C 1
ATOM 1507 O O . VAL A 1 188 ? 0.872 -22.656 -23.344 1 98.56 188 VAL A O 1
ATOM 1510 N N . TRP A 1 189 ? -1.183 -23.578 -23.578 1 98.88 189 TRP A N 1
ATOM 1511 C CA . TRP A 1 189 ? -0.725 -24.969 -23.531 1 98.88 189 TRP A CA 1
ATOM 1512 C C . TRP A 1 189 ? -0.846 -25.625 -24.906 1 98.88 189 TRP A C 1
ATOM 1514 O O . TRP A 1 189 ? -1.924 -25.641 -25.5 1 98.88 189 TRP A O 1
ATOM 1524 N N . ALA A 1 190 ? 0.159 -26.188 -25.422 1 98.88 190 ALA A N 1
ATOM 1525 C CA . ALA A 1 190 ? 0.133 -26.922 -26.672 1 98.88 190 ALA A CA 1
ATOM 1526 C C . ALA A 1 190 ? 1.322 -27.875 -26.766 1 98.88 190 ALA A C 1
ATOM 1528 O O . ALA A 1 190 ? 2.209 -27.859 -25.922 1 98.88 190 ALA A O 1
ATOM 1529 N N . ASP A 1 191 ? 1.273 -28.734 -27.75 1 98.5 191 ASP A N 1
ATOM 1530 C CA . ASP A 1 191 ? 2.418 -29.609 -27.969 1 98.5 191 ASP A CA 1
ATOM 1531 C C . ASP A 1 191 ? 3.627 -28.828 -28.469 1 98.5 191 ASP A C 1
ATOM 1533 O O . ASP A 1 191 ? 3.492 -27.672 -28.891 1 98.5 191 ASP A O 1
ATOM 1537 N N . ALA A 1 192 ? 4.793 -29.422 -28.453 1 98.31 192 ALA A N 1
ATOM 1538 C CA . ALA A 1 192 ? 6.066 -28.75 -28.703 1 98.31 192 ALA A CA 1
ATOM 1539 C C . ALA A 1 192 ? 6.105 -28.156 -30.109 1 98.31 192 ALA A C 1
ATOM 1541 O O . ALA A 1 192 ? 6.578 -27.031 -30.297 1 98.31 192 ALA A O 1
ATOM 1542 N N . ASN A 1 193 ? 5.645 -28.938 -31.062 1 98.38 193 ASN A N 1
ATOM 1543 C CA . ASN A 1 193 ? 5.664 -28.453 -32.438 1 98.38 193 ASN A CA 1
ATOM 1544 C C . ASN A 1 193 ? 4.785 -27.219 -32.594 1 98.38 193 ASN A C 1
ATOM 1546 O O . ASN A 1 193 ? 5.188 -26.25 -33.25 1 98.38 193 ASN A O 1
ATOM 1550 N N . THR A 1 194 ? 3.625 -27.281 -32.062 1 98.81 194 THR A N 1
ATOM 1551 C CA . THR A 1 194 ? 2.689 -26.156 -32.125 1 98.81 194 THR A CA 1
ATOM 1552 C C . THR A 1 194 ? 3.268 -24.922 -31.453 1 98.81 194 THR A C 1
ATOM 1554 O O . THR A 1 194 ? 3.191 -23.812 -31.984 1 98.81 194 THR A O 1
ATOM 1557 N N . LEU A 1 195 ? 3.861 -25.078 -30.297 1 98.88 195 LEU A N 1
ATOM 1558 C CA . LEU A 1 195 ? 4.438 -23.953 -29.578 1 98.88 195 LEU A CA 1
ATOM 1559 C C . LEU A 1 195 ? 5.613 -23.359 -30.344 1 98.88 195 LEU A C 1
ATOM 1561 O O . LEU A 1 195 ? 5.832 -22.141 -30.312 1 98.88 195 LEU A O 1
ATOM 1565 N N . THR A 1 196 ? 6.383 -24.219 -30.984 1 98.75 196 THR A N 1
ATOM 1566 C CA . THR A 1 196 ? 7.477 -23.734 -31.812 1 98.75 196 THR A CA 1
ATOM 1567 C C . THR A 1 196 ? 6.949 -22.828 -32.938 1 98.75 196 THR A C 1
ATOM 1569 O O . THR A 1 196 ? 7.508 -21.766 -33.188 1 98.75 196 THR A O 1
ATOM 1572 N N . SER A 1 197 ? 5.879 -23.312 -33.562 1 98.75 197 SER A N 1
ATOM 1573 C CA . SER A 1 197 ? 5.234 -22.516 -34.594 1 98.75 197 SER A CA 1
ATOM 1574 C C . SER A 1 197 ? 4.742 -21.172 -34.031 1 98.75 197 SER A C 1
ATOM 1576 O O . SER A 1 197 ? 4.906 -20.141 -34.656 1 98.75 197 SER A O 1
ATOM 1578 N N . ILE A 1 198 ? 4.172 -21.188 -32.906 1 98.62 198 ILE A N 1
ATOM 1579 C CA . ILE A 1 198 ? 3.641 -19.984 -32.281 1 98.62 198 ILE A CA 1
ATOM 1580 C C . ILE A 1 198 ? 4.781 -19.016 -31.969 1 98.62 198 ILE A C 1
ATOM 1582 O O . ILE A 1 198 ? 4.664 -17.812 -32.188 1 98.62 198 ILE A O 1
ATOM 1586 N N . ILE A 1 199 ? 5.891 -19.547 -31.469 1 98.75 199 ILE A N 1
ATOM 1587 C CA . ILE A 1 199 ? 7.047 -18.703 -31.141 1 98.75 199 ILE A CA 1
ATOM 1588 C C . ILE A 1 199 ? 7.531 -18 -32.406 1 98.75 199 ILE A C 1
ATOM 1590 O O . ILE A 1 199 ? 7.816 -16.797 -32.375 1 98.75 199 ILE A O 1
ATOM 1594 N N . GLN A 1 200 ? 7.602 -18.719 -33.469 1 98.5 200 GLN A N 1
ATOM 1595 C CA . GLN A 1 200 ? 8.031 -18.125 -34.75 1 98.5 200 GLN A CA 1
ATOM 1596 C C . GLN A 1 200 ? 7.098 -16.984 -35.156 1 98.5 200 GLN A C 1
ATOM 1598 O O . GLN A 1 200 ? 7.555 -15.953 -35.625 1 98.5 200 GLN A O 1
ATOM 1603 N N . LYS A 1 201 ? 5.844 -17.203 -35 1 98.31 201 LYS A N 1
ATOM 1604 C CA . LYS A 1 201 ? 4.863 -16.188 -35.344 1 98.31 201 LYS A CA 1
ATOM 1605 C C . LYS A 1 201 ? 4.973 -14.977 -34.406 1 98.31 201 LYS A C 1
ATOM 1607 O O . LYS A 1 201 ? 4.824 -13.836 -34.844 1 98.31 201 LYS A O 1
ATOM 1612 N N . LEU A 1 202 ? 5.219 -15.227 -33.125 1 98.56 202 LEU A N 1
ATOM 1613 C CA . LEU A 1 202 ? 5.414 -14.133 -32.156 1 98.56 202 LEU A CA 1
ATOM 1614 C C . LEU A 1 202 ? 6.621 -13.289 -32.562 1 98.56 202 LEU A C 1
ATOM 1616 O O . LEU A 1 202 ? 6.566 -12.055 -32.5 1 98.56 202 LEU A O 1
ATOM 1620 N N . LEU A 1 203 ? 7.684 -13.953 -32.969 1 98.44 203 LEU A N 1
ATOM 1621 C CA . LEU A 1 203 ? 8.898 -13.258 -33.375 1 98.44 203 LEU A CA 1
ATOM 1622 C C . LEU A 1 203 ? 8.625 -12.383 -34.594 1 98.44 203 LEU A C 1
ATOM 1624 O O . LEU A 1 203 ? 9.125 -11.258 -34.688 1 98.44 203 LEU A O 1
ATOM 1628 N N . LYS A 1 204 ? 7.855 -12.906 -35.5 1 98 204 LYS A N 1
ATOM 1629 C CA . LYS A 1 204 ? 7.504 -12.148 -36.688 1 98 204 LYS A CA 1
ATOM 1630 C C . LYS A 1 204 ? 6.688 -10.906 -36.344 1 98 204 LYS A C 1
ATOM 1632 O O . LYS A 1 204 ? 6.746 -9.898 -37.031 1 98 204 LYS A O 1
ATOM 1637 N N . LEU A 1 205 ? 5.957 -10.977 -35.281 1 97.69 205 LEU A N 1
ATOM 1638 C CA . LEU A 1 205 ? 5.152 -9.852 -34.812 1 97.69 205 LEU A CA 1
ATOM 1639 C C . LEU A 1 205 ? 6.004 -8.852 -34.031 1 97.69 205 LEU A C 1
ATOM 1641 O O . LEU A 1 205 ? 5.496 -7.832 -33.562 1 97.69 205 LEU A O 1
ATOM 1645 N N . GLY A 1 206 ? 7.223 -9.203 -33.781 1 97.62 206 GLY A N 1
ATOM 1646 C CA . GLY A 1 206 ? 8.133 -8.305 -33.125 1 97.62 206 GLY A CA 1
ATOM 1647 C C . GLY A 1 206 ? 8.195 -8.547 -31.609 1 97.62 206 GLY A C 1
ATOM 1648 O O . GLY A 1 206 ? 8.781 -7.75 -30.875 1 97.62 206 GLY A O 1
ATOM 1649 N N . ILE A 1 207 ? 7.605 -9.594 -31.125 1 98.5 207 ILE A N 1
ATOM 1650 C CA . ILE A 1 207 ? 7.633 -9.914 -29.703 1 98.5 207 ILE A CA 1
ATOM 1651 C C . ILE A 1 207 ? 8.891 -10.719 -29.375 1 98.5 207 ILE A C 1
ATOM 1653 O O . ILE A 1 207 ? 9.18 -11.719 -30.031 1 98.5 207 ILE A O 1
ATOM 1657 N N . LYS A 1 208 ? 9.633 -10.312 -28.391 1 98.38 208 LYS A N 1
ATOM 1658 C CA . LYS A 1 208 ? 10.914 -10.922 -28.047 1 98.38 208 LYS A CA 1
ATOM 1659 C C . LYS A 1 208 ? 10.758 -11.883 -26.875 1 98.38 208 LYS A C 1
ATOM 1661 O O . LYS A 1 208 ? 9.828 -11.758 -26.078 1 98.38 208 LYS A O 1
ATOM 1666 N N . PRO A 1 209 ? 11.664 -12.852 -26.828 1 98.69 209 PRO A N 1
ATOM 1667 C CA . PRO A 1 209 ? 11.641 -13.758 -25.672 1 98.69 209 PRO A CA 1
ATOM 1668 C C . PRO A 1 209 ? 12.258 -13.141 -24.422 1 98.69 209 PRO A C 1
ATOM 1670 O O . PRO A 1 209 ? 13.062 -12.211 -24.531 1 98.69 209 PRO A O 1
ATOM 1673 N N . ALA A 1 210 ? 11.812 -13.594 -23.297 1 98.75 210 ALA A N 1
ATOM 1674 C CA . ALA A 1 210 ? 12.391 -13.266 -22 1 98.75 210 ALA A CA 1
ATOM 1675 C C . ALA A 1 210 ? 12.594 -14.523 -21.156 1 98.75 210 ALA A C 1
ATOM 1677 O O . ALA A 1 210 ? 11.852 -15.5 -21.297 1 98.75 210 ALA A O 1
ATOM 1678 N N . GLY A 1 211 ? 13.594 -14.516 -20.359 1 98.62 211 GLY A N 1
ATOM 1679 C CA . GLY A 1 211 ? 13.945 -15.695 -19.578 1 98.62 211 GLY A CA 1
ATOM 1680 C C . GLY A 1 211 ? 13.367 -15.672 -18.188 1 98.62 211 GLY A C 1
ATOM 1681 O O . GLY A 1 211 ? 12.672 -14.727 -17.812 1 98.62 211 GLY A O 1
ATOM 1682 N N . LEU A 1 212 ? 13.734 -16.719 -17.438 1 98.38 212 LEU A N 1
ATOM 1683 C CA . LEU A 1 212 ? 13.156 -16.938 -16.109 1 98.38 212 LEU A CA 1
ATOM 1684 C C . LEU A 1 212 ? 13.711 -15.938 -15.109 1 98.38 212 LEU A C 1
ATOM 1686 O O . LEU A 1 212 ? 13.07 -15.648 -14.094 1 98.38 212 LEU A O 1
ATOM 1690 N N . ILE A 1 213 ? 14.891 -15.344 -15.312 1 98.44 213 ILE A N 1
ATOM 1691 C CA . ILE A 1 213 ? 15.445 -14.352 -14.398 1 98.44 213 ILE A CA 1
ATOM 1692 C C . ILE A 1 213 ? 14.578 -13.094 -14.422 1 98.44 213 ILE A C 1
ATOM 1694 O O . ILE A 1 213 ? 14.266 -12.523 -13.375 1 98.44 213 ILE A O 1
ATOM 1698 N N . ALA A 1 214 ? 14.164 -12.695 -15.602 1 98.69 214 ALA A N 1
ATOM 1699 C CA . ALA A 1 214 ? 13.266 -11.555 -15.719 1 98.69 214 ALA A CA 1
ATOM 1700 C C . ALA A 1 214 ? 11.914 -11.852 -15.07 1 98.69 214 ALA A C 1
ATOM 1702 O O . ALA A 1 214 ? 11.336 -10.992 -14.398 1 98.69 214 ALA A O 1
ATOM 1703 N N . ARG A 1 215 ? 11.43 -13.039 -15.273 1 98.56 215 ARG A N 1
ATOM 1704 C CA . ARG A 1 215 ? 10.156 -13.422 -14.664 1 98.56 215 ARG A CA 1
ATOM 1705 C C . ARG A 1 215 ? 10.227 -13.32 -13.148 1 98.56 215 ARG A C 1
ATOM 1707 O O . ARG A 1 215 ? 9.273 -12.867 -12.508 1 98.56 215 ARG A O 1
ATOM 1714 N N . ASP A 1 216 ? 11.352 -13.711 -12.617 1 98.12 216 ASP A N 1
ATOM 1715 C CA . ASP A 1 216 ? 11.547 -13.656 -11.172 1 98.12 216 ASP A CA 1
ATOM 1716 C C . ASP A 1 216 ? 11.562 -12.219 -10.672 1 98.12 216 ASP A C 1
ATOM 1718 O O . ASP A 1 216 ? 10.984 -11.914 -9.625 1 98.12 216 ASP A O 1
ATOM 1722 N N . SER A 1 217 ? 12.227 -11.352 -11.391 1 98.44 217 SER A N 1
ATOM 1723 C CA . SER A 1 217 ? 12.266 -9.953 -10.984 1 98.44 217 SER A CA 1
ATOM 1724 C C . SER A 1 217 ? 10.891 -9.305 -11.094 1 98.44 217 SER A C 1
ATOM 1726 O O . SER A 1 217 ? 10.5 -8.516 -10.234 1 98.44 217 SER A O 1
ATOM 1728 N N . LEU A 1 218 ? 10.125 -9.68 -12.078 1 98.62 218 LEU A N 1
ATOM 1729 C CA . LEU A 1 218 ? 8.797 -9.117 -12.312 1 98.62 218 LEU A CA 1
ATOM 1730 C C . LEU A 1 218 ? 7.828 -9.523 -11.211 1 98.62 218 LEU A C 1
ATOM 1732 O O . LEU A 1 218 ? 7.074 -8.688 -10.703 1 98.62 218 LEU A O 1
ATOM 1736 N N . ARG A 1 219 ? 7.879 -10.789 -10.844 1 98.5 219 ARG A N 1
ATOM 1737 C CA . ARG A 1 219 ? 6.953 -11.258 -9.812 1 98.5 219 ARG A CA 1
ATOM 1738 C C . ARG A 1 219 ? 7.238 -10.594 -8.477 1 98.5 219 ARG A C 1
ATOM 1740 O O . ARG A 1 219 ? 6.32 -10.352 -7.691 1 98.5 219 ARG A O 1
ATOM 1747 N N . GLN A 1 220 ? 8.5 -10.258 -8.211 1 98.5 220 GLN A N 1
ATOM 1748 C CA . GLN A 1 220 ? 8.859 -9.625 -6.945 1 98.5 220 GLN A CA 1
ATOM 1749 C C . GLN A 1 220 ? 8.336 -8.195 -6.879 1 98.5 220 GLN A C 1
ATOM 1751 O O . GLN A 1 220 ? 7.945 -7.719 -5.809 1 98.5 220 GLN A O 1
ATOM 1756 N N . GLU A 1 221 ? 8.281 -7.547 -8.031 1 98.5 221 GLU A N 1
ATOM 1757 C CA . GLU A 1 221 ? 7.656 -6.227 -8.07 1 98.5 221 GLU A CA 1
ATOM 1758 C C . GLU A 1 221 ? 6.211 -6.285 -7.59 1 98.5 221 GLU A C 1
ATOM 1760 O O . GLU A 1 221 ? 5.73 -5.359 -6.934 1 98.5 221 GLU A O 1
ATOM 1765 N N . MET A 1 222 ? 5.598 -7.379 -7.84 1 97.94 222 MET A N 1
ATOM 1766 C CA . MET A 1 222 ? 4.176 -7.531 -7.551 1 97.94 222 MET A CA 1
ATOM 1767 C C . MET A 1 222 ? 3.961 -8.148 -6.172 1 97.94 222 MET A C 1
ATOM 1769 O O . MET A 1 222 ? 2.838 -8.172 -5.668 1 97.94 222 MET A O 1
ATOM 1773 N N . GLY A 1 223 ? 5.023 -8.664 -5.57 1 98.38 223 GLY A N 1
ATOM 1774 C CA . GLY A 1 223 ? 4.895 -9.383 -4.312 1 98.38 223 GLY A CA 1
ATOM 1775 C C . GLY A 1 223 ? 4.383 -10.797 -4.488 1 98.38 223 GLY A C 1
ATOM 1776 O O . GLY A 1 223 ? 3.781 -11.367 -3.57 1 98.38 223 GLY A O 1
ATOM 1777 N N . TYR A 1 224 ? 4.523 -11.344 -5.707 1 98.44 224 TYR A N 1
ATOM 1778 C CA . TYR A 1 224 ? 4.133 -12.734 -5.926 1 98.44 224 TYR A CA 1
ATOM 1779 C C . TYR A 1 224 ? 5.16 -13.688 -5.324 1 98.44 224 TYR A C 1
ATOM 1781 O O . TYR A 1 224 ? 6.367 -13.5 -5.5 1 98.44 224 TYR A O 1
ATOM 1789 N N . VAL A 1 225 ? 4.695 -14.688 -4.664 1 98.69 225 VAL A N 1
ATOM 1790 C CA . VAL A 1 225 ? 5.574 -15.586 -3.918 1 98.69 225 VAL A CA 1
ATOM 1791 C C . VAL A 1 225 ? 6.102 -16.688 -4.844 1 98.69 225 VAL A C 1
ATOM 1793 O O . VAL A 1 225 ? 5.516 -16.953 -5.895 1 98.69 225 VAL A O 1
ATOM 1796 N N . LEU A 1 226 ? 7.199 -17.219 -4.488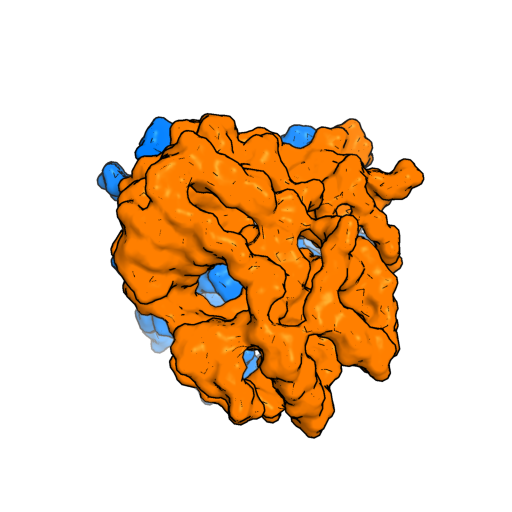 1 98.31 226 LEU A N 1
ATOM 1797 C CA . LEU A 1 226 ? 7.773 -18.422 -5.082 1 98.31 226 LEU A CA 1
ATOM 1798 C C . LEU A 1 226 ? 7.938 -19.516 -4.039 1 98.31 226 LEU A C 1
ATOM 1800 O O . LEU A 1 226 ? 8.562 -19.297 -2.996 1 98.31 226 LEU A O 1
ATOM 1804 N N . TYR A 1 227 ? 7.34 -20.703 -4.27 1 98.56 227 TYR A N 1
ATOM 1805 C CA . TYR A 1 227 ? 7.48 -21.828 -3.342 1 98.56 227 TYR A CA 1
ATOM 1806 C C . TYR A 1 227 ? 8.945 -22.203 -3.17 1 98.56 227 TYR A C 1
ATOM 1808 O O . TYR A 1 227 ? 9.688 -22.297 -4.148 1 98.56 227 TYR A O 1
ATOM 1816 N N . GLY A 1 228 ? 9.336 -22.453 -1.987 1 97.81 228 GLY A N 1
ATOM 1817 C CA . GLY A 1 228 ? 10.719 -22.812 -1.688 1 97.81 228 GLY A CA 1
ATOM 1818 C C . GLY A 1 228 ? 11.57 -21.609 -1.314 1 97.81 228 GLY A C 1
ATOM 1819 O O . GLY A 1 228 ? 12.617 -21.75 -0.69 1 97.81 228 GLY A O 1
ATOM 1820 N N . GLU A 1 229 ? 11.094 -20.453 -1.74 1 97.94 229 GLU A N 1
ATOM 1821 C CA . GLU A 1 229 ? 11.773 -19.203 -1.401 1 97.94 229 GLU A CA 1
ATOM 1822 C C . GLU A 1 229 ? 10.969 -18.391 -0.4 1 97.94 229 GLU A C 1
ATOM 1824 O O . GLU A 1 229 ? 11.422 -18.141 0.72 1 97.94 229 GLU A O 1
ATOM 1829 N N . ASP A 1 230 ? 9.734 -18.125 -0.715 1 98.75 230 ASP A N 1
ATOM 1830 C CA . ASP A 1 230 ? 8.922 -17.203 0.064 1 98.75 230 ASP A CA 1
ATOM 1831 C C . ASP A 1 230 ? 7.883 -17.953 0.898 1 98.75 230 ASP A C 1
ATOM 1833 O O . ASP A 1 230 ? 7.363 -17.406 1.88 1 98.75 230 ASP A O 1
ATOM 1837 N N . ILE A 1 231 ? 7.469 -19.094 0.415 1 98.81 231 ILE A N 1
ATOM 1838 C CA . ILE A 1 231 ? 6.555 -19.969 1.154 1 98.81 231 ILE A CA 1
ATOM 1839 C C . ILE A 1 231 ? 7.066 -21.406 1.125 1 98.81 231 ILE A C 1
ATOM 1841 O O . ILE A 1 231 ? 7.84 -21.781 0.241 1 98.81 231 ILE A O 1
ATOM 1845 N N . ASP A 1 232 ? 6.609 -22.172 2.086 1 98.62 232 ASP A N 1
ATOM 1846 C CA . ASP A 1 232 ? 6.918 -23.609 2.186 1 98.62 232 ASP A CA 1
ATOM 1847 C C . ASP A 1 232 ? 5.969 -24.297 3.156 1 98.62 232 ASP A C 1
ATOM 1849 O O . ASP A 1 232 ? 4.93 -23.75 3.525 1 98.62 232 ASP A O 1
ATOM 1853 N N . SER A 1 233 ? 6.309 -25.484 3.537 1 98.62 233 SER A N 1
ATOM 1854 C CA . SER A 1 233 ? 5.406 -26.312 4.332 1 98.62 233 SER A CA 1
ATOM 1855 C C . SER A 1 233 ? 5.328 -25.828 5.773 1 98.62 233 SER A C 1
ATOM 1857 O O . SER A 1 233 ? 4.52 -26.328 6.559 1 98.62 233 SER A O 1
ATOM 1859 N N . ASN A 1 234 ? 6.094 -24.781 6.141 1 98.5 234 ASN A N 1
ATOM 1860 C CA . ASN A 1 234 ? 6.117 -24.281 7.512 1 98.5 234 ASN A CA 1
ATOM 1861 C C . ASN A 1 234 ? 5.508 -22.891 7.613 1 98.5 234 ASN A C 1
ATOM 1863 O O . ASN A 1 234 ? 5.484 -22.297 8.695 1 98.5 234 ASN A O 1
ATOM 1867 N N . ILE A 1 235 ? 5.09 -22.344 6.551 1 98.69 235 ILE A N 1
ATOM 1868 C CA . ILE A 1 235 ? 4.527 -21 6.488 1 98.69 235 ILE A CA 1
ATOM 1869 C C . ILE A 1 235 ? 3.035 -21.078 6.176 1 98.69 235 ILE A C 1
ATOM 1871 O O . ILE A 1 235 ? 2.625 -21.797 5.27 1 98.69 235 ILE A O 1
ATOM 1875 N N . THR A 1 236 ? 2.24 -20.406 6.938 1 98.81 236 THR A N 1
ATOM 1876 C CA . THR A 1 236 ? 0.806 -20.391 6.672 1 98.81 236 THR A CA 1
ATOM 1877 C C . THR A 1 236 ? 0.441 -19.219 5.77 1 98.81 236 THR A C 1
ATOM 1879 O O . THR A 1 236 ? 1.185 -18.234 5.684 1 98.81 236 THR A O 1
ATOM 1882 N N . PRO A 1 237 ? -0.722 -19.312 5.129 1 98.81 237 PRO A N 1
ATOM 1883 C CA . PRO A 1 237 ? -1.189 -18.203 4.293 1 98.81 237 PRO A CA 1
ATOM 1884 C C . PRO A 1 237 ? -1.32 -16.891 5.07 1 98.81 237 PRO A C 1
ATOM 1886 O O . PRO A 1 237 ? -1.047 -15.82 4.527 1 98.81 237 PRO A O 1
ATOM 1889 N N . VAL A 1 238 ? -1.683 -16.891 6.32 1 98.69 238 VAL A N 1
ATOM 1890 C CA . VAL A 1 238 ? -1.868 -15.688 7.125 1 98.69 238 VAL A CA 1
ATOM 1891 C C . VAL A 1 238 ? -0.521 -15.016 7.367 1 98.69 238 VAL A C 1
ATOM 1893 O O . VAL A 1 238 ? -0.385 -13.805 7.18 1 98.69 238 VAL A O 1
ATOM 1896 N N . GLU A 1 239 ? 0.493 -15.805 7.723 1 98.81 239 GLU A N 1
ATOM 1897 C CA . GLU A 1 239 ? 1.847 -15.281 7.883 1 98.81 239 GLU A CA 1
ATOM 1898 C C . GLU A 1 239 ? 2.363 -14.672 6.582 1 98.81 239 GLU A C 1
ATOM 1900 O O . GLU A 1 239 ? 3.016 -13.625 6.594 1 98.81 239 GLU A O 1
ATOM 1905 N N . ALA A 1 240 ? 2.037 -15.305 5.488 1 98.88 240 ALA A N 1
ATOM 1906 C CA . ALA A 1 240 ? 2.537 -14.914 4.172 1 98.88 240 ALA A CA 1
ATOM 1907 C C . ALA A 1 240 ? 1.734 -13.742 3.607 1 98.88 240 ALA A C 1
ATOM 1909 O O . ALA A 1 240 ? 2.072 -13.203 2.551 1 98.88 240 ALA A O 1
ATOM 1910 N N . ARG A 1 241 ? 0.683 -13.406 4.312 1 98.38 241 ARG A N 1
ATOM 1911 C CA . ARG A 1 241 ? -0.271 -12.453 3.76 1 98.38 241 ARG A CA 1
ATOM 1912 C C . ARG A 1 241 ? -0.661 -12.828 2.334 1 98.38 241 ARG A C 1
ATOM 1914 O O . ARG A 1 241 ? -0.581 -12 1.425 1 98.38 241 ARG A O 1
ATOM 1921 N N . TYR A 1 242 ? -0.866 -14 2.16 1 98.56 242 TYR A N 1
ATOM 1922 C CA . TYR A 1 242 ? -1.309 -14.625 0.917 1 98.56 242 TYR A CA 1
ATOM 1923 C C . TYR A 1 242 ? -2.713 -15.195 1.065 1 98.56 242 TYR A C 1
ATOM 1925 O O . TYR A 1 242 ? -2.889 -16.297 1.605 1 98.56 242 TYR A O 1
ATOM 1933 N N . TRP A 1 243 ? -3.727 -14.531 0.568 1 97.88 243 TRP A N 1
ATOM 1934 C CA . TRP A 1 243 ? -5.121 -14.766 0.924 1 97.88 243 TRP A CA 1
ATOM 1935 C C . TRP A 1 243 ? -5.766 -15.758 -0.038 1 97.88 243 TRP A C 1
ATOM 1937 O O . TRP A 1 243 ? -6.711 -15.414 -0.754 1 97.88 243 TRP A O 1
ATOM 1947 N N . VAL A 1 244 ? -5.379 -16.938 0.068 1 98.06 244 VAL A N 1
ATOM 1948 C CA . VAL A 1 244 ? -5.656 -17.984 -0.908 1 98.06 244 VAL A CA 1
ATOM 1949 C C . VAL A 1 244 ? -6.656 -18.984 -0.325 1 98.06 244 VAL A C 1
ATOM 1951 O O . VAL A 1 244 ? -6.672 -20.156 -0.713 1 98.06 244 VAL A O 1
ATOM 1954 N N . PHE A 1 245 ? -7.496 -18.609 0.678 1 98.06 245 PHE A N 1
ATOM 1955 C CA . PHE A 1 245 ? -8.383 -19.547 1.354 1 98.06 245 PHE A CA 1
ATOM 1956 C C . PHE A 1 245 ? -9.781 -18.953 1.514 1 98.06 245 PHE A C 1
ATOM 1958 O O . PHE A 1 245 ? -9.953 -17.734 1.446 1 98.06 245 PHE A O 1
ATOM 1965 N N . SER A 1 246 ? -10.742 -19.781 1.659 1 96.94 246 SER A N 1
ATOM 1966 C CA . SER A 1 246 ? -12.125 -19.453 2.016 1 96.94 246 SER A CA 1
ATOM 1967 C C . SER A 1 246 ? -12.516 -20.109 3.336 1 96.94 246 SER A C 1
ATOM 1969 O O . SER A 1 246 ? -12.617 -21.344 3.42 1 96.94 246 SER A O 1
ATOM 1971 N N . LEU A 1 247 ? -12.852 -19.359 4.273 1 95.62 247 LEU A N 1
ATOM 1972 C CA . LEU A 1 247 ? -13.078 -19.891 5.609 1 95.62 247 LEU A CA 1
ATOM 1973 C C . LEU A 1 247 ? -14.492 -20.453 5.734 1 95.62 247 LEU A C 1
ATOM 1975 O O . LEU A 1 247 ? -14.797 -21.156 6.703 1 95.62 247 LEU A O 1
ATOM 1979 N N . ASP A 1 248 ? -15.32 -20.219 4.793 1 93.81 248 ASP A N 1
ATOM 1980 C CA . ASP A 1 248 ? -16.703 -20.688 4.848 1 93.81 248 ASP A CA 1
ATOM 1981 C C . ASP A 1 248 ? -16.812 -22.141 4.41 1 93.81 248 ASP A C 1
ATOM 1983 O O . ASP A 1 248 ? -17.906 -22.703 4.379 1 93.81 248 ASP A O 1
ATOM 1987 N N . LYS A 1 249 ? -15.828 -22.766 4.094 1 96.5 249 LYS A N 1
ATOM 1988 C CA . LYS A 1 249 ? -15.797 -24.172 3.719 1 96.5 249 LYS A CA 1
ATOM 1989 C C . LYS A 1 249 ? -14.734 -24.922 4.504 1 96.5 249 LYS A C 1
ATOM 1991 O O . LYS A 1 249 ? -13.852 -24.312 5.109 1 96.5 249 LYS A O 1
ATOM 1996 N N . ASP A 1 250 ? -14.844 -26.266 4.508 1 97.31 250 ASP A N 1
ATOM 1997 C CA . ASP A 1 250 ? -13.836 -27.094 5.164 1 97.31 250 ASP A CA 1
ATOM 1998 C C . ASP A 1 250 ? -12.719 -27.469 4.191 1 97.31 250 ASP A C 1
ATOM 2000 O O . ASP A 1 250 ? -12.977 -27.703 3.01 1 97.31 250 ASP A O 1
ATOM 2004 N N . PHE A 1 251 ? -11.547 -27.516 4.699 1 98.56 251 PHE A N 1
ATOM 2005 C CA . PHE A 1 251 ? -10.383 -27.953 3.93 1 98.56 251 PHE A CA 1
ATOM 2006 C C . PHE A 1 251 ? -9.25 -28.375 4.852 1 98.56 251 PHE A C 1
ATOM 2008 O O . PHE A 1 251 ? -9.258 -28.047 6.043 1 98.56 251 PHE A O 1
ATOM 2015 N N . ILE A 1 252 ? -8.328 -29.109 4.324 1 98.56 252 ILE A N 1
ATOM 2016 C CA . ILE A 1 252 ? -7.164 -29.547 5.098 1 98.56 252 ILE A CA 1
ATOM 2017 C C . ILE A 1 252 ? -6.352 -28.328 5.535 1 98.56 252 ILE A C 1
ATOM 2019 O O . ILE A 1 252 ? -5.988 -27.484 4.711 1 98.56 252 ILE A O 1
ATOM 2023 N N . GLY A 1 253 ? -6.059 -28.172 6.84 1 98.44 253 GLY A N 1
ATOM 2024 C CA . GLY A 1 253 ? -5.273 -27.078 7.375 1 98.44 253 GLY A CA 1
ATOM 2025 C C . GLY A 1 253 ? -6.125 -25.938 7.902 1 98.44 253 GLY A C 1
ATOM 2026 O O . GLY A 1 253 ? -5.602 -24.984 8.484 1 98.44 253 GLY A O 1
ATOM 2027 N N . LYS A 1 254 ? -7.438 -26.031 7.773 1 98.38 254 LYS A N 1
ATOM 2028 C CA . LYS A 1 254 ? -8.344 -24.953 8.141 1 98.38 254 LYS A CA 1
ATOM 2029 C C . LYS A 1 254 ? -8.211 -24.578 9.617 1 98.38 254 LYS A C 1
ATOM 2031 O O . LYS A 1 254 ? -8.242 -23.406 9.977 1 98.38 254 LYS A O 1
ATOM 2036 N N . GLU A 1 255 ? -8.094 -25.531 10.484 1 98.06 255 GLU A N 1
ATOM 2037 C CA . GLU A 1 255 ? -8.023 -25.297 11.922 1 98.06 255 GLU A CA 1
ATOM 2038 C C . GLU A 1 255 ? -6.887 -24.328 12.258 1 98.06 255 GLU A C 1
ATOM 2040 O O . GLU A 1 255 ? -7.066 -23.406 13.047 1 98.06 255 GLU A O 1
ATOM 2045 N N . LYS A 1 256 ? -5.727 -24.625 11.641 1 98.25 256 LYS A N 1
ATOM 2046 C CA . LYS A 1 256 ? -4.574 -23.766 11.891 1 98.25 256 LYS A CA 1
ATOM 2047 C C . LYS A 1 256 ? -4.793 -22.359 11.32 1 98.25 256 LYS A C 1
ATOM 2049 O O . LYS A 1 256 ? -4.406 -21.359 11.93 1 98.25 256 LYS A O 1
ATOM 2054 N N . ILE A 1 257 ? -5.379 -22.281 10.156 1 98.25 257 ILE A N 1
ATOM 2055 C CA . ILE A 1 257 ? -5.668 -21 9.547 1 98.25 257 ILE A CA 1
ATOM 2056 C C . ILE A 1 257 ? -6.609 -20.203 10.445 1 98.25 257 ILE A C 1
ATOM 2058 O O . ILE A 1 257 ? -6.383 -19.016 10.695 1 98.25 257 ILE A O 1
ATOM 2062 N N . MET A 1 258 ? -7.625 -20.828 10.93 1 97.62 258 MET A N 1
ATOM 2063 C CA . MET A 1 258 ? -8.586 -20.188 11.82 1 97.62 258 MET A CA 1
ATOM 2064 C C . MET A 1 258 ? -7.91 -19.688 13.086 1 97.62 258 MET A C 1
ATOM 2066 O O . MET A 1 258 ? -8.195 -18.578 13.555 1 97.62 258 MET A O 1
ATOM 2070 N N . GLU A 1 259 ? -7.059 -20.5 13.617 1 97.75 259 GLU A N 1
ATOM 2071 C CA . GLU A 1 259 ? -6.301 -20.094 14.797 1 97.75 259 GLU A CA 1
ATOM 2072 C C . GLU A 1 259 ? -5.492 -18.828 14.539 1 97.75 259 GLU A C 1
ATOM 2074 O O . GLU A 1 259 ? -5.531 -17.891 15.336 1 97.75 259 GLU A O 1
ATOM 2079 N N . HIS A 1 260 ? -4.766 -18.828 13.438 1 97.81 260 HIS A N 1
ATOM 2080 C CA . HIS A 1 260 ? -3.934 -17.672 13.094 1 97.81 260 HIS A CA 1
ATOM 2081 C C . HIS A 1 260 ? -4.781 -16.438 12.828 1 97.81 260 HIS A C 1
ATOM 2083 O O . HIS A 1 260 ? -4.438 -15.336 13.273 1 97.81 260 HIS A O 1
ATOM 2089 N N . VAL A 1 261 ? -5.887 -16.625 12.164 1 97.56 261 VAL A N 1
ATOM 2090 C CA . VAL A 1 261 ? -6.777 -15.516 11.828 1 97.56 261 VAL A CA 1
ATOM 2091 C C . VAL A 1 261 ? -7.363 -14.922 13.102 1 97.56 261 VAL A C 1
ATOM 2093 O O . VAL A 1 261 ? -7.508 -13.703 13.219 1 97.56 261 VAL A O 1
ATOM 2096 N N . GLU A 1 262 ? -7.602 -15.703 14.086 1 97.44 262 GLU A N 1
ATOM 2097 C CA . GLU A 1 262 ? -8.312 -15.25 15.273 1 97.44 262 GLU A CA 1
ATOM 2098 C C . GLU A 1 262 ? -7.336 -14.828 16.375 1 97.44 262 GLU A C 1
ATOM 2100 O O . GLU A 1 262 ? -7.625 -13.93 17.156 1 97.44 262 GLU A O 1
ATOM 2105 N N . ASN A 1 263 ? -6.203 -15.422 16.391 1 97.88 263 ASN A N 1
ATOM 2106 C CA . ASN A 1 263 ? -5.305 -15.195 17.516 1 97.88 263 ASN A CA 1
ATOM 2107 C C . ASN A 1 263 ? -4.098 -14.359 17.109 1 97.88 263 ASN A C 1
ATOM 2109 O O . ASN A 1 263 ? -3.285 -13.977 17.953 1 97.88 263 ASN A O 1
ATOM 2113 N N . GLY A 1 264 ? -3.977 -14.047 15.875 1 97.94 264 GLY A N 1
ATOM 2114 C CA . GLY A 1 264 ? -2.824 -13.297 15.406 1 97.94 264 GLY A CA 1
ATOM 2115 C C . GLY A 1 264 ? -1.638 -14.172 15.062 1 97.94 264 GLY A C 1
ATOM 2116 O O . GLY A 1 264 ? -1.657 -15.383 15.312 1 97.94 264 GLY A O 1
ATOM 2117 N N . VAL A 1 265 ? -0.613 -13.586 14.391 1 98.5 265 VAL A N 1
ATOM 2118 C CA . VAL A 1 265 ? 0.582 -14.32 13.984 1 98.5 265 VAL A CA 1
ATOM 2119 C C . VAL A 1 265 ? 1.827 -13.617 14.523 1 98.5 265 VAL A C 1
ATOM 2121 O O . VAL A 1 265 ? 1.778 -12.438 14.875 1 98.5 265 VAL A O 1
ATOM 2124 N N . ASN A 1 266 ? 2.955 -14.305 14.547 1 98.25 266 ASN A N 1
ATOM 2125 C CA . ASN A 1 266 ? 4.188 -13.766 15.109 1 98.25 266 ASN A CA 1
ATOM 2126 C C . ASN A 1 266 ? 5.176 -13.375 14.016 1 98.25 266 ASN A C 1
ATOM 2128 O O . ASN A 1 266 ? 6.277 -12.906 14.312 1 98.25 266 ASN A O 1
ATOM 2132 N N . ARG A 1 267 ? 4.816 -13.555 12.789 1 98.62 267 ARG A N 1
ATOM 2133 C CA . ARG A 1 267 ? 5.562 -13.062 11.633 1 98.62 267 ARG A CA 1
ATOM 2134 C C . ARG A 1 267 ? 4.621 -12.695 10.492 1 98.62 267 ARG A C 1
ATOM 2136 O O . ARG A 1 267 ? 3.582 -13.328 10.305 1 98.62 267 ARG A O 1
ATOM 2143 N N . ILE A 1 268 ? 4.98 -11.719 9.719 1 98.69 268 ILE A N 1
ATOM 2144 C CA . ILE A 1 268 ? 4.195 -11.305 8.562 1 98.69 268 ILE A CA 1
ATOM 2145 C C . ILE A 1 268 ? 5.129 -10.977 7.398 1 98.69 268 ILE A C 1
ATOM 2147 O O . ILE A 1 268 ? 6.227 -10.461 7.598 1 98.69 268 ILE A O 1
ATOM 2151 N N . ARG A 1 269 ? 4.703 -11.305 6.234 1 98.88 269 ARG A N 1
ATOM 2152 C CA . ARG A 1 269 ? 5.461 -11.016 5.02 1 98.88 269 ARG A CA 1
ATOM 2153 C C . ARG A 1 269 ? 5.242 -9.57 4.574 1 98.88 269 ARG A C 1
ATOM 2155 O O . ARG A 1 269 ? 4.105 -9.109 4.488 1 98.88 269 ARG A O 1
ATOM 2162 N N . LEU A 1 270 ? 6.328 -8.867 4.297 1 98.75 270 LEU A N 1
ATOM 2163 C CA . LEU A 1 270 ? 6.285 -7.512 3.754 1 98.75 270 LEU A CA 1
ATOM 2164 C C . LEU A 1 270 ? 7.375 -7.316 2.701 1 98.75 270 LEU A C 1
ATOM 2166 O O . LEU A 1 270 ? 8.328 -8.094 2.643 1 98.75 270 LEU A O 1
ATOM 2170 N N . GLY A 1 271 ? 7.188 -6.344 1.873 1 98.75 271 GLY A N 1
ATOM 2171 C CA . GLY A 1 271 ? 8.203 -5.957 0.91 1 98.75 271 GLY A CA 1
ATOM 2172 C C . GLY A 1 271 ? 9.148 -4.887 1.432 1 98.75 271 GLY A C 1
ATOM 2173 O O . GLY A 1 271 ? 8.914 -4.316 2.5 1 98.75 271 GLY A O 1
ATOM 2174 N N . PHE A 1 272 ? 10.203 -4.656 0.764 1 98.69 272 PHE A N 1
ATOM 2175 C CA . PHE A 1 272 ? 11.109 -3.564 1.099 1 98.69 272 PHE A CA 1
ATOM 2176 C C . PHE A 1 272 ? 11.773 -3.004 -0.156 1 98.69 272 PHE A C 1
ATOM 2178 O O . PHE A 1 272 ? 11.812 -3.67 -1.192 1 98.69 272 PHE A O 1
ATOM 2185 N N . LYS A 1 273 ? 12.234 -1.837 -0.115 1 98.38 273 LYS A N 1
ATOM 2186 C CA . LYS A 1 273 ? 13.016 -1.13 -1.129 1 98.38 273 LYS A CA 1
ATOM 2187 C C . LYS A 1 273 ? 14.297 -0.551 -0.535 1 98.38 273 LYS A C 1
ATOM 2189 O O . LYS A 1 273 ? 14.258 0.123 0.496 1 98.38 273 LYS A O 1
ATOM 2194 N N . LEU A 1 274 ? 15.352 -0.823 -1.148 1 98.12 274 LEU A N 1
ATOM 2195 C CA . LEU A 1 274 ? 16.594 -0.172 -0.732 1 98.12 274 LEU A CA 1
ATOM 2196 C C . LEU A 1 274 ? 16.703 1.224 -1.336 1 98.12 274 LEU A C 1
ATOM 2198 O O . LEU A 1 274 ? 15.906 1.591 -2.209 1 98.12 274 LEU A O 1
ATOM 2202 N N . LYS A 1 275 ? 17.625 1.979 -0.861 1 95.44 275 LYS A N 1
ATOM 2203 C CA . LYS A 1 275 ? 17.859 3.309 -1.416 1 95.44 275 LYS A CA 1
ATOM 2204 C C . LYS A 1 275 ? 18.312 3.227 -2.869 1 95.44 275 LYS A C 1
ATOM 2206 O O . LYS A 1 275 ? 18.953 2.248 -3.271 1 95.44 275 LYS A O 1
ATOM 2211 N N . LYS A 1 276 ? 18.016 4.102 -3.77 1 90.44 276 LYS A N 1
ATOM 2212 C CA . LYS A 1 276 ? 18.25 4.098 -5.207 1 90.44 276 LYS A CA 1
ATOM 2213 C C . LYS A 1 276 ? 19.734 3.842 -5.512 1 90.44 276 LYS A C 1
ATOM 2215 O O . LYS A 1 276 ? 20.062 3.154 -6.48 1 90.44 276 LYS A O 1
ATOM 2220 N N . ASP A 1 277 ? 20.641 4.25 -4.75 1 88.44 277 ASP A N 1
ATOM 2221 C CA . ASP A 1 277 ? 22.062 4.125 -5.082 1 88.44 277 ASP A CA 1
ATOM 2222 C C . ASP A 1 277 ? 22.688 2.9 -4.406 1 88.44 277 ASP A C 1
ATOM 2224 O O . ASP A 1 277 ? 23.844 2.578 -4.645 1 88.44 277 ASP A O 1
ATOM 2228 N N . ASP A 1 278 ? 21.812 2.166 -3.766 1 88.81 278 ASP A N 1
ATOM 2229 C CA . ASP A 1 278 ? 22.297 0.94 -3.141 1 88.81 278 ASP A CA 1
ATOM 2230 C C . ASP A 1 278 ? 22.094 -0.262 -4.062 1 88.81 278 ASP A C 1
ATOM 2232 O O . ASP A 1 278 ? 20.969 -0.583 -4.441 1 88.81 278 ASP A O 1
ATOM 2236 N N . ARG A 1 279 ? 23.188 -0.907 -4.367 1 87.38 279 ARG A N 1
ATOM 2237 C CA . ARG A 1 279 ? 23.109 -2.002 -5.328 1 87.38 279 ARG A CA 1
ATOM 2238 C C . ARG A 1 279 ? 23.406 -3.34 -4.66 1 87.38 279 ARG A C 1
ATOM 2240 O O . ARG A 1 279 ? 23.469 -4.371 -5.332 1 87.38 279 ARG A O 1
ATOM 2247 N N . LEU A 1 280 ? 23.562 -3.328 -3.381 1 92.69 280 LEU A N 1
ATOM 2248 C CA . LEU A 1 280 ? 23.766 -4.582 -2.664 1 92.69 280 LEU A CA 1
ATOM 2249 C C . LEU A 1 280 ? 22.484 -5.391 -2.602 1 92.69 280 LEU A C 1
ATOM 2251 O O . LEU A 1 280 ? 21.469 -4.906 -2.098 1 92.69 280 LEU A O 1
ATOM 2255 N N . LEU A 1 281 ? 22.547 -6.559 -3.074 1 94.69 281 LEU A N 1
ATOM 2256 C CA . LEU A 1 281 ? 21.375 -7.41 -3.127 1 94.69 281 LEU A CA 1
ATOM 2257 C C . LEU A 1 281 ? 21.297 -8.32 -1.905 1 94.69 281 LEU A C 1
ATOM 2259 O O . LEU A 1 281 ? 22.125 -9.219 -1.749 1 94.69 281 LEU A O 1
ATOM 2263 N N . PRO A 1 282 ? 20.328 -8.094 -1.075 1 97.44 282 PRO A N 1
ATOM 2264 C CA . PRO A 1 282 ? 20.172 -9.047 0.024 1 97.44 282 PRO A CA 1
ATOM 2265 C C . PRO A 1 282 ? 19.844 -10.453 -0.463 1 97.44 282 PRO A C 1
ATOM 2267 O O . PRO A 1 282 ? 19.031 -10.625 -1.374 1 97.44 282 PRO A O 1
ATOM 2270 N N . ARG A 1 283 ? 20.438 -11.414 0.071 1 97.44 283 ARG A N 1
ATOM 2271 C CA . ARG A 1 283 ? 20.172 -12.805 -0.285 1 97.44 283 ARG A CA 1
ATOM 2272 C C . ARG A 1 283 ? 19.188 -13.445 0.697 1 97.44 283 ARG A C 1
ATOM 2274 O O . ARG A 1 283 ? 18.953 -12.906 1.778 1 97.44 283 ARG A O 1
ATOM 2281 N N . LYS A 1 284 ? 18.703 -14.523 0.3 1 97.62 284 LYS A N 1
ATOM 2282 C CA . LYS A 1 284 ? 17.828 -15.305 1.167 1 97.62 284 LYS A CA 1
ATOM 2283 C C . LYS A 1 284 ? 18.469 -15.547 2.527 1 97.62 284 LYS A C 1
ATOM 2285 O O . LYS A 1 284 ? 19.672 -15.859 2.609 1 97.62 284 LYS A O 1
ATOM 2290 N N . ASP A 1 285 ? 17.703 -15.367 3.605 1 97.94 285 ASP A N 1
ATOM 2291 C CA . ASP A 1 285 ? 18 -15.672 5 1 97.94 285 ASP A CA 1
ATOM 2292 C C . ASP A 1 285 ? 18.875 -14.578 5.617 1 97.94 285 ASP A C 1
ATOM 2294 O O . ASP A 1 285 ? 19.234 -14.656 6.797 1 97.94 285 ASP A O 1
ATOM 2298 N N . TYR A 1 286 ? 19.25 -13.594 4.785 1 98.5 286 TYR A N 1
ATOM 2299 C CA . TYR A 1 286 ? 19.875 -12.445 5.438 1 98.5 286 TYR A CA 1
ATOM 2300 C C . TYR A 1 286 ? 18.953 -11.867 6.508 1 98.5 286 TYR A C 1
ATOM 2302 O O . TYR A 1 286 ? 17.734 -11.805 6.328 1 98.5 286 TYR A O 1
ATOM 2310 N N . LYS A 1 287 ? 19.562 -11.414 7.574 1 98.62 287 LYS A N 1
ATOM 2311 C CA . LYS A 1 287 ? 18.797 -10.945 8.727 1 98.62 287 LYS A CA 1
ATOM 2312 C C . LYS A 1 287 ? 18.25 -9.539 8.484 1 98.62 287 LYS A C 1
ATOM 2314 O O . LYS A 1 287 ? 18.938 -8.68 7.941 1 98.62 287 LYS A O 1
ATOM 2319 N N . ILE A 1 288 ? 17.047 -9.336 8.75 1 98.75 288 ILE A N 1
ATOM 2320 C CA . ILE A 1 288 ? 16.453 -8.016 8.914 1 98.75 288 ILE A CA 1
ATOM 2321 C C . ILE A 1 288 ? 16.547 -7.59 10.375 1 98.75 288 ILE A C 1
ATOM 2323 O O . ILE A 1 288 ? 16.188 -8.359 11.273 1 98.75 288 ILE A O 1
ATOM 2327 N N . LYS A 1 289 ? 16.984 -6.422 10.602 1 98.5 289 LYS A N 1
ATOM 2328 C CA . LYS A 1 289 ? 17.234 -5.934 11.953 1 98.5 289 LYS A CA 1
ATOM 2329 C C . LYS A 1 289 ? 16.438 -4.656 12.227 1 98.5 289 LYS A C 1
ATOM 2331 O O . LYS A 1 289 ? 15.922 -4.031 11.305 1 98.5 289 LYS A O 1
ATOM 2336 N N . SER A 1 290 ? 16.281 -4.363 13.523 1 97.81 290 SER A N 1
ATOM 2337 C CA . SER A 1 290 ? 15.719 -3.074 13.914 1 97.81 290 SER A CA 1
ATOM 2338 C C . SER A 1 290 ? 16.516 -1.919 13.305 1 97.81 290 SER A C 1
ATOM 2340 O O . SER A 1 290 ? 17.625 -2.111 12.812 1 97.81 290 SER A O 1
ATOM 2342 N N . PRO A 1 291 ? 15.953 -0.749 13.234 1 95.06 291 PRO A N 1
ATOM 2343 C CA . PRO A 1 291 ? 16.578 0.359 12.508 1 95.06 291 PRO A CA 1
ATOM 2344 C C . PRO A 1 291 ? 18 0.659 12.992 1 95.06 291 PRO A C 1
ATOM 2346 O O . PRO A 1 291 ? 18.859 1.036 12.195 1 95.06 291 PRO A O 1
ATOM 2349 N N . LEU A 1 292 ? 18.234 0.485 14.211 1 90.81 292 LEU A N 1
ATOM 2350 C CA . LEU A 1 292 ? 19.562 0.785 14.727 1 90.81 292 LEU A CA 1
ATOM 2351 C C . LEU A 1 292 ? 20.438 -0.465 14.742 1 90.81 292 LEU A C 1
ATOM 2353 O O . LEU A 1 292 ? 21.578 -0.425 15.203 1 90.81 292 LEU A O 1
ATOM 2357 N N . GLY A 1 293 ? 19.922 -1.591 14.273 1 92.44 293 GLY A N 1
ATOM 2358 C CA . GLY A 1 293 ? 20.688 -2.795 14.016 1 92.44 293 GLY A CA 1
ATOM 2359 C C . GLY A 1 293 ? 20.906 -3.648 15.25 1 92.44 293 GLY A C 1
ATOM 2360 O O . GLY A 1 293 ? 21.688 -4.598 15.234 1 92.44 293 GLY A O 1
ATOM 2361 N N . SER A 1 294 ? 20.203 -3.426 16.328 1 93.5 294 SER A N 1
ATOM 2362 C CA . SER A 1 294 ? 20.516 -4.07 17.594 1 93.5 294 SER A CA 1
ATOM 2363 C C . SER A 1 294 ? 19.734 -5.371 17.766 1 93.5 294 SER A C 1
ATOM 2365 O O . SER A 1 294 ? 20.094 -6.215 18.594 1 93.5 294 SER A O 1
ATOM 2367 N N . ARG A 1 295 ? 18.672 -5.523 17 1 96.94 295 ARG A N 1
ATOM 2368 C CA . ARG A 1 295 ? 17.797 -6.68 17.172 1 96.94 295 ARG A CA 1
ATOM 2369 C C . ARG A 1 295 ? 17.5 -7.359 15.844 1 96.94 295 ARG A C 1
ATOM 2371 O O . ARG A 1 295 ? 17.234 -6.688 14.852 1 96.94 295 ARG A O 1
ATOM 2378 N N . ASP A 1 296 ? 17.594 -8.664 15.852 1 98 296 ASP A N 1
ATOM 2379 C CA . ASP A 1 296 ? 17.078 -9.43 14.719 1 98 296 ASP A CA 1
ATOM 2380 C C . ASP A 1 296 ? 15.547 -9.461 14.719 1 98 296 ASP A C 1
ATOM 2382 O O . ASP A 1 296 ? 14.938 -9.938 15.68 1 98 296 ASP A O 1
ATOM 2386 N N . VAL A 1 297 ? 14.969 -8.961 13.664 1 98.62 297 VAL A N 1
ATOM 2387 C CA . VAL A 1 297 ? 13.516 -8.82 13.711 1 98.62 297 VAL A CA 1
ATOM 2388 C C . VAL A 1 297 ? 12.883 -9.594 12.555 1 98.62 297 VAL A C 1
ATOM 2390 O O . VAL A 1 297 ? 11.656 -9.633 12.422 1 98.62 297 VAL A O 1
ATOM 2393 N N . GLY A 1 298 ? 13.656 -10.203 11.672 1 98.69 298 GLY A N 1
ATOM 2394 C CA . GLY A 1 298 ? 13.125 -10.953 10.539 1 98.69 298 GLY A CA 1
ATOM 2395 C C . GLY A 1 298 ? 14.203 -11.469 9.609 1 98.69 298 GLY A C 1
ATOM 2396 O O . GLY A 1 298 ? 15.375 -11.555 9.992 1 98.69 298 GLY A O 1
ATOM 2397 N N . TYR A 1 299 ? 13.805 -11.867 8.422 1 98.88 299 TYR A N 1
ATOM 2398 C CA . TYR A 1 299 ? 14.742 -12.391 7.438 1 98.88 299 TYR A CA 1
ATOM 2399 C C . TYR A 1 299 ? 14.227 -12.18 6.02 1 98.88 299 TYR A C 1
ATOM 2401 O O . TYR A 1 299 ? 13.016 -12.102 5.797 1 98.88 299 TYR A O 1
ATOM 2409 N N . VAL A 1 300 ? 15.148 -12.055 5.105 1 98.81 300 VAL A N 1
ATOM 2410 C CA . VAL A 1 300 ? 14.875 -11.875 3.686 1 98.81 300 VAL A CA 1
ATOM 2411 C C . VAL A 1 300 ? 14.562 -13.227 3.039 1 98.81 300 VAL A C 1
ATOM 2413 O O . VAL A 1 300 ? 15.227 -14.227 3.334 1 98.81 300 VAL A O 1
ATOM 2416 N N . THR A 1 301 ? 13.562 -13.242 2.156 1 98.88 301 THR A N 1
ATOM 2417 C CA . THR A 1 301 ? 13.289 -14.469 1.411 1 98.88 301 THR A CA 1
ATOM 2418 C C . THR A 1 301 ? 13.641 -14.297 -0.063 1 98.88 301 THR A C 1
ATOM 2420 O O . THR A 1 301 ? 14.219 -15.195 -0.678 1 98.88 301 THR A O 1
ATOM 2423 N N . SER A 1 302 ? 13.297 -13.156 -0.629 1 98.75 302 SER A N 1
ATOM 2424 C CA . SER A 1 302 ? 13.602 -12.859 -2.025 1 98.75 302 SER A CA 1
ATOM 2425 C C . SER A 1 302 ? 14.039 -11.406 -2.197 1 98.75 302 SER A C 1
ATOM 2427 O O . SER A 1 302 ? 13.555 -10.516 -1.492 1 98.75 302 SER A O 1
ATOM 2429 N N . SER A 1 303 ? 14.922 -11.195 -3.131 1 98.56 303 SER A N 1
ATOM 2430 C CA . SER A 1 303 ? 15.375 -9.852 -3.482 1 98.56 303 SER A CA 1
ATOM 2431 C C . SER A 1 303 ? 15.898 -9.805 -4.914 1 98.56 303 SER A C 1
ATOM 2433 O O . SER A 1 303 ? 16.375 -10.812 -5.438 1 98.56 303 SER A O 1
ATOM 2435 N N . THR A 1 304 ? 15.742 -8.68 -5.539 1 98.19 304 THR A N 1
ATOM 2436 C CA . THR A 1 304 ? 16.203 -8.461 -6.906 1 98.19 304 THR A CA 1
ATOM 2437 C C . THR A 1 304 ? 16.406 -6.973 -7.184 1 98.19 304 THR A C 1
ATOM 2439 O O . THR A 1 304 ? 16 -6.129 -6.383 1 98.19 304 THR A O 1
ATOM 2442 N N . PHE A 1 305 ? 17.156 -6.75 -8.227 1 97.81 305 PHE A N 1
ATOM 2443 C CA . PHE A 1 305 ? 17.172 -5.398 -8.773 1 97.81 305 PHE A CA 1
ATOM 2444 C C . PHE A 1 305 ? 16.031 -5.207 -9.773 1 97.81 305 PHE A C 1
ATOM 2446 O O . PHE A 1 305 ? 15.883 -5.996 -10.711 1 97.81 305 PHE A O 1
ATOM 2453 N N . SER A 1 306 ? 15.148 -4.188 -9.523 1 97.88 306 SER A N 1
ATOM 2454 C CA . SER A 1 306 ? 14.086 -3.842 -10.461 1 97.88 306 SER A CA 1
ATOM 2455 C C . SER A 1 306 ? 14.531 -2.734 -11.414 1 97.88 306 SER A C 1
ATOM 2457 O O . SER A 1 306 ? 14.664 -1.578 -11.008 1 97.88 306 SER A O 1
ATOM 2459 N N . PRO A 1 307 ? 14.68 -3.064 -12.641 1 96.75 307 PRO A N 1
ATOM 2460 C CA . PRO A 1 307 ? 15.023 -2.012 -13.602 1 96.75 307 PRO A CA 1
ATOM 2461 C C . PRO A 1 307 ? 13.922 -0.963 -13.75 1 96.75 307 PRO A C 1
ATOM 2463 O O . PRO A 1 307 ? 14.211 0.206 -14.016 1 96.75 307 PRO A O 1
ATOM 2466 N N . TYR A 1 308 ? 12.742 -1.396 -13.586 1 97 308 TYR A N 1
ATOM 2467 C CA . TYR A 1 308 ? 11.602 -0.493 -13.727 1 97 308 TYR A CA 1
ATOM 2468 C C . TYR A 1 308 ? 11.609 0.563 -12.625 1 97 308 TYR A C 1
ATOM 2470 O O . TYR A 1 308 ? 11.375 1.745 -12.891 1 97 308 TYR A O 1
ATOM 2478 N N . LEU A 1 309 ? 11.914 0.159 -11.422 1 96.75 309 LEU A N 1
ATOM 2479 C CA . LEU A 1 309 ? 11.984 1.062 -10.281 1 96.75 309 LEU A CA 1
ATOM 2480 C C . LEU A 1 309 ? 13.391 1.64 -10.133 1 96.75 309 LEU A C 1
ATOM 2482 O O . LEU A 1 309 ? 13.594 2.604 -9.391 1 96.75 309 LEU A O 1
ATOM 2486 N N . ASN A 1 310 ? 14.305 1.042 -10.867 1 96.62 310 ASN A N 1
ATOM 2487 C CA . ASN A 1 310 ? 15.727 1.381 -10.75 1 96.62 310 ASN A CA 1
ATOM 2488 C C . ASN A 1 310 ? 16.203 1.33 -9.305 1 96.62 310 ASN A C 1
ATOM 2490 O O . ASN A 1 310 ? 16.781 2.293 -8.805 1 96.62 310 ASN A O 1
ATOM 2494 N N . ARG A 1 311 ? 15.922 0.244 -8.625 1 96.44 311 ARG A N 1
ATOM 2495 C CA . ARG A 1 311 ? 16.312 0.039 -7.238 1 96.44 311 ARG A CA 1
ATOM 2496 C C . ARG A 1 311 ? 16.219 -1.434 -6.852 1 96.44 311 ARG A C 1
ATOM 2498 O O . ARG A 1 311 ? 15.523 -2.207 -7.504 1 96.44 311 ARG A O 1
ATOM 2505 N N . VAL A 1 312 ? 16.953 -1.757 -5.789 1 98.31 312 VAL A N 1
ATOM 2506 C CA . VAL A 1 312 ? 16.859 -3.096 -5.219 1 98.31 312 VAL A CA 1
ATOM 2507 C C . VAL A 1 312 ? 15.578 -3.209 -4.391 1 98.31 312 VAL A C 1
ATOM 2509 O O . VAL A 1 312 ? 15.281 -2.33 -3.578 1 98.31 312 VAL A O 1
ATOM 2512 N N . ILE A 1 313 ? 14.844 -4.277 -4.645 1 98.62 313 ILE A N 1
ATOM 2513 C CA . ILE A 1 313 ? 13.609 -4.555 -3.928 1 98.62 313 ILE A CA 1
ATOM 2514 C C . ILE A 1 313 ? 13.633 -5.984 -3.391 1 98.62 313 ILE A C 1
ATOM 2516 O O . ILE A 1 313 ? 14.516 -6.766 -3.736 1 98.62 313 ILE A O 1
ATOM 2520 N N . GLY A 1 314 ? 12.68 -6.266 -2.551 1 98.69 314 GLY A N 1
ATOM 2521 C CA . GLY A 1 314 ? 12.555 -7.629 -2.061 1 98.69 314 GLY A CA 1
ATOM 2522 C C . GLY A 1 314 ? 11.391 -7.816 -1.103 1 98.69 314 GLY A C 1
ATOM 2523 O O . GLY A 1 314 ? 10.5 -6.965 -1.025 1 98.69 314 GLY A O 1
ATOM 2524 N N . MET A 1 315 ? 11.406 -8.953 -0.471 1 98.88 315 MET A N 1
ATOM 2525 C CA . MET A 1 315 ? 10.398 -9.305 0.526 1 98.88 315 MET A CA 1
ATOM 2526 C C . MET A 1 315 ? 10.984 -10.227 1.59 1 98.88 315 MET A C 1
ATOM 2528 O O . MET A 1 315 ? 12.07 -10.781 1.409 1 98.88 315 MET A O 1
ATOM 2532 N N . GLY A 1 316 ? 10.359 -10.297 2.6 1 98.88 316 GLY A N 1
ATOM 2533 C CA . GLY A 1 316 ? 10.727 -11.156 3.711 1 98.88 316 GLY A CA 1
ATOM 2534 C C . GLY A 1 316 ? 9.688 -11.188 4.812 1 98.88 316 GLY A C 1
ATOM 2535 O O . GLY A 1 316 ? 8.562 -10.711 4.629 1 98.88 316 GLY A O 1
ATOM 2536 N N . TYR A 1 317 ? 10.023 -11.852 5.875 1 98.94 317 TYR A N 1
ATOM 2537 C CA . TYR A 1 317 ? 9.164 -11.961 7.047 1 98.94 317 TYR A CA 1
ATOM 2538 C C . TYR A 1 317 ? 9.75 -11.195 8.227 1 98.94 317 TYR A C 1
ATOM 2540 O O . TYR A 1 317 ? 10.961 -11.234 8.461 1 98.94 317 TYR A O 1
ATOM 2548 N N . ILE A 1 318 ? 8.914 -10.484 8.898 1 98.81 318 ILE A N 1
ATOM 2549 C CA . ILE A 1 318 ? 9.359 -9.75 10.078 1 98.81 318 ILE A CA 1
ATOM 2550 C C . ILE A 1 318 ? 8.375 -9.977 11.227 1 98.81 318 ILE A C 1
ATOM 2552 O O . ILE A 1 318 ? 7.238 -10.398 11.008 1 98.81 318 ILE A O 1
ATOM 2556 N N . LYS A 1 319 ? 8.867 -9.734 12.477 1 98.75 319 LYS A N 1
ATOM 2557 C CA . LYS A 1 319 ? 7.957 -9.641 13.617 1 98.75 319 LYS A CA 1
ATOM 2558 C C . LYS A 1 319 ? 6.957 -8.508 13.422 1 98.75 319 LYS A C 1
ATOM 2560 O O . LYS A 1 319 ? 7.34 -7.383 13.078 1 98.75 319 LYS A O 1
ATOM 2565 N N . PRO A 1 320 ? 5.68 -8.789 13.672 1 98.62 320 PRO A N 1
ATOM 2566 C CA . PRO A 1 320 ? 4.648 -7.805 13.352 1 98.62 320 PRO A CA 1
ATOM 2567 C C . PRO A 1 320 ? 4.828 -6.484 14.094 1 98.62 320 PRO A C 1
ATOM 2569 O O . PRO A 1 320 ? 4.449 -5.426 13.594 1 98.62 320 PRO A O 1
ATOM 2572 N N . GLU A 1 321 ? 5.43 -6.469 15.281 1 98.44 321 GLU A N 1
ATOM 2573 C CA . GLU A 1 321 ? 5.629 -5.266 16.078 1 98.44 321 GLU A CA 1
ATOM 2574 C C . GLU A 1 321 ? 6.535 -4.27 15.367 1 98.44 321 GLU A C 1
ATOM 2576 O O . GLU A 1 321 ? 6.645 -3.111 15.781 1 98.44 321 GLU A O 1
ATOM 2581 N N . TYR A 1 322 ? 7.18 -4.695 14.281 1 98.44 322 TYR A N 1
ATOM 2582 C CA . TYR A 1 322 ? 8.094 -3.859 13.508 1 98.44 322 TYR A CA 1
ATOM 2583 C C . TYR A 1 322 ? 7.523 -3.555 12.133 1 98.44 322 TYR A C 1
ATOM 2585 O O . TYR A 1 322 ? 8.25 -3.145 11.227 1 98.44 322 TYR A O 1
ATOM 2593 N N . ALA A 1 323 ? 6.23 -3.795 11.906 1 97.38 323 ALA A N 1
ATOM 2594 C CA . ALA A 1 323 ? 5.609 -3.514 10.617 1 97.38 323 ALA A CA 1
ATOM 2595 C C . ALA A 1 323 ? 5.551 -2.014 10.352 1 97.38 323 ALA A C 1
ATOM 2597 O O . ALA A 1 323 ? 4.469 -1.44 10.211 1 97.38 323 ALA A O 1
ATOM 2598 N N . TYR A 1 324 ? 6.746 -1.441 10.18 1 96.81 324 TYR A N 1
ATOM 2599 C CA . TYR A 1 324 ? 6.898 -0.002 10 1 96.81 324 TYR A CA 1
ATOM 2600 C C . TYR A 1 324 ? 6.734 0.385 8.539 1 96.81 324 TYR A C 1
ATOM 2602 O O . TYR A 1 324 ? 7.637 0.982 7.941 1 96.81 324 TYR A O 1
ATOM 2610 N N . ILE A 1 325 ? 5.633 0.109 7.934 1 98.06 325 ILE A N 1
ATOM 2611 C CA . ILE A 1 325 ? 5.418 0.401 6.523 1 98.06 325 ILE A CA 1
ATOM 2612 C C . ILE A 1 325 ? 5.625 1.892 6.266 1 98.06 325 ILE A C 1
ATOM 2614 O O . ILE A 1 325 ? 5.059 2.734 6.965 1 98.06 325 ILE A O 1
ATOM 2618 N N . GLY A 1 326 ? 6.469 2.213 5.312 1 97.12 326 GLY A N 1
ATOM 2619 C CA . GLY A 1 326 ? 6.809 3.588 4.984 1 97.12 326 GLY A CA 1
ATOM 2620 C C . GLY A 1 326 ? 8.062 4.074 5.688 1 97.12 326 GLY A C 1
ATOM 2621 O O . GLY A 1 326 ? 8.57 5.152 5.379 1 97.12 326 GLY A O 1
ATOM 2622 N N . TYR A 1 327 ? 8.547 3.297 6.637 1 97.75 327 TYR A N 1
ATOM 2623 C CA . TYR A 1 327 ? 9.781 3.605 7.352 1 97.75 327 TYR A CA 1
ATOM 2624 C C . TYR A 1 327 ? 10.844 2.535 7.102 1 97.75 327 TYR A C 1
ATOM 2626 O O . TYR A 1 327 ? 10.656 1.655 6.258 1 97.75 327 TYR A O 1
ATOM 2634 N N . GLU A 1 328 ? 11.977 2.68 7.797 1 97.38 328 GLU A N 1
ATOM 2635 C CA . GLU A 1 328 ? 13.109 1.832 7.438 1 97.38 328 GLU A CA 1
ATOM 2636 C C . GLU A 1 328 ? 13.398 0.81 8.531 1 97.38 328 GLU A C 1
ATOM 2638 O O . GLU A 1 328 ? 13.211 1.092 9.719 1 97.38 328 GLU A O 1
ATOM 2643 N N . LEU A 1 329 ? 13.805 -0.334 8.172 1 98.38 329 LEU A N 1
ATOM 2644 C CA . LEU A 1 329 ? 14.57 -1.307 8.945 1 98.38 329 LEU A CA 1
ATOM 2645 C C . LEU A 1 329 ? 15.961 -1.493 8.352 1 98.38 329 LEU A C 1
ATOM 2647 O O . LEU A 1 329 ? 16.297 -0.876 7.332 1 98.38 329 LEU A O 1
ATOM 2651 N N . ALA A 1 330 ? 16.766 -2.27 9.016 1 98 330 ALA A N 1
ATOM 2652 C CA . ALA A 1 330 ? 18.109 -2.539 8.516 1 98 330 ALA A CA 1
ATOM 2653 C C . ALA A 1 330 ? 18.234 -3.984 8.039 1 98 330 ALA A C 1
ATOM 2655 O O . ALA A 1 330 ? 17.703 -4.902 8.672 1 98 330 ALA A O 1
ATOM 2656 N N . ILE A 1 331 ? 18.875 -4.164 6.93 1 98.25 331 ILE A N 1
ATOM 2657 C CA . ILE A 1 331 ? 19.25 -5.504 6.484 1 98.25 331 ILE A CA 1
ATOM 2658 C C . ILE A 1 331 ? 20.75 -5.703 6.645 1 98.25 331 ILE A C 1
ATOM 2660 O O . ILE A 1 331 ? 21.547 -4.859 6.219 1 98.25 331 ILE A O 1
ATOM 2664 N N . ASP A 1 332 ? 21.109 -6.805 7.238 1 97.62 332 ASP A N 1
ATOM 2665 C CA . ASP A 1 332 ? 22.516 -7.141 7.41 1 97.62 332 ASP A CA 1
ATOM 2666 C C . ASP A 1 332 ? 23.062 -7.836 6.168 1 97.62 332 ASP A C 1
ATOM 2668 O O . ASP A 1 332 ? 22.766 -9.008 5.918 1 97.62 332 ASP A O 1
ATOM 2672 N N . ILE A 1 333 ? 23.812 -7.164 5.41 1 95.75 333 ILE A N 1
ATOM 2673 C CA . ILE A 1 333 ? 24.438 -7.719 4.215 1 95.75 333 ILE A CA 1
ATOM 2674 C C . ILE A 1 333 ? 25.938 -7.875 4.449 1 95.75 333 ILE A C 1
ATOM 2676 O O . ILE A 1 333 ? 26.703 -6.934 4.238 1 95.75 333 ILE A O 1
ATOM 2680 N N . ARG A 1 334 ? 26.375 -9.125 4.82 1 92.12 334 ARG A N 1
ATOM 2681 C CA . ARG A 1 334 ? 27.766 -9.477 5.074 1 92.12 334 ARG A CA 1
ATOM 2682 C C . ARG A 1 334 ? 28.406 -8.492 6.047 1 92.12 334 ARG A C 1
ATOM 2684 O O . ARG A 1 334 ? 29.484 -7.949 5.773 1 92.12 334 ARG A O 1
ATOM 2691 N N . GLY A 1 335 ? 27.641 -8.141 7.113 1 91.12 335 GLY A N 1
ATOM 2692 C CA . GLY A 1 335 ? 28.188 -7.305 8.172 1 91.12 335 GLY A CA 1
ATOM 2693 C C . GLY A 1 335 ? 27.844 -5.836 8.016 1 91.12 335 GLY A C 1
ATOM 2694 O O . GLY A 1 335 ? 28.047 -5.043 8.938 1 91.12 335 GLY A O 1
ATOM 2695 N N . LYS A 1 336 ? 27.328 -5.461 6.926 1 93.12 336 LYS A N 1
ATOM 2696 C CA . LYS A 1 336 ? 26.938 -4.078 6.676 1 93.12 336 LYS A CA 1
ATOM 2697 C C . LYS A 1 336 ? 25.422 -3.908 6.836 1 93.12 336 LYS A C 1
ATOM 2699 O O . LYS A 1 336 ? 24.641 -4.684 6.277 1 93.12 336 LYS A O 1
ATOM 2704 N N . GLN A 1 337 ? 25.109 -2.898 7.648 1 95.06 337 GLN A N 1
ATOM 2705 C CA . GLN A 1 337 ? 23.703 -2.58 7.809 1 95.06 337 GLN A CA 1
ATOM 2706 C C . GLN A 1 337 ? 23.219 -1.656 6.695 1 95.06 337 GLN A C 1
ATOM 2708 O O . GLN A 1 337 ? 23.688 -0.525 6.57 1 95.06 337 GLN A O 1
ATOM 2713 N N . VAL A 1 338 ? 22.297 -2.166 5.93 1 96.69 338 VAL A N 1
ATOM 2714 C CA . VAL A 1 338 ? 21.734 -1.397 4.824 1 96.69 338 VAL A CA 1
ATOM 2715 C C . VAL A 1 338 ? 20.281 -1.035 5.129 1 96.69 338 VAL A C 1
ATOM 2717 O O . VAL A 1 338 ? 19.484 -1.904 5.473 1 96.69 338 VAL A O 1
ATOM 2720 N N . LYS A 1 339 ? 19.969 0.232 5 1 96.5 339 LYS A N 1
ATOM 2721 C CA . LYS A 1 339 ? 18.609 0.688 5.27 1 96.5 339 LYS A CA 1
ATOM 2722 C C . LYS A 1 339 ? 17.641 0.209 4.184 1 96.5 339 LYS A C 1
ATOM 2724 O O . LYS A 1 339 ? 17.953 0.292 2.994 1 96.5 339 LYS A O 1
ATOM 2729 N N . ALA A 1 340 ? 16.562 -0.315 4.586 1 97.94 340 ALA A N 1
ATOM 2730 C CA . ALA A 1 340 ? 15.5 -0.775 3.689 1 97.94 340 ALA A CA 1
ATOM 2731 C C . ALA A 1 340 ? 14.148 -0.202 4.102 1 97.94 340 ALA A C 1
ATOM 2733 O O . ALA A 1 340 ? 13.703 -0.386 5.238 1 97.94 340 ALA A O 1
ATOM 2734 N N . LYS A 1 341 ? 13.508 0.463 3.184 1 98.31 341 LYS A N 1
ATOM 2735 C CA . LYS A 1 341 ? 12.172 0.98 3.445 1 98.31 341 LYS A CA 1
ATOM 2736 C C . LYS A 1 341 ? 11.125 -0.126 3.344 1 98.31 341 LYS A C 1
ATOM 2738 O O . LYS A 1 341 ? 10.992 -0.771 2.301 1 98.31 341 LYS A O 1
ATOM 2743 N N . ILE A 1 342 ? 10.414 -0.357 4.418 1 98.56 342 ILE A N 1
ATOM 2744 C CA . ILE A 1 342 ? 9.383 -1.385 4.441 1 98.56 342 ILE A CA 1
ATOM 2745 C C . ILE A 1 342 ? 8.172 -0.919 3.639 1 98.56 342 ILE A C 1
ATOM 2747 O O . ILE A 1 342 ? 7.754 0.236 3.748 1 98.56 342 ILE A O 1
ATOM 2751 N N . SER A 1 343 ? 7.598 -1.806 2.832 1 98 343 SER A N 1
ATOM 2752 C CA . SER A 1 343 ? 6.523 -1.457 1.909 1 98 343 SER A CA 1
ATOM 2753 C C . SER A 1 343 ? 5.508 -2.588 1.792 1 98 343 SER A C 1
ATOM 2755 O O . SER A 1 343 ? 5.855 -3.762 1.936 1 98 343 SER A O 1
ATOM 2757 N N . ASP A 1 344 ? 4.277 -2.164 1.587 1 97.5 344 ASP A N 1
ATOM 2758 C CA . ASP A 1 344 ? 3.283 -3.146 1.167 1 97.5 344 ASP A CA 1
ATOM 2759 C C . ASP A 1 344 ? 3.426 -3.475 -0.317 1 97.5 344 ASP A C 1
ATOM 2761 O O . ASP A 1 344 ? 4.227 -2.854 -1.021 1 97.5 344 ASP A O 1
ATOM 2765 N N . PHE A 1 345 ? 2.66 -4.465 -0.724 1 97.44 345 PHE A N 1
ATOM 2766 C CA . PHE A 1 345 ? 2.664 -4.879 -2.121 1 97.44 345 PHE A CA 1
ATOM 2767 C C . PHE A 1 345 ? 1.467 -4.297 -2.861 1 97.44 345 PHE A C 1
ATOM 2769 O O . PHE A 1 345 ? 0.43 -4.02 -2.256 1 97.44 345 PHE A O 1
ATOM 2776 N N . PRO A 1 346 ? 1.619 -4.258 -4.188 1 97.06 346 PRO A N 1
ATOM 2777 C CA . PRO A 1 346 ? 2.824 -4.375 -5.012 1 97.06 346 PRO A CA 1
ATOM 2778 C C . PRO A 1 346 ? 3.82 -3.244 -4.766 1 97.06 346 PRO A C 1
ATOM 2780 O O . PRO A 1 346 ? 3.451 -2.199 -4.227 1 97.06 346 PRO A O 1
ATOM 2783 N N . LEU A 1 347 ? 5.012 -3.4 -5.141 1 97.69 347 LEU A N 1
ATOM 2784 C CA . LEU A 1 347 ? 6.07 -2.422 -4.914 1 97.69 347 LEU A CA 1
ATOM 2785 C C . LEU A 1 347 ? 6.098 -1.384 -6.031 1 97.69 347 LEU A C 1
ATOM 2787 O O . LEU A 1 347 ? 6.781 -0.365 -5.918 1 97.69 347 LEU A O 1
ATOM 2791 N N . ILE A 1 348 ? 5.309 -1.662 -7.074 1 93.62 348 ILE A N 1
ATOM 2792 C CA . ILE A 1 348 ? 5.184 -0.711 -8.172 1 93.62 348 ILE A CA 1
ATOM 2793 C C . ILE A 1 348 ? 3.748 -0.193 -8.242 1 93.62 348 ILE A C 1
ATOM 2795 O O . ILE A 1 348 ? 2.832 -0.809 -7.695 1 93.62 348 ILE A O 1
ATOM 2799 N N . ASN A 1 349 ? 3.607 1.007 -8.828 1 80.81 349 ASN A N 1
ATOM 2800 C CA . ASN A 1 349 ? 2.256 1.492 -9.094 1 80.81 349 ASN A CA 1
ATOM 2801 C C . ASN A 1 349 ? 1.633 0.788 -10.289 1 80.81 349 ASN A C 1
ATOM 2803 O O . ASN A 1 349 ? 2.205 0.787 -11.383 1 80.81 349 ASN A O 1
ATOM 2807 N N . THR A 1 350 ? 0.676 0.084 -9.969 1 65.56 350 THR A N 1
ATOM 2808 C CA . THR A 1 350 ? 0.018 -0.59 -11.078 1 65.56 350 THR A CA 1
ATOM 2809 C C . THR A 1 350 ? -0.95 0.354 -11.789 1 65.56 350 THR A C 1
ATOM 2811 O O . THR A 1 350 ? -1.504 1.264 -11.164 1 65.56 350 THR A O 1
ATOM 2814 N N . ARG A 1 351 ? -0.809 0.509 -13.016 1 59.69 351 ARG A N 1
ATOM 2815 C CA . ARG A 1 351 ? -1.689 1.348 -13.82 1 59.69 351 ARG A CA 1
ATOM 2816 C C . ARG A 1 351 ? -3.119 0.816 -13.805 1 59.69 351 ARG A C 1
ATOM 2818 O O . ARG A 1 351 ? -3.336 -0.396 -13.828 1 59.69 351 ARG A O 1
ATOM 2825 N N . MET B 1 1 ? -15.75 31.203 21.75 1 90.69 1 MET B N 1
ATOM 2826 C CA . MET B 1 1 ? -15.758 30.672 20.375 1 90.69 1 MET B CA 1
ATOM 2827 C C . MET B 1 1 ? -15.305 31.734 19.391 1 90.69 1 MET B C 1
ATOM 2829 O O . MET B 1 1 ? -15.789 32.875 19.422 1 90.69 1 MET B O 1
ATOM 2833 N N . PHE B 1 2 ? -14.359 31.328 18.562 1 95.12 2 PHE B N 1
ATOM 2834 C CA . PHE B 1 2 ? -13.836 32.25 17.562 1 95.12 2 PHE B CA 1
ATOM 2835 C C . PHE B 1 2 ? -14.617 32.125 16.266 1 95.12 2 PHE B C 1
ATOM 2837 O O . PHE B 1 2 ? -15.414 31.188 16.094 1 95.12 2 PHE B O 1
ATOM 2844 N N . SER B 1 3 ? -14.445 33.125 15.414 1 96.06 3 SER B N 1
ATOM 2845 C CA . SER B 1 3 ? -15.078 33.094 14.102 1 96.06 3 SER B CA 1
ATOM 2846 C C . SER B 1 3 ? -14.07 33.344 12.984 1 96.06 3 SER B C 1
ATOM 2848 O O . SER B 1 3 ? -13.156 34.156 13.141 1 96.06 3 SER B O 1
ATOM 2850 N N . SER B 1 4 ? -14.312 32.656 11.93 1 96.62 4 SER B N 1
ATOM 2851 C CA . SER B 1 4 ? -13.523 32.969 10.75 1 96.62 4 SER B CA 1
ATOM 2852 C C . SER B 1 4 ? -13.664 34.438 10.367 1 96.62 4 SER B C 1
ATOM 2854 O O . SER B 1 4 ? -14.766 35 10.43 1 96.62 4 SER B O 1
ATOM 2856 N N . PRO B 1 5 ? -12.578 35.031 9.938 1 97.62 5 PRO B N 1
ATOM 2857 C CA . PRO B 1 5 ? -12.672 36.438 9.461 1 97.62 5 PRO B CA 1
ATOM 2858 C C . PRO B 1 5 ? -13.414 36.531 8.133 1 97.62 5 PRO B C 1
ATOM 2860 O O . PRO B 1 5 ? -13.703 37.656 7.676 1 97.62 5 PRO B O 1
ATOM 2863 N N . LEU B 1 6 ? -13.773 35.375 7.582 1 98.19 6 LEU B N 1
ATOM 2864 C CA . LEU B 1 6 ? -14.406 35.375 6.266 1 98.19 6 LEU B CA 1
ATOM 2865 C C . LEU B 1 6 ? -15.891 35 6.387 1 98.19 6 LEU B C 1
ATOM 2867 O O . LEU B 1 6 ? -16.516 34.656 5.395 1 98.19 6 LEU B O 1
ATOM 2871 N N . LEU B 1 7 ? -16.422 35.062 7.523 1 96.44 7 LEU B N 1
ATOM 2872 C CA . LEU B 1 7 ? -17.781 34.625 7.793 1 96.44 7 LEU B CA 1
ATOM 2873 C C . LEU B 1 7 ? -18.781 35.375 6.922 1 96.44 7 LEU B C 1
ATOM 2875 O O . LEU B 1 7 ? -19.781 34.781 6.469 1 96.44 7 LEU B O 1
ATOM 2879 N N . ASP B 1 8 ? -18.594 36.656 6.746 1 95.94 8 ASP B N 1
ATOM 2880 C CA . ASP B 1 8 ? -19.531 37.469 5.988 1 95.94 8 ASP B CA 1
ATOM 2881 C C . ASP B 1 8 ? -19.672 36.969 4.555 1 95.94 8 ASP B C 1
ATOM 2883 O O . ASP B 1 8 ? -20.781 36.719 4.074 1 95.94 8 ASP B O 1
ATOM 2887 N N . ILE B 1 9 ? -18.578 36.781 3.904 1 97.38 9 ILE B N 1
ATOM 2888 C CA . ILE B 1 9 ? -18.641 36.344 2.52 1 97.38 9 ILE B CA 1
ATOM 2889 C C . ILE B 1 9 ? -19.109 34.875 2.471 1 97.38 9 ILE B C 1
ATOM 2891 O O . ILE B 1 9 ? -19.812 34.469 1.534 1 97.38 9 ILE B O 1
ATOM 2895 N N . GLU B 1 10 ? -18.75 34.156 3.459 1 96.75 10 GLU B N 1
ATOM 2896 C CA . GLU B 1 10 ? -19.188 32.75 3.51 1 96.75 10 GLU B CA 1
ATOM 2897 C C . GLU B 1 10 ? -20.703 32.656 3.633 1 96.75 10 GLU B C 1
ATOM 2899 O O . GLU B 1 10 ? -21.312 31.781 3.012 1 96.75 10 GLU B O 1
ATOM 2904 N N . THR B 1 11 ? -21.234 33.438 4.418 1 96.12 11 THR B N 1
ATOM 2905 C CA . THR B 1 11 ? -22.688 33.469 4.586 1 96.12 11 THR B CA 1
ATOM 2906 C C . THR B 1 11 ? -23.375 33.875 3.277 1 96.12 11 THR B C 1
ATOM 2908 O O . THR B 1 11 ? -24.406 33.312 2.92 1 96.12 11 THR B O 1
ATOM 2911 N N . LYS B 1 12 ? -22.797 34.781 2.598 1 96.75 12 LYS B N 1
ATOM 2912 C CA . LYS B 1 12 ? -23.328 35.219 1.306 1 96.75 12 LYS B CA 1
ATOM 2913 C C . LYS B 1 12 ? -23.266 34.094 0.285 1 96.75 12 LYS B C 1
ATOM 2915 O O . LYS B 1 12 ? -24.062 34.031 -0.647 1 96.75 12 LYS B O 1
ATOM 2920 N N . LEU B 1 13 ? -22.359 33.219 0.493 1 97.62 13 LEU B N 1
ATOM 2921 C CA . LEU B 1 13 ? -22.203 32.094 -0.396 1 97.62 13 LEU B CA 1
ATOM 2922 C C . LEU B 1 13 ? -23.047 30.906 0.077 1 97.62 13 LEU B C 1
ATOM 2924 O O . LEU B 1 13 ? -22.922 29.797 -0.43 1 97.62 13 LEU B O 1
ATOM 2928 N N . ASN B 1 14 ? -23.844 31.156 1.124 1 96.31 14 ASN B N 1
ATOM 2929 C CA . ASN B 1 14 ? -24.797 30.188 1.674 1 96.31 14 ASN B CA 1
ATOM 2930 C C . ASN B 1 14 ? -24.094 29.031 2.357 1 96.31 14 ASN B C 1
ATOM 2932 O O . ASN B 1 14 ? -24.516 27.875 2.242 1 96.31 14 ASN B O 1
ATOM 2936 N N . ALA B 1 15 ? -23.031 29.328 3.029 1 97.88 15 ALA B N 1
ATOM 2937 C CA . ALA B 1 15 ? -22.312 28.297 3.783 1 97.88 15 ALA B CA 1
ATOM 2938 C C . ALA B 1 15 ? -23.141 27.812 4.973 1 97.88 15 ALA B C 1
ATOM 2940 O O . ALA B 1 15 ? -23.828 28.609 5.625 1 97.88 15 ALA B O 1
ATOM 2941 N N . ASP B 1 16 ? -23.172 26.516 5.199 1 98.25 16 ASP B N 1
ATOM 2942 C CA . ASP B 1 16 ? -23.625 25.969 6.477 1 98.25 16 ASP B CA 1
ATOM 2943 C C . ASP B 1 16 ? -22.562 26.156 7.559 1 98.25 16 ASP B C 1
ATOM 2945 O O . ASP B 1 16 ? -21.594 25.406 7.625 1 98.25 16 ASP B O 1
ATOM 2949 N N . ILE B 1 17 ? -22.812 27.188 8.414 1 97.81 17 ILE B N 1
ATOM 2950 C CA . ILE B 1 17 ? -21.812 27.547 9.414 1 97.81 17 ILE B CA 1
ATOM 2951 C C . ILE B 1 17 ? -21.984 26.656 10.648 1 97.81 17 ILE B C 1
ATOM 2953 O O . ILE B 1 17 ? -23.094 26.469 11.133 1 97.81 17 ILE B O 1
ATOM 2957 N N . GLY B 1 18 ? -20.922 26.016 11.125 1 97.31 18 GLY B N 1
ATOM 2958 C CA . GLY B 1 18 ? -20.906 25.188 12.32 1 97.31 18 GLY B CA 1
ATOM 2959 C C . GLY B 1 18 ? -19.672 25.422 13.18 1 97.31 18 GLY B C 1
ATOM 2960 O O . GLY B 1 18 ? -18.844 26.266 12.867 1 97.31 18 GLY B O 1
ATOM 2961 N N . GLU B 1 19 ? -19.688 24.719 14.234 1 96.5 19 GLU B N 1
ATOM 2962 C CA . GLU B 1 19 ? -18.562 24.812 15.164 1 96.5 19 GLU B CA 1
ATOM 2963 C C . GLU B 1 19 ? -17.516 23.734 14.883 1 96.5 19 GLU B C 1
ATOM 2965 O O . GLU B 1 19 ? -17.844 22.562 14.695 1 96.5 19 GLU B O 1
ATOM 2970 N N . PHE B 1 20 ? -16.297 24.094 14.789 1 94.5 20 PHE B N 1
ATOM 2971 C CA . PHE B 1 20 ? -15.141 23.203 14.688 1 94.5 20 PHE B CA 1
ATOM 2972 C C . PHE B 1 20 ? -13.977 23.734 15.523 1 94.5 20 PHE B C 1
ATOM 2974 O O . PHE B 1 20 ? -13.445 24.812 15.25 1 94.5 20 PHE B O 1
ATOM 2981 N N . ALA B 1 21 ? -13.555 22.953 16.547 1 94.75 21 ALA B N 1
ATOM 2982 C CA . ALA B 1 21 ? -12.43 23.312 17.406 1 94.75 21 ALA B CA 1
ATOM 2983 C C . ALA B 1 21 ? -12.625 24.719 18 1 94.75 21 ALA B C 1
ATOM 2985 O O . ALA B 1 21 ? -11.703 25.531 17.984 1 94.75 21 ALA B O 1
ATOM 2986 N N . ASN B 1 22 ? -13.82 25.016 18.359 1 95.62 22 ASN B N 1
ATOM 2987 C CA . ASN B 1 22 ? -14.188 26.266 19.031 1 95.62 22 ASN B CA 1
ATOM 2988 C C . ASN B 1 22 ? -14.172 27.438 18.047 1 95.62 22 ASN B C 1
ATOM 2990 O O . ASN B 1 22 ? -13.945 28.578 18.453 1 95.62 22 ASN B O 1
ATOM 2994 N N . TRP B 1 23 ? -14.258 27.172 16.734 1 97.56 23 TRP B N 1
ATOM 2995 C CA . TRP B 1 23 ? -14.391 28.188 15.688 1 97.56 23 TRP B CA 1
ATOM 2996 C C . TRP B 1 23 ? -15.719 28.031 14.945 1 97.56 23 TRP B C 1
ATOM 2998 O O . TRP B 1 23 ? -16.141 26.906 14.656 1 97.56 23 TRP B O 1
ATOM 3008 N N . LYS B 1 24 ? -16.328 29.141 14.641 1 97.94 24 LYS B N 1
ATOM 3009 C CA . LYS B 1 24 ? -17.375 29.141 13.625 1 97.94 24 LYS B CA 1
ATOM 3010 C C . LYS B 1 24 ? -16.781 29.094 12.219 1 97.94 24 LYS B C 1
ATOM 3012 O O . LYS B 1 24 ? -16.094 30.031 11.789 1 97.94 24 LYS B O 1
ATOM 3017 N N . MET B 1 25 ? -17.016 28.031 11.586 1 98.12 25 MET B N 1
ATOM 3018 C CA . MET B 1 25 ? -16.406 27.781 10.281 1 98.12 25 MET B CA 1
ATOM 3019 C C . MET B 1 25 ? -17.453 27.281 9.281 1 98.12 25 MET B C 1
ATOM 3021 O O . MET B 1 25 ? -18.484 26.75 9.68 1 98.12 25 MET B O 1
ATOM 3025 N N . PRO B 1 26 ? -17.219 27.453 8 1 98.38 26 PRO B N 1
ATOM 3026 C CA . PRO B 1 26 ? -18.094 26.812 7.02 1 98.38 26 PRO B CA 1
ATOM 3027 C C . PRO B 1 26 ? -17.922 25.297 6.973 1 98.38 26 PRO B C 1
ATOM 3029 O O . PRO B 1 26 ? -16.859 24.812 6.598 1 98.38 26 PRO B O 1
ATOM 3032 N N . MET B 1 27 ? -19 24.594 7.25 1 98.25 27 MET B N 1
ATOM 3033 C CA . MET B 1 27 ? -18.969 23.141 7.262 1 98.25 27 MET B CA 1
ATOM 3034 C C . MET B 1 27 ? -19.266 22.578 5.879 1 98.25 27 MET B C 1
ATOM 3036 O O . MET B 1 27 ? -18.703 21.562 5.473 1 98.25 27 MET B O 1
ATOM 3040 N N . LYS B 1 28 ? -20.109 23.125 5.164 1 98.25 28 LYS B N 1
ATOM 3041 C CA . LYS B 1 28 ? -20.453 22.781 3.783 1 98.25 28 LYS B CA 1
ATOM 3042 C C . LYS B 1 28 ? -21.156 23.953 3.094 1 98.25 28 LYS B C 1
ATOM 3044 O O . LYS B 1 28 ? -21.656 24.859 3.756 1 98.25 28 LYS B O 1
ATOM 3049 N N . TYR B 1 29 ? -21.219 23.938 1.805 1 98.38 29 TYR B N 1
ATOM 3050 C CA . TYR B 1 29 ? -21.922 24.938 0.991 1 98.38 29 TYR B CA 1
ATOM 3051 C C . TYR B 1 29 ? -23.031 24.297 0.183 1 98.38 29 TYR B C 1
ATOM 3053 O O . TYR B 1 29 ? -24.047 24.938 -0.096 1 98.38 29 TYR B O 1
ATOM 3061 N N . THR B 1 30 ? -22.797 23.125 -0.265 1 97.12 30 THR B N 1
ATOM 3062 C CA . THR B 1 30 ? -23.781 22.297 -0.952 1 97.12 30 THR B CA 1
ATOM 3063 C C . THR B 1 30 ? -23.906 20.922 -0.286 1 97.12 30 THR B C 1
ATOM 3065 O O . THR B 1 30 ? -24.438 20.812 0.818 1 97.12 30 THR B O 1
ATOM 3068 N N . SER B 1 31 ? -23.312 19.906 -0.789 1 97.44 31 SER B N 1
ATOM 3069 C CA . SER B 1 31 ? -23.109 18.609 -0.141 1 97.44 31 SER B CA 1
ATOM 3070 C C . SER B 1 31 ? -21.625 18.266 -0.053 1 97.44 31 SER B C 1
ATOM 3072 O O . SER B 1 31 ? -20.859 18.547 -0.979 1 97.44 31 SER B O 1
ATOM 3074 N N . TYR B 1 32 ? -21.312 17.703 1.116 1 96.88 32 TYR B N 1
ATOM 3075 C CA . TYR B 1 32 ? -19.891 17.406 1.251 1 96.88 32 TYR B CA 1
ATOM 3076 C C . TYR B 1 32 ? -19.422 16.453 0.169 1 96.88 32 TYR B C 1
ATOM 3078 O O . TYR B 1 32 ? -18.25 16.469 -0.23 1 96.88 32 TYR B O 1
ATOM 3086 N N . GLN B 1 33 ? -20.359 15.57 -0.37 1 98 33 GLN B N 1
ATOM 3087 C CA . GLN B 1 33 ? -20 14.625 -1.422 1 98 33 GLN B CA 1
ATOM 3088 C C . GLN B 1 33 ? -19.609 15.359 -2.705 1 98 33 GLN B C 1
ATOM 3090 O O . GLN B 1 33 ? -18.594 15.031 -3.324 1 98 33 GLN B O 1
ATOM 3095 N N . ASP B 1 34 ? -20.422 16.312 -3.039 1 98.25 34 ASP B N 1
ATOM 3096 C CA . ASP B 1 34 ? -20.141 17.094 -4.234 1 98.25 34 ASP B CA 1
ATOM 3097 C C . ASP B 1 34 ? -18.844 17.891 -4.07 1 98.25 34 ASP B C 1
ATOM 3099 O O . ASP B 1 34 ? -18.031 17.953 -5 1 98.25 34 ASP B O 1
ATOM 3103 N N . GLU B 1 35 ? -18.703 18.516 -2.949 1 98.75 35 GLU B N 1
ATOM 3104 C CA . GLU B 1 35 ? -17.516 19.297 -2.656 1 98.75 35 GLU B CA 1
ATOM 3105 C C . GLU B 1 35 ? -16.25 18.438 -2.682 1 98.75 35 GLU B C 1
ATOM 3107 O O . GLU B 1 35 ? -15.219 18.844 -3.213 1 98.75 35 GLU B O 1
ATOM 3112 N N . HIS B 1 36 ? -16.359 17.234 -2.129 1 98.69 36 HIS B N 1
ATOM 3113 C CA . HIS B 1 36 ? -15.289 16.234 -2.176 1 98.69 36 HIS B CA 1
ATOM 3114 C C . HIS B 1 36 ? -14.906 15.914 -3.615 1 98.69 36 HIS B C 1
ATOM 3116 O O . HIS B 1 36 ? -13.727 15.906 -3.963 1 98.69 36 HIS B O 1
ATOM 3122 N N . LEU B 1 37 ? -15.852 15.641 -4.398 1 98.5 37 LEU B N 1
ATOM 3123 C CA . LEU B 1 37 ? -15.609 15.234 -5.781 1 98.5 37 LEU B CA 1
ATOM 3124 C C . LEU B 1 37 ? -15.008 16.391 -6.582 1 98.5 37 LEU B C 1
ATOM 3126 O O . LEU B 1 37 ? -14.219 16.172 -7.504 1 98.5 37 LEU B O 1
ATOM 3130 N N . LEU B 1 38 ? -15.352 17.609 -6.238 1 98.38 38 LEU B N 1
ATOM 3131 C CA . LEU B 1 38 ? -14.75 18.766 -6.895 1 98.38 38 LEU B CA 1
ATOM 3132 C C . LEU B 1 38 ? -13.234 18.719 -6.801 1 98.38 38 LEU B C 1
ATOM 3134 O O . LEU B 1 38 ? -12.539 18.969 -7.789 1 98.38 38 LEU B O 1
ATOM 3138 N N . VAL B 1 39 ? -12.758 18.391 -5.656 1 98.44 39 VAL B N 1
ATOM 3139 C CA . VAL B 1 39 ? -11.312 18.359 -5.434 1 98.44 39 VAL B CA 1
ATOM 3140 C C . VAL B 1 39 ? -10.688 17.234 -6.254 1 98.44 39 VAL B C 1
ATOM 3142 O O . VAL B 1 39 ? -9.617 17.422 -6.848 1 98.44 39 VAL B O 1
ATOM 3145 N N . ARG B 1 40 ? -11.312 16.125 -6.344 1 98.19 40 ARG B N 1
ATOM 3146 C CA . ARG B 1 40 ? -10.766 14.938 -7.004 1 98.19 40 ARG B CA 1
ATOM 3147 C C . ARG B 1 40 ? -10.898 15.055 -8.523 1 98.19 40 ARG B C 1
ATOM 3149 O O . ARG B 1 40 ? -10.203 14.352 -9.266 1 98.19 40 ARG B O 1
ATOM 3156 N N . THR B 1 41 ? -11.734 15.891 -9 1 97.44 41 THR B N 1
ATOM 3157 C CA . THR B 1 41 ? -11.992 15.906 -10.438 1 97.44 41 THR B CA 1
ATOM 3158 C C . THR B 1 41 ? -11.711 17.281 -11.016 1 97.44 41 THR B C 1
ATOM 3160 O O . THR B 1 41 ? -11.609 17.438 -12.234 1 97.44 41 THR B O 1
ATOM 3163 N N . SER B 1 42 ? -11.648 18.25 -10.117 1 97.94 42 SER B N 1
ATOM 3164 C CA . SER B 1 42 ? -11.461 19.641 -10.531 1 97.94 42 SER B CA 1
ATOM 3165 C C . SER B 1 42 ? -10.648 20.422 -9.5 1 97.94 42 SER B C 1
ATOM 3167 O O . SER B 1 42 ? -9.461 20.156 -9.312 1 97.94 42 SER B O 1
ATOM 3169 N N . VAL B 1 43 ? -11.367 21.406 -8.82 1 98.38 43 VAL B N 1
ATOM 3170 C CA . VAL B 1 43 ? -10.703 22.266 -7.844 1 98.38 43 VAL B CA 1
ATOM 3171 C C . VAL B 1 43 ? -11.742 22.906 -6.926 1 98.38 43 VAL B C 1
ATOM 3173 O O . VAL B 1 43 ? -12.883 23.141 -7.336 1 98.38 43 VAL B O 1
ATOM 3176 N N . ALA B 1 44 ? -11.336 23.172 -5.738 1 98.81 44 ALA B N 1
ATOM 3177 C CA . ALA B 1 44 ? -12.133 23.906 -4.766 1 98.81 44 ALA B CA 1
ATOM 3178 C C . ALA B 1 44 ? -11.242 24.734 -3.848 1 98.81 44 ALA B C 1
ATOM 3180 O O . ALA B 1 44 ? -10.023 24.562 -3.836 1 98.81 44 ALA B O 1
ATOM 3181 N N . PHE B 1 45 ? -11.875 25.672 -3.184 1 98.81 45 PHE B N 1
ATOM 3182 C CA . PHE B 1 45 ? -11.117 26.375 -2.158 1 98.81 45 PHE B CA 1
ATOM 3183 C C . PHE B 1 45 ? -11.766 26.203 -0.79 1 98.81 45 PHE B C 1
ATOM 3185 O O . PHE B 1 45 ? -12.984 26.047 -0.691 1 98.81 45 PHE B O 1
ATOM 3192 N N . PHE B 1 46 ? -10.914 26.234 0.234 1 98.88 46 PHE B N 1
ATOM 3193 C CA . PHE B 1 46 ? -11.305 26.031 1.625 1 98.88 46 PHE B CA 1
ATOM 3194 C C . PHE B 1 46 ? -10.875 27.219 2.48 1 98.88 46 PHE B C 1
ATOM 3196 O O . PHE B 1 46 ? -9.758 27.719 2.355 1 98.88 46 PHE B O 1
ATOM 3203 N N . ASP B 1 47 ? -11.844 27.656 3.332 1 98.81 47 ASP B N 1
ATOM 3204 C CA . ASP B 1 47 ? -11.453 28.5 4.465 1 98.81 47 ASP B CA 1
ATOM 3205 C C . ASP B 1 47 ? -10.859 27.641 5.59 1 98.81 47 ASP B C 1
ATOM 3207 O O . ASP B 1 47 ? -11.562 26.828 6.195 1 98.81 47 ASP B O 1
ATOM 3211 N N . ILE B 1 48 ? -9.586 27.828 5.883 1 98.62 48 ILE B N 1
ATOM 3212 C CA . ILE B 1 48 ? -8.953 27.078 6.961 1 98.62 48 ILE B CA 1
ATOM 3213 C C . ILE B 1 48 ? -8.352 28.047 7.984 1 98.62 48 ILE B C 1
ATOM 3215 O O . ILE B 1 48 ? -7.285 27.781 8.539 1 98.62 48 ILE B O 1
ATOM 3219 N N . SER B 1 49 ? -9.016 29.125 8.156 1 98.56 49 SER B N 1
ATOM 3220 C CA . SER B 1 49 ? -8.547 30.219 9.008 1 98.56 49 SER B CA 1
ATOM 3221 C C . SER B 1 49 ? -8.539 29.797 10.477 1 98.56 49 SER B C 1
ATOM 3223 O O . SER B 1 49 ? -7.957 30.484 11.312 1 98.56 49 SER B O 1
ATOM 3225 N N . HIS B 1 50 ? -9.203 28.688 10.789 1 98.31 50 HIS B N 1
ATOM 3226 C CA . HIS B 1 50 ? -9.211 28.203 12.172 1 98.31 50 HIS B CA 1
ATOM 3227 C C . HIS B 1 50 ? -7.828 27.703 12.586 1 98.31 50 HIS B C 1
ATOM 3229 O O . HIS B 1 50 ? -7.543 27.578 13.773 1 98.31 50 HIS B O 1
ATOM 3235 N N . MET B 1 51 ? -6.961 27.359 11.664 1 98.44 51 MET B N 1
ATOM 3236 C CA . MET B 1 51 ? -5.625 26.859 11.992 1 98.44 51 MET B CA 1
ATOM 3237 C C . MET B 1 51 ? -4.801 27.953 12.688 1 98.44 51 MET B C 1
ATOM 3239 O O . MET B 1 51 ? -4.887 29.125 12.328 1 98.44 51 MET B O 1
ATOM 3243 N N . GLY B 1 52 ? -4.02 27.469 13.68 1 98.69 52 GLY B N 1
ATOM 3244 C CA . GLY B 1 52 ? -3.121 28.422 14.312 1 98.69 52 GLY B CA 1
ATOM 3245 C C . GLY B 1 52 ? -1.963 28.828 13.422 1 98.69 52 GLY B C 1
ATOM 3246 O O . GLY B 1 52 ? -1.399 28 12.711 1 98.69 52 GLY B O 1
ATOM 3247 N N . ARG B 1 53 ? -1.615 30.047 13.461 1 98.88 53 ARG B N 1
ATOM 3248 C CA . ARG B 1 53 ? -0.482 30.594 12.727 1 98.88 53 ARG B CA 1
ATOM 3249 C C . ARG B 1 53 ? 0.435 31.391 13.656 1 98.88 53 ARG B C 1
ATOM 3251 O O . ARG B 1 53 ? 0.049 32.438 14.18 1 98.88 53 ARG B O 1
ATOM 3258 N N . LEU B 1 54 ? 1.621 30.875 13.781 1 98.94 54 LEU B N 1
ATOM 3259 C CA . LEU B 1 54 ? 2.559 31.469 14.727 1 98.94 54 LEU B CA 1
ATOM 3260 C C . LEU B 1 54 ? 3.822 31.938 14.008 1 98.94 54 LEU B C 1
ATOM 3262 O O . LEU B 1 54 ? 4.297 31.281 13.078 1 98.94 54 LEU B O 1
ATOM 3266 N N . LYS B 1 55 ? 4.328 33.031 14.406 1 98.94 55 LYS B N 1
ATOM 3267 C CA . LYS B 1 55 ? 5.684 33.469 14.07 1 98.94 55 LYS B CA 1
ATOM 3268 C C . LYS B 1 55 ? 6.637 33.219 15.242 1 98.94 55 LYS B C 1
ATOM 3270 O O . LYS B 1 55 ? 6.379 33.688 16.359 1 98.94 55 LYS B O 1
ATOM 3275 N N . VAL B 1 56 ? 7.645 32.5 15.031 1 98.81 56 VAL B N 1
ATOM 3276 C CA . VAL B 1 56 ? 8.633 32.188 16.062 1 98.81 56 VAL B CA 1
ATOM 3277 C C . VAL B 1 56 ? 9.984 32.781 15.68 1 98.81 56 VAL B C 1
ATOM 3279 O O . VAL B 1 56 ? 10.469 32.562 14.562 1 98.81 56 VAL B O 1
ATOM 3282 N N . SER B 1 57 ? 10.586 33.469 16.578 1 98.69 57 SER B N 1
ATOM 3283 C CA . SER B 1 57 ? 11.891 34.062 16.312 1 98.69 57 SER B CA 1
ATOM 3284 C C . SER B 1 57 ? 12.883 33.719 17.422 1 98.69 57 SER B C 1
ATOM 3286 O O . SER B 1 57 ? 12.516 33.625 18.594 1 98.69 57 SER B O 1
ATOM 3288 N N . GLY B 1 58 ? 14.125 33.531 17.109 1 98.06 58 GLY B N 1
ATOM 3289 C CA . GLY B 1 58 ? 15.188 33.219 18.047 1 98.06 58 GLY B CA 1
ATOM 3290 C C . GLY B 1 58 ? 16.172 32.188 17.484 1 98.06 58 GLY B C 1
ATOM 3291 O O . GLY B 1 58 ? 16.344 32.094 16.266 1 98.06 58 GLY B O 1
ATOM 3292 N N . ASN B 1 59 ? 16.875 31.562 18.359 1 96.88 59 ASN B N 1
ATOM 3293 C CA . ASN B 1 59 ? 17.922 30.609 18 1 96.88 59 ASN B CA 1
ATOM 3294 C C . ASN B 1 59 ? 17.344 29.359 17.359 1 96.88 59 ASN B C 1
ATOM 3296 O O . ASN B 1 59 ? 16.531 28.656 17.984 1 96.88 59 ASN B O 1
ATOM 3300 N N . GLN B 1 60 ? 17.781 29.078 16.203 1 96.06 60 GLN B N 1
ATOM 3301 C CA . GLN B 1 60 ? 17.297 27.922 15.453 1 96.06 60 GLN B CA 1
ATOM 3302 C C . GLN B 1 60 ? 17.516 26.625 16.219 1 96.06 60 GLN B C 1
ATOM 3304 O O . GLN B 1 60 ? 16.719 25.703 16.125 1 96.06 60 GLN B O 1
ATOM 3309 N N . ASN B 1 61 ? 18.594 26.562 16.922 1 96.75 61 ASN B N 1
ATOM 3310 C CA . ASN B 1 61 ? 18.906 25.328 17.656 1 96.75 61 ASN B CA 1
ATOM 3311 C C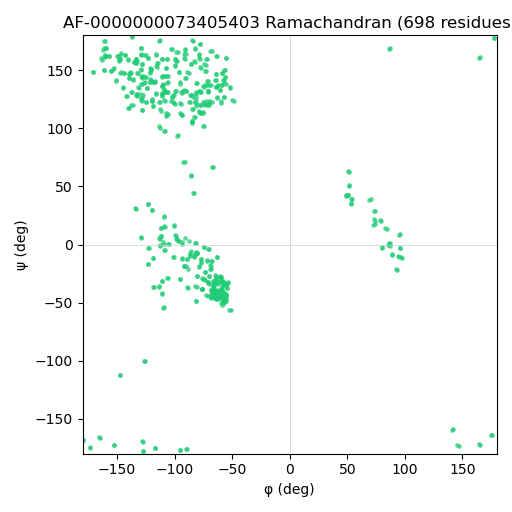 . ASN B 1 61 ? 17.859 25.031 18.719 1 96.75 61 ASN B C 1
ATOM 3313 O O . ASN B 1 61 ? 17.625 23.859 19.031 1 96.75 61 ASN B O 1
ATOM 3317 N N . GLU B 1 62 ? 17.312 26.062 19.25 1 97.88 62 GLU B N 1
ATOM 3318 C CA . GLU B 1 62 ? 16.25 25.859 20.234 1 97.88 62 GLU B CA 1
ATOM 3319 C C . GLU B 1 62 ? 15 25.266 19.594 1 97.88 62 GLU B C 1
ATOM 3321 O O . GLU B 1 62 ? 14.391 24.344 20.141 1 97.88 62 GLU B O 1
ATOM 3326 N N . LEU B 1 63 ? 14.656 25.797 18.438 1 98.06 63 LEU B N 1
ATOM 3327 C CA . LEU B 1 63 ? 13.5 25.234 17.75 1 98.06 63 LEU B CA 1
ATOM 3328 C C . LEU B 1 63 ? 13.789 23.797 17.297 1 98.06 63 LEU B C 1
ATOM 3330 O O . LEU B 1 63 ? 12.914 22.938 17.359 1 98.06 63 LEU B O 1
ATOM 3334 N N . GLU B 1 64 ? 15.008 23.594 16.844 1 96.81 64 GLU B N 1
ATOM 3335 C CA . GLU B 1 64 ? 15.461 22.266 16.422 1 96.81 64 GLU B CA 1
ATOM 3336 C C . GLU B 1 64 ? 15.25 21.234 17.531 1 96.81 64 GLU B C 1
ATOM 3338 O O . GLU B 1 64 ? 14.875 20.094 17.266 1 96.81 64 GLU B O 1
ATOM 3343 N N . PHE B 1 65 ? 15.461 21.641 18.703 1 98 65 PHE B N 1
ATOM 3344 C CA . PHE B 1 65 ? 15.32 20.75 19.859 1 98 65 PHE B CA 1
ATOM 3345 C C . PHE B 1 65 ? 13.852 20.516 20.188 1 98 65 PHE B C 1
ATOM 3347 O O . PHE B 1 65 ? 13.484 19.453 20.688 1 98 65 PHE B O 1
ATOM 3354 N N . LEU B 1 66 ? 13.008 21.469 19.906 1 98.44 66 LEU B N 1
ATOM 3355 C CA . LEU B 1 66 ? 11.609 21.422 20.281 1 98.44 66 LEU B CA 1
ATOM 3356 C C . LEU B 1 66 ? 10.805 20.562 19.312 1 98.44 66 LEU B C 1
ATOM 3358 O O . LEU B 1 66 ? 9.766 20.016 19.672 1 98.44 66 LEU B O 1
ATOM 3362 N N . VAL B 1 67 ? 11.273 20.469 18.062 1 98.5 67 VAL B N 1
ATOM 3363 C CA . VAL B 1 67 ? 10.516 19.719 17.062 1 98.5 67 VAL B CA 1
ATOM 3364 C C . VAL B 1 67 ? 11.281 18.453 16.688 1 98.5 67 VAL B C 1
ATOM 3366 O O . VAL B 1 67 ? 12.508 18.391 16.812 1 98.5 67 VAL B O 1
ATOM 3369 N N . SER B 1 68 ? 10.609 17.516 16.156 1 98.62 68 SER B N 1
ATOM 3370 C CA . SER B 1 68 ? 11.188 16.188 16 1 98.62 68 SER B CA 1
ATOM 3371 C C . SER B 1 68 ? 11.938 16.047 14.688 1 98.62 68 SER B C 1
ATOM 3373 O O . SER B 1 68 ? 12.766 15.141 14.531 1 98.62 68 SER B O 1
ATOM 3375 N N . LYS B 1 69 ? 11.68 16.844 13.734 1 97.88 69 LYS B N 1
ATOM 3376 C CA . LYS B 1 69 ? 12.375 16.75 12.453 1 97.88 69 LYS B CA 1
ATOM 3377 C C . LYS B 1 69 ? 13.523 17.75 12.375 1 97.88 69 LYS B C 1
ATOM 3379 O O . LYS B 1 69 ? 13.484 18.812 13.008 1 97.88 69 LYS B O 1
ATOM 3384 N N . GLU B 1 70 ? 14.461 17.469 11.516 1 97.06 70 GLU B N 1
ATOM 3385 C CA . GLU B 1 70 ? 15.602 18.344 11.281 1 97.06 70 GLU B CA 1
ATOM 3386 C C . GLU B 1 70 ? 15.195 19.609 10.539 1 97.06 70 GLU B C 1
ATOM 3388 O O . GLU B 1 70 ? 14.516 19.531 9.508 1 97.06 70 GLU B O 1
ATOM 3393 N N . ILE B 1 71 ? 15.617 20.734 11.023 1 95.81 71 ILE B N 1
ATOM 3394 C CA . ILE B 1 71 ? 15.273 22.031 10.453 1 95.81 71 ILE B CA 1
ATOM 3395 C C . ILE B 1 71 ? 16.516 22.656 9.82 1 95.81 71 ILE B C 1
ATOM 3397 O O . ILE B 1 71 ? 16.422 23.297 8.773 1 95.81 71 ILE B O 1
ATOM 3401 N N . SER B 1 72 ? 17.625 22.391 10.336 1 92.94 72 SER B N 1
ATOM 3402 C CA . SER B 1 72 ? 18.828 23.141 10.047 1 92.94 72 SER B CA 1
ATOM 3403 C C . SER B 1 72 ? 19.312 22.891 8.617 1 92.94 72 SER B C 1
ATOM 3405 O O . SER B 1 72 ? 19.891 23.766 7.984 1 92.94 72 SER B O 1
ATOM 3407 N N . LYS B 1 73 ? 19 21.75 8.062 1 92.19 73 LYS B N 1
ATOM 3408 C CA . LYS B 1 73 ? 19.516 21.375 6.742 1 92.19 73 LYS B CA 1
ATOM 3409 C C . LYS B 1 73 ? 18.625 21.922 5.637 1 92.19 73 LYS B C 1
ATOM 3411 O O . LYS B 1 73 ? 18.984 21.891 4.461 1 92.19 73 LYS B O 1
ATOM 3416 N N . ASN B 1 74 ? 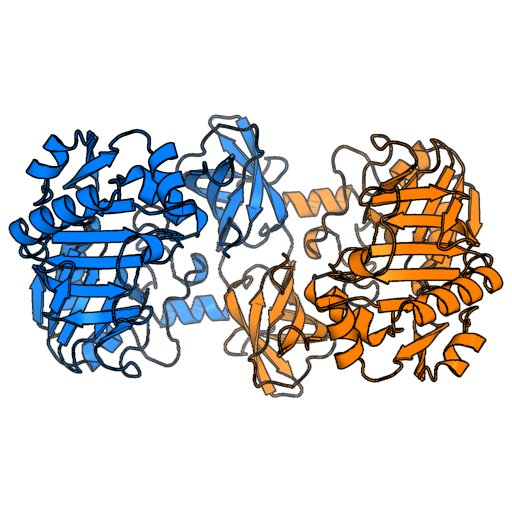17.516 22.484 6.039 1 95.38 74 ASN B N 1
ATOM 3417 C CA . ASN B 1 74 ? 16.578 23.031 5.051 1 95.38 74 ASN B CA 1
ATOM 3418 C C . ASN B 1 74 ? 16.906 24.469 4.699 1 95.38 74 ASN B C 1
ATOM 3420 O O . ASN B 1 74 ? 17.422 25.219 5.535 1 95.38 74 ASN B O 1
ATOM 3424 N N . LYS B 1 75 ? 16.641 24.875 3.467 1 95 75 LYS B N 1
ATOM 3425 C CA . LYS B 1 75 ? 16.891 26.219 2.986 1 95 75 LYS B CA 1
ATOM 3426 C C . LYS B 1 75 ? 15.758 27.172 3.375 1 95 75 LYS B C 1
ATOM 3428 O O . LYS B 1 75 ? 14.625 26.734 3.6 1 95 75 LYS B O 1
ATOM 3433 N N . PRO B 1 76 ? 16.047 28.406 3.418 1 97.06 76 PRO B N 1
ATOM 3434 C CA . PRO B 1 76 ? 14.961 29.375 3.582 1 97.06 76 PRO B CA 1
ATOM 3435 C C . PRO B 1 76 ? 13.883 29.25 2.506 1 97.06 76 PRO B C 1
ATOM 3437 O O . PRO B 1 76 ? 14.164 28.781 1.4 1 97.06 76 PRO B O 1
ATOM 3440 N N . ASN B 1 77 ? 12.625 29.609 2.906 1 97.5 77 ASN B N 1
ATOM 3441 C CA . ASN B 1 77 ? 11.461 29.594 2.029 1 97.5 77 ASN B CA 1
ATOM 3442 C C . ASN B 1 77 ? 11.008 28.172 1.733 1 97.5 77 ASN B C 1
ATOM 3444 O O . ASN B 1 77 ? 10.32 27.922 0.739 1 97.5 77 ASN B O 1
ATOM 3448 N N . SER B 1 78 ? 11.445 27.25 2.512 1 98 78 SER B N 1
ATOM 3449 C CA . SER B 1 78 ? 10.961 25.875 2.42 1 98 78 SER B CA 1
ATOM 3450 C C . SER B 1 78 ? 10.047 25.531 3.592 1 98 78 SER B C 1
ATOM 3452 O O . SER B 1 78 ? 10.109 26.188 4.641 1 98 78 SER B O 1
ATOM 3454 N N . MET B 1 79 ? 9.25 24.688 3.299 1 98.12 79 MET B N 1
ATOM 3455 C CA . MET B 1 79 ? 8.367 24.141 4.328 1 98.12 79 MET B CA 1
ATOM 3456 C C . MET B 1 79 ? 8.898 22.797 4.84 1 98.12 79 MET B C 1
ATOM 3458 O O . MET B 1 79 ? 9.312 21.953 4.055 1 98.12 79 MET B O 1
ATOM 3462 N N . ILE B 1 80 ? 8.945 22.641 6.121 1 97.12 80 ILE B N 1
ATOM 3463 C CA . ILE B 1 80 ? 9.43 21.422 6.777 1 97.12 80 ILE B CA 1
ATOM 3464 C C . ILE B 1 80 ? 8.273 20.734 7.484 1 97.12 80 ILE B C 1
ATOM 3466 O O . ILE B 1 80 ? 7.746 21.234 8.477 1 97.12 80 ILE B O 1
ATOM 3470 N N . GLY B 1 81 ? 8.055 19.594 6.988 1 92.12 81 GLY B N 1
ATOM 3471 C CA . GLY B 1 81 ? 6.992 18.844 7.645 1 92.12 81 GLY B CA 1
ATOM 3472 C C . GLY B 1 81 ? 6.191 17.984 6.688 1 92.12 81 GLY B C 1
ATOM 3473 O O . GLY B 1 81 ? 6.512 17.906 5.5 1 92.12 81 GLY B O 1
ATOM 3474 N N . PRO B 1 82 ? 5.191 17.469 7.289 1 96.69 82 PRO B N 1
ATOM 3475 C CA . PRO B 1 82 ? 4.754 17.547 8.688 1 96.69 82 PRO B CA 1
ATOM 3476 C C . PRO B 1 82 ? 5.832 17.109 9.672 1 96.69 82 PRO B C 1
ATOM 3478 O O . PRO B 1 82 ? 6.598 16.188 9.375 1 96.69 82 PRO B O 1
ATOM 3481 N N . THR B 1 83 ? 5.977 17.828 10.773 1 98.5 83 THR B N 1
ATOM 3482 C CA . THR B 1 83 ? 6.781 17.469 11.938 1 98.5 83 THR B CA 1
ATOM 3483 C C . THR B 1 83 ? 5.953 17.578 13.219 1 98.5 83 THR B C 1
ATOM 3485 O O . THR B 1 83 ? 4.723 17.641 13.164 1 98.5 83 THR B O 1
ATOM 3488 N N . ALA B 1 84 ? 6.688 17.484 14.453 1 98.81 84 ALA B N 1
ATOM 3489 C CA . ALA B 1 84 ? 5.859 17.391 15.656 1 98.81 84 ALA B CA 1
ATOM 3490 C C . ALA B 1 84 ? 6.574 18 16.859 1 98.81 84 ALA B C 1
ATOM 3492 O O . ALA B 1 84 ? 7.801 17.891 16.969 1 98.81 84 ALA B O 1
ATOM 3493 N N . PHE B 1 85 ? 5.824 18.656 17.641 1 98.88 85 PHE B N 1
ATOM 3494 C CA . PHE B 1 85 ? 6.168 18.812 19.047 1 98.88 85 PHE B CA 1
ATOM 3495 C C . PHE B 1 85 ? 5.746 17.578 19.844 1 98.88 85 PHE B C 1
ATOM 3497 O O . PHE B 1 85 ? 4.57 17.203 19.844 1 98.88 85 PHE B O 1
ATOM 3504 N N . LEU B 1 86 ? 6.719 16.969 20.5 1 98.88 86 LEU B N 1
ATOM 3505 C CA . LEU B 1 86 ? 6.434 15.766 21.297 1 98.88 86 LEU B CA 1
ATOM 3506 C C . LEU B 1 86 ? 6.691 16.016 22.781 1 98.88 86 LEU B C 1
ATOM 3508 O O . LEU B 1 86 ? 7.492 16.891 23.125 1 98.88 86 LEU B O 1
ATOM 3512 N N . ASN B 1 87 ? 6.012 15.305 23.641 1 98.75 87 ASN B N 1
ATOM 3513 C CA . ASN B 1 87 ? 6.316 15.352 25.062 1 98.75 87 ASN B CA 1
ATOM 3514 C C . ASN B 1 87 ? 7.363 14.312 25.453 1 98.75 87 ASN B C 1
ATOM 3516 O O . ASN B 1 87 ? 7.875 13.594 24.594 1 98.75 87 ASN B O 1
ATOM 3520 N N . ASP B 1 88 ? 7.668 14.195 26.703 1 98.06 88 ASP B N 1
ATOM 3521 C CA . ASP B 1 88 ? 8.758 13.352 27.172 1 98.06 88 ASP B CA 1
ATOM 3522 C C . ASP B 1 88 ? 8.43 11.875 26.984 1 98.06 88 ASP B C 1
ATOM 3524 O O . ASP B 1 88 ? 9.328 11.031 26.953 1 98.06 88 ASP B O 1
ATOM 3528 N N . LYS B 1 89 ? 7.18 11.586 26.797 1 98.06 89 LYS B N 1
ATOM 3529 C CA . LYS B 1 89 ? 6.75 10.203 26.609 1 98.06 89 LYS B CA 1
ATOM 3530 C C . LYS B 1 89 ? 6.605 9.867 25.125 1 98.06 89 LYS B C 1
ATOM 3532 O O . LYS B 1 89 ? 6.105 8.797 24.781 1 98.06 89 LYS B O 1
ATOM 3537 N N . GLY B 1 90 ? 6.945 10.82 24.297 1 98.75 90 GLY B N 1
ATOM 3538 C CA . GLY B 1 90 ? 6.934 10.594 22.859 1 98.75 90 GLY B CA 1
ATOM 3539 C C . GLY B 1 90 ? 5.578 10.852 22.219 1 98.75 90 GLY B C 1
ATOM 3540 O O . GLY B 1 90 ? 5.402 10.656 21.016 1 98.75 90 GLY B O 1
ATOM 3541 N N . GLY B 1 91 ? 4.633 11.25 23.016 1 98.88 91 GLY B N 1
ATOM 3542 C CA . GLY B 1 91 ? 3.312 11.57 22.5 1 98.88 91 GLY B CA 1
ATOM 3543 C C . GLY B 1 91 ? 3.246 12.938 21.844 1 98.88 91 GLY B C 1
ATOM 3544 O O . GLY B 1 91 ? 4.066 13.812 22.125 1 98.88 91 GLY B O 1
ATOM 3545 N N . PHE B 1 92 ? 2.236 13.219 21.062 1 98.88 92 PHE B N 1
ATOM 3546 C CA . PHE B 1 92 ? 2.109 14.461 20.312 1 98.88 92 PHE B CA 1
ATOM 3547 C C . PHE B 1 92 ? 1.58 15.586 21.188 1 98.88 92 PHE B C 1
ATOM 3549 O O . PHE B 1 92 ? 0.489 15.477 21.75 1 98.88 92 PHE B O 1
ATOM 3556 N N . GLU B 1 93 ? 2.346 16.562 21.297 1 98.88 93 GLU B N 1
ATOM 3557 C CA . GLU B 1 93 ? 1.729 17.828 21.703 1 98.88 93 GLU B CA 1
ATOM 3558 C C . GLU B 1 93 ? 0.974 18.469 20.531 1 98.88 93 GLU B C 1
ATOM 3560 O O . GLU B 1 93 ? -0.084 19.062 20.719 1 98.88 93 GLU B O 1
ATOM 3565 N N . ASP B 1 94 ? 1.568 18.344 19.375 1 98.88 94 ASP B N 1
ATOM 3566 C CA . ASP B 1 94 ? 0.93 18.734 18.125 1 98.88 94 ASP B CA 1
ATOM 3567 C C . ASP B 1 94 ? 1.761 18.281 16.922 1 98.88 94 ASP B C 1
ATOM 3569 O O . ASP B 1 94 ? 2.979 18.125 17.031 1 98.88 94 ASP B O 1
ATOM 3573 N N . ASP B 1 95 ? 1.136 17.969 15.812 1 98.81 95 ASP B N 1
ATOM 3574 C CA . ASP B 1 95 ? 1.826 17.922 14.523 1 98.81 95 ASP B CA 1
ATOM 3575 C C . ASP B 1 95 ? 1.668 19.234 13.766 1 98.81 95 ASP B C 1
ATOM 3577 O O . ASP B 1 95 ? 0.59 19.844 13.773 1 98.81 95 ASP B O 1
ATOM 3581 N N . VAL B 1 96 ? 2.758 19.688 13.141 1 98.75 96 VAL B N 1
ATOM 3582 C CA . VAL B 1 96 ? 2.746 21.047 12.617 1 98.75 96 VAL B CA 1
ATOM 3583 C C . VAL B 1 96 ? 3.502 21.094 11.289 1 98.75 96 VAL B C 1
ATOM 3585 O O . VAL B 1 96 ? 4.215 20.156 10.938 1 98.75 96 VAL B O 1
ATOM 3588 N N . MET B 1 97 ? 3.275 22.125 10.578 1 98.5 97 MET B N 1
ATOM 3589 C CA . MET B 1 97 ? 4.098 22.531 9.438 1 98.5 97 MET B CA 1
ATOM 3590 C C . MET B 1 97 ? 4.953 23.734 9.789 1 98.5 97 MET B C 1
ATOM 3592 O O . MET B 1 97 ? 4.449 24.719 10.352 1 98.5 97 MET B O 1
ATOM 3596 N N . ILE B 1 98 ? 6.207 23.656 9.484 1 98.62 98 ILE B N 1
ATOM 3597 C CA . ILE B 1 98 ? 7.121 24.766 9.766 1 98.62 98 ILE B CA 1
ATOM 3598 C C . ILE B 1 98 ? 7.535 25.438 8.461 1 98.62 98 ILE B C 1
ATOM 3600 O O . ILE B 1 98 ? 7.879 24.75 7.488 1 98.62 98 ILE B O 1
ATOM 3604 N N . TYR B 1 99 ? 7.473 26.719 8.43 1 98.69 99 TYR B N 1
ATOM 3605 C CA . TYR B 1 99 ? 7.953 27.562 7.34 1 98.69 99 TYR B CA 1
ATOM 3606 C C . TYR B 1 99 ? 9.25 28.266 7.723 1 98.69 99 TYR B C 1
ATOM 3608 O O . TYR B 1 99 ? 9.25 29.141 8.594 1 98.69 99 TYR B O 1
ATOM 3616 N N . LYS B 1 100 ? 10.312 27.906 7.082 1 98.69 100 LYS B N 1
ATOM 3617 C CA . LYS B 1 100 ? 11.586 28.531 7.418 1 98.69 100 LYS B CA 1
ATOM 3618 C C . LYS B 1 100 ? 11.766 29.844 6.664 1 98.69 100 LYS B C 1
ATOM 3620 O O . LYS B 1 100 ? 12.055 29.844 5.465 1 98.69 100 LYS B O 1
ATOM 3625 N N . VAL B 1 101 ? 11.625 30.906 7.367 1 98.62 101 VAL B N 1
ATOM 3626 C CA . VAL B 1 101 ? 11.797 32.219 6.773 1 98.62 101 VAL B CA 1
ATOM 3627 C C . VAL B 1 101 ? 13.281 32.562 6.703 1 98.62 101 VAL B C 1
ATOM 3629 O O . VAL B 1 101 ? 13.773 33 5.66 1 98.62 101 VAL B O 1
ATOM 3632 N N . SER B 1 102 ? 13.961 32.375 7.77 1 97.94 102 SER B N 1
ATOM 3633 C CA . SER B 1 102 ? 15.398 32.562 7.926 1 97.94 102 SER B CA 1
ATOM 3634 C C . SER B 1 102 ? 15.961 31.672 9.016 1 97.94 102 SER B C 1
ATOM 3636 O O . SER B 1 102 ? 15.25 30.812 9.547 1 97.94 102 SER B O 1
ATOM 3638 N N . GLU B 1 103 ? 17.172 31.828 9.359 1 96.31 103 GLU B N 1
ATOM 3639 C CA . GLU B 1 103 ? 17.812 31.016 10.398 1 96.31 103 GLU B CA 1
ATOM 3640 C C . GLU B 1 103 ? 17.281 31.391 11.781 1 96.31 103 GLU B C 1
ATOM 3642 O O . GLU B 1 103 ? 17.516 30.656 12.75 1 96.31 103 GLU B O 1
ATOM 3647 N N . ASN B 1 104 ? 16.609 32.531 11.805 1 97.44 104 ASN B N 1
ATOM 3648 C CA . ASN B 1 104 ? 16.156 32.969 13.125 1 97.44 104 ASN B CA 1
ATOM 3649 C C . ASN B 1 104 ? 14.672 33.312 13.133 1 97.44 104 ASN B C 1
ATOM 3651 O O . ASN B 1 104 ? 14.164 33.906 14.086 1 97.44 104 ASN B O 1
ATOM 3655 N N . GLU B 1 105 ? 14.016 33.062 12.078 1 98.56 105 GLU B N 1
ATOM 3656 C CA . GLU B 1 105 ? 12.586 33.344 11.977 1 98.56 105 GLU B CA 1
ATOM 3657 C C . GLU B 1 105 ? 11.852 32.188 11.289 1 98.56 105 GLU B C 1
ATOM 3659 O O . GLU B 1 105 ? 12.25 31.734 10.219 1 98.56 105 GLU B O 1
ATOM 3664 N N . PHE B 1 106 ? 10.805 31.781 11.891 1 98.81 106 PHE B N 1
ATOM 3665 C CA . PHE B 1 106 ? 10.008 30.672 11.414 1 98.81 106 PHE B CA 1
ATOM 3666 C C . PHE B 1 106 ? 8.516 30.969 11.539 1 98.81 106 PHE B C 1
ATOM 3668 O O . PHE B 1 106 ? 8.109 31.75 12.414 1 98.81 106 PHE B O 1
ATOM 3675 N N . LEU B 1 107 ? 7.758 30.438 10.641 1 98.88 107 LEU B N 1
ATOM 3676 C CA . LEU B 1 107 ? 6.309 30.359 10.805 1 98.88 107 LEU B CA 1
ATOM 3677 C C . LEU B 1 107 ? 5.871 28.922 11.062 1 98.88 107 LEU B C 1
ATOM 3679 O O . LEU B 1 107 ? 6.508 27.984 10.578 1 98.88 107 LEU B O 1
ATOM 3683 N N . ILE B 1 108 ? 4.863 28.781 11.883 1 98.88 108 ILE B N 1
ATOM 3684 C CA . ILE B 1 108 ? 4.359 27.453 12.242 1 98.88 108 ILE B CA 1
ATOM 3685 C C . ILE B 1 108 ? 2.836 27.438 12.117 1 98.88 108 ILE B C 1
ATOM 3687 O O . ILE B 1 108 ? 2.156 28.344 12.586 1 98.88 108 ILE B O 1
ATOM 3691 N N . VAL B 1 109 ? 2.324 26.484 11.445 1 98.88 109 VAL B N 1
ATOM 3692 C CA . VAL B 1 109 ? 0.885 26.234 11.43 1 98.88 109 VAL B CA 1
ATOM 3693 C C . VAL B 1 109 ? 0.54 25.094 12.383 1 98.88 109 VAL B C 1
ATOM 3695 O O . VAL B 1 109 ? 1.086 24 12.273 1 98.88 109 VAL B O 1
ATOM 3698 N N . THR B 1 110 ? -0.298 25.344 13.352 1 98.69 110 THR B N 1
ATOM 3699 C CA . THR B 1 110 ? -0.74 24.359 14.336 1 98.69 110 THR B CA 1
ATOM 3700 C C . THR B 1 110 ? -2.182 23.938 14.07 1 98.69 110 THR B C 1
ATOM 3702 O O . THR B 1 110 ? -2.906 24.609 13.328 1 98.69 110 THR B O 1
ATOM 3705 N N . ASN B 1 111 ? -2.496 22.766 14.633 1 98.38 111 ASN B N 1
ATOM 3706 C CA . ASN B 1 111 ? -3.924 22.484 14.734 1 98.38 111 ASN B CA 1
ATOM 3707 C C . ASN B 1 111 ? -4.648 23.562 15.547 1 98.38 111 ASN B C 1
ATOM 3709 O O . ASN B 1 111 ? -4.102 24.078 16.516 1 98.38 111 ASN B O 1
ATOM 3713 N N . ALA B 1 112 ? -5.871 23.781 15.172 1 97.75 112 ALA B N 1
ATOM 3714 C CA . ALA B 1 112 ? -6.664 24.844 15.797 1 97.75 112 ALA B CA 1
ATOM 3715 C C . ALA B 1 112 ? -6.723 24.656 17.312 1 97.75 112 ALA B C 1
ATOM 3717 O O . ALA B 1 112 ? -6.5 25.609 18.062 1 97.75 112 ALA B O 1
ATOM 3718 N N . ILE B 1 113 ? -6.91 23.484 17.734 1 96.94 113 ILE B N 1
ATOM 3719 C CA . ILE B 1 113 ? -7.188 23.219 19.141 1 96.94 113 ILE B CA 1
ATOM 3720 C C . ILE B 1 113 ? -5.895 23.312 19.953 1 96.94 113 ILE B C 1
ATOM 3722 O O . ILE B 1 113 ? -5.926 23.391 21.172 1 96.94 113 ILE B O 1
ATOM 3726 N N . ASN B 1 114 ? -4.77 23.344 19.297 1 98.38 114 ASN B N 1
ATOM 3727 C CA . ASN B 1 114 ? -3.492 23.266 20 1 98.38 114 ASN B CA 1
ATOM 3728 C C . ASN B 1 114 ? -2.74 24.594 19.969 1 98.38 114 ASN B C 1
ATOM 3730 O O . ASN B 1 114 ? -1.645 24.703 20.516 1 98.38 114 ASN B O 1
ATOM 3734 N N . ARG B 1 115 ? -3.297 25.578 19.359 1 98.31 115 ARG B N 1
ATOM 3735 C CA . ARG B 1 115 ? -2.633 26.875 19.172 1 98.31 115 ARG B CA 1
ATOM 3736 C C . ARG B 1 115 ? -2.08 27.406 20.484 1 98.31 115 ARG B C 1
ATOM 3738 O O . ARG B 1 115 ? -0.875 27.625 20.625 1 98.31 115 ARG B O 1
ATOM 3745 N N . GLU B 1 116 ? -2.922 27.547 21.453 1 98.25 116 GLU B N 1
ATOM 3746 C CA . GLU B 1 116 ? -2.508 28.094 22.75 1 98.25 116 GLU B CA 1
ATOM 3747 C C . GLU B 1 116 ? -1.542 27.156 23.469 1 98.25 116 GLU B C 1
ATOM 3749 O O . GLU B 1 116 ? -0.562 27.609 24.062 1 98.25 116 GLU B O 1
ATOM 3754 N N . LYS B 1 117 ? -1.844 25.875 23.375 1 98.5 117 LYS B N 1
ATOM 3755 C CA . LYS B 1 117 ? -0.981 24.875 23.969 1 98.5 117 LYS B CA 1
ATOM 3756 C C . LYS B 1 117 ? 0.442 24.969 23.422 1 98.5 117 LYS B C 1
ATOM 3758 O O . LYS B 1 117 ? 1.408 24.891 24.188 1 98.5 117 LYS B O 1
ATOM 3763 N N . ILE B 1 118 ? 0.576 25.172 22.188 1 98.81 118 ILE B N 1
ATOM 3764 C CA . ILE B 1 118 ? 1.89 25.172 21.547 1 98.81 118 ILE B CA 1
ATOM 3765 C C . ILE B 1 118 ? 2.609 26.484 21.875 1 98.81 118 ILE B C 1
ATOM 3767 O O . ILE B 1 118 ? 3.824 26.5 22.078 1 98.81 118 ILE B O 1
ATOM 3771 N N . ILE B 1 119 ? 1.875 27.625 21.906 1 98.81 119 ILE B N 1
ATOM 3772 C CA . ILE B 1 119 ? 2.469 28.891 22.328 1 98.81 119 ILE B CA 1
ATOM 3773 C C . ILE B 1 119 ? 3.088 28.719 23.719 1 98.81 119 ILE B C 1
ATOM 3775 O O . ILE B 1 119 ? 4.254 29.062 23.938 1 98.81 119 ILE B O 1
ATOM 3779 N N . ASN B 1 120 ? 2.324 28.141 24.625 1 98.69 120 ASN B N 1
ATOM 3780 C CA . ASN B 1 120 ? 2.797 27.906 25.984 1 98.69 120 ASN B CA 1
ATOM 3781 C C . ASN B 1 120 ? 3.951 26.906 26.016 1 98.69 120 ASN B C 1
ATOM 3783 O O . ASN B 1 120 ? 4.898 27.078 26.781 1 98.69 120 ASN B O 1
ATOM 3787 N N . TRP B 1 121 ? 3.832 25.859 25.203 1 98.62 121 TRP B N 1
ATOM 3788 C CA . TRP B 1 121 ? 4.859 24.828 25.125 1 98.62 121 TRP B CA 1
ATOM 3789 C C . TRP B 1 121 ? 6.203 25.422 24.734 1 98.62 121 TRP B C 1
ATOM 3791 O O . TRP B 1 121 ? 7.227 25.156 25.359 1 98.62 121 TRP B O 1
ATOM 3801 N N . ILE B 1 122 ? 6.227 26.266 23.703 1 98.75 122 ILE B N 1
ATOM 3802 C CA . ILE B 1 122 ? 7.445 26.906 23.234 1 98.75 122 ILE B CA 1
ATOM 3803 C C . ILE B 1 122 ? 8.008 27.812 24.328 1 98.75 122 ILE B C 1
ATOM 3805 O O . ILE B 1 122 ? 9.211 27.781 24.609 1 98.75 122 ILE B O 1
ATOM 3809 N N . GLY B 1 123 ? 7.172 28.594 24.922 1 98.12 123 GLY B N 1
ATOM 3810 C CA . GLY B 1 123 ? 7.602 29.5 25.984 1 98.12 123 GLY B CA 1
ATOM 3811 C C . GLY B 1 123 ? 8.211 28.781 27.172 1 98.12 123 GLY B C 1
ATOM 3812 O O . GLY B 1 123 ? 9.195 29.234 27.75 1 98.12 123 GLY B O 1
ATOM 3813 N N . LYS B 1 124 ? 7.66 27.656 27.547 1 98.06 124 LYS B N 1
ATOM 3814 C CA . LYS B 1 124 ? 8.094 26.906 28.719 1 98.06 124 LYS B CA 1
ATOM 3815 C C . LYS B 1 124 ? 9.414 26.188 28.453 1 98.06 124 LYS B C 1
ATOM 3817 O O . LYS B 1 124 ? 10.227 26.016 29.359 1 98.06 124 LYS B O 1
ATOM 3822 N N . ASN B 1 125 ? 9.656 25.812 27.203 1 98.38 125 ASN B N 1
ATOM 3823 C CA . ASN B 1 125 ? 10.773 24.922 26.906 1 98.38 125 ASN B CA 1
ATOM 3824 C C . ASN B 1 125 ? 11.867 25.625 26.125 1 98.38 125 ASN B C 1
ATOM 3826 O O . ASN B 1 125 ? 12.805 24.984 25.641 1 98.38 125 ASN B O 1
ATOM 3830 N N . SER B 1 126 ? 11.758 26.922 25.953 1 98.31 126 SER B N 1
ATOM 3831 C CA . SER B 1 126 ? 12.781 27.625 25.203 1 98.31 126 SER B CA 1
ATOM 3832 C C . SER B 1 126 ? 12.742 29.125 25.484 1 98.31 126 SER B C 1
ATOM 3834 O O . SER B 1 126 ? 11.906 29.594 26.266 1 98.31 126 SER B O 1
ATOM 3836 N N . GLY B 1 127 ? 13.734 29.812 24.906 1 98.38 127 GLY B N 1
ATOM 3837 C CA . GLY B 1 127 ? 13.766 31.266 24.984 1 98.38 127 GLY B CA 1
ATOM 3838 C C . GLY B 1 127 ? 13.266 31.938 23.719 1 98.38 127 GLY B C 1
ATOM 3839 O O . GLY B 1 127 ? 13.523 33.125 23.5 1 98.38 127 GLY B O 1
ATOM 3840 N N . LEU B 1 128 ? 12.602 31.234 22.906 1 98.75 128 LEU B N 1
ATOM 3841 C CA . LEU B 1 128 ? 12.125 31.75 21.641 1 98.75 128 LEU B CA 1
ATOM 3842 C C . LEU B 1 128 ? 10.961 32.719 21.828 1 98.75 128 LEU B C 1
ATOM 3844 O O . LEU B 1 128 ? 10.172 32.562 22.766 1 98.75 128 LEU B O 1
ATOM 3848 N N . ASN B 1 129 ? 10.852 33.688 20.938 1 98.69 129 ASN B N 1
ATOM 3849 C CA . ASN B 1 129 ? 9.711 34.594 20.922 1 98.69 129 ASN B CA 1
ATOM 3850 C C . ASN B 1 129 ? 8.602 34.094 20 1 98.69 129 ASN B C 1
ATOM 3852 O O . ASN B 1 129 ? 8.867 33.719 18.859 1 98.69 129 ASN B O 1
ATOM 3856 N N . VAL B 1 130 ? 7.406 34.125 20.531 1 98.81 130 VAL B N 1
ATOM 3857 C CA . VAL B 1 130 ? 6.273 33.656 19.734 1 98.81 130 VAL B CA 1
ATOM 3858 C C . VAL B 1 130 ? 5.273 34.781 19.547 1 98.81 130 VAL B C 1
ATOM 3860 O O . VAL B 1 130 ? 4.828 35.406 20.516 1 98.81 130 VAL B O 1
ATOM 3863 N N . GLU B 1 131 ? 4.961 35.094 18.297 1 98.81 131 GLU B N 1
ATOM 3864 C CA . GLU B 1 131 ? 3.881 36 17.938 1 98.81 131 GLU B CA 1
ATOM 3865 C C . GLU B 1 131 ? 2.715 35.25 17.297 1 98.81 131 GLU B C 1
ATOM 3867 O O . GLU B 1 131 ? 2.9 34.5 16.344 1 98.81 131 GLU B O 1
ATOM 3872 N N . ASP B 1 132 ? 1.568 35.406 17.859 1 98.81 132 ASP B N 1
ATOM 3873 C CA . ASP B 1 132 ? 0.361 34.781 17.344 1 98.81 132 ASP B CA 1
ATOM 3874 C C . ASP B 1 132 ? -0.251 35.594 16.203 1 98.81 132 ASP B C 1
ATOM 3876 O O . ASP B 1 132 ? -0.831 36.656 16.438 1 98.81 132 ASP B O 1
ATOM 3880 N N . LEU B 1 133 ? -0.176 35.062 14.984 1 98.81 133 LEU B N 1
ATOM 3881 C CA . LEU B 1 133 ? -0.649 35.781 13.797 1 98.81 133 LEU B CA 1
ATOM 3882 C C . LEU B 1 133 ? -2.037 35.281 13.398 1 98.81 133 LEU B C 1
ATOM 3884 O O . LEU B 1 133 ? -2.582 35.719 12.375 1 98.81 133 LEU B O 1
ATOM 3888 N N . THR B 1 134 ? -2.627 34.469 14.219 1 98.5 134 THR B N 1
ATOM 3889 C CA . THR B 1 134 ? -3.852 33.75 13.883 1 98.5 134 THR B CA 1
ATOM 3890 C C . THR B 1 134 ? -4.992 34.719 13.609 1 98.5 134 THR B C 1
ATOM 3892 O O . THR B 1 134 ? -5.836 34.469 12.742 1 98.5 134 THR B O 1
ATOM 3895 N N . PHE B 1 135 ? -5.016 35.781 14.258 1 97.69 135 PHE B N 1
ATOM 3896 C CA . PHE B 1 135 ? -6.133 36.719 14.141 1 97.69 135 PHE B CA 1
ATOM 3897 C C . PHE B 1 135 ? -5.777 37.875 13.234 1 97.69 135 PHE B C 1
ATOM 3899 O O . PHE B 1 135 ? -6.641 38.688 12.891 1 97.69 135 PHE B O 1
ATOM 3906 N N . LYS B 1 136 ? -4.516 37.969 12.891 1 98.25 136 LYS B N 1
ATOM 3907 C CA . LYS B 1 136 ? -4.066 39 11.961 1 98.25 136 LYS B CA 1
ATOM 3908 C C . LYS B 1 136 ? -4.312 38.562 10.516 1 98.25 136 LYS B C 1
ATOM 3910 O O . LYS B 1 136 ? -4.648 39.406 9.672 1 98.25 136 LYS B O 1
ATOM 3915 N N . TYR B 1 137 ? -4.16 37.312 10.227 1 98.56 137 TYR B N 1
ATOM 3916 C CA . TYR B 1 137 ? -4.32 36.781 8.875 1 98.56 137 TYR B CA 1
ATOM 3917 C C . TYR B 1 137 ? -5.316 35.625 8.852 1 98.56 137 TYR B C 1
ATOM 3919 O O . TYR B 1 137 ? -5.348 34.812 9.773 1 98.56 137 TYR B O 1
ATOM 3927 N N . GLY B 1 138 ? -6.184 35.594 7.809 1 98.5 138 GLY B N 1
ATOM 3928 C CA . GLY B 1 138 ? -6.875 34.375 7.453 1 98.5 138 GLY B CA 1
ATOM 3929 C C . GLY B 1 138 ? -6.055 33.469 6.566 1 98.5 138 GLY B C 1
ATOM 3930 O O . GLY B 1 138 ? -4.934 33.812 6.184 1 98.5 138 GLY B O 1
ATOM 3931 N N . MET B 1 139 ? -6.598 32.312 6.289 1 98.62 139 MET B N 1
ATOM 3932 C CA . MET B 1 139 ? -5.898 31.297 5.492 1 98.62 139 MET B CA 1
ATOM 3933 C C . MET B 1 139 ? -6.863 30.578 4.562 1 98.62 139 MET B C 1
ATOM 3935 O O . MET B 1 139 ? -7.918 30.109 4.996 1 98.62 139 MET B O 1
ATOM 3939 N N . LEU B 1 140 ? -6.52 30.547 3.307 1 98.69 140 LEU B N 1
ATOM 3940 C CA . LEU B 1 140 ? -7.281 29.828 2.285 1 98.69 140 LEU B CA 1
ATOM 3941 C C . LEU B 1 140 ? -6.449 28.719 1.662 1 98.69 140 LEU B C 1
ATOM 3943 O O . LEU B 1 140 ? 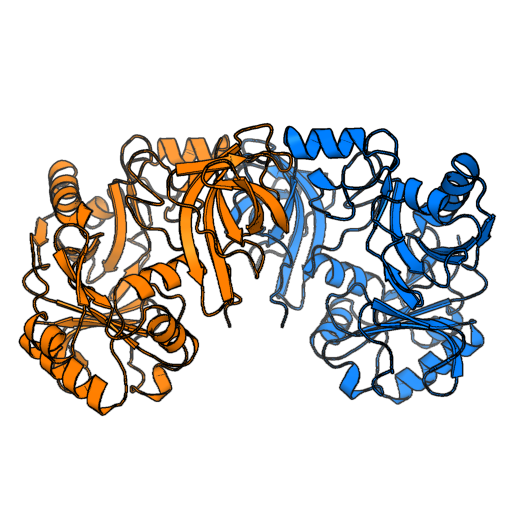-5.254 28.891 1.43 1 98.69 140 LEU B O 1
ATOM 3947 N N . ALA B 1 141 ? -7.051 27.609 1.404 1 98.81 141 ALA B N 1
ATOM 3948 C CA . ALA B 1 141 ? -6.449 26.531 0.614 1 98.81 141 ALA B CA 1
ATOM 3949 C C . ALA B 1 141 ? -7.184 26.344 -0.71 1 98.81 141 ALA B C 1
ATOM 3951 O O . ALA B 1 141 ? -8.414 26.219 -0.732 1 98.81 141 ALA B O 1
ATOM 3952 N N . ILE B 1 142 ? -6.52 26.438 -1.782 1 98.69 142 ILE B N 1
ATOM 3953 C CA . ILE B 1 142 ? -7.039 26.141 -3.111 1 98.69 142 ILE B CA 1
ATOM 3954 C C . ILE B 1 142 ? -6.441 24.828 -3.615 1 98.69 142 ILE B C 1
ATOM 3956 O O . ILE B 1 142 ? -5.25 24.766 -3.928 1 98.69 142 ILE B O 1
ATOM 3960 N N . GLN B 1 143 ? -7.242 23.828 -3.713 1 98.06 143 GLN B N 1
ATOM 3961 C CA . GLN B 1 143 ? -6.746 22.469 -3.92 1 98.06 143 GLN B CA 1
ATOM 3962 C C . GLN B 1 143 ? -7.57 21.75 -4.977 1 98.06 143 GLN B C 1
ATOM 3964 O O . GLN B 1 143 ? -8.797 21.891 -5.027 1 98.06 143 GLN B O 1
ATOM 3969 N N . GLY B 1 144 ? -6.863 20.938 -5.785 1 98.25 144 GLY B N 1
ATOM 3970 C CA . GLY B 1 144 ? -7.598 20.094 -6.703 1 98.25 144 GLY B CA 1
ATOM 3971 C C . GLY B 1 144 ? -6.73 19.516 -7.805 1 98.25 144 GLY B C 1
ATOM 3972 O O . GLY B 1 144 ? -5.668 20.047 -8.117 1 98.25 144 GLY B O 1
ATOM 3973 N N . ARG B 1 145 ? -7.242 18.438 -8.414 1 96.75 145 ARG B N 1
ATOM 3974 C CA . ARG B 1 145 ? -6.551 17.688 -9.461 1 96.75 145 ARG B CA 1
ATOM 3975 C C . ARG B 1 145 ? -6.25 18.578 -10.656 1 96.75 145 ARG B C 1
ATOM 3977 O O . ARG B 1 145 ? -5.211 18.438 -11.305 1 96.75 145 ARG B O 1
ATOM 3984 N N . ASN B 1 146 ? -7.098 19.547 -10.875 1 97 146 ASN B N 1
ATOM 3985 C CA . ASN B 1 146 ? -6.969 20.391 -12.062 1 97 146 ASN B CA 1
ATOM 3986 C C . ASN B 1 146 ? -6.77 21.859 -11.688 1 97 146 ASN B C 1
ATOM 3988 O O . ASN B 1 146 ? -7.242 22.75 -12.398 1 97 146 ASN B O 1
ATOM 3992 N N . VAL B 1 147 ? -6.191 22.047 -10.602 1 97.56 147 VAL B N 1
ATOM 3993 C CA . VAL B 1 147 ? -6.055 23.391 -10.062 1 97.56 147 VAL B CA 1
ATOM 3994 C C . VAL B 1 147 ? -5.375 24.297 -11.086 1 97.56 147 VAL B C 1
ATOM 3996 O O . VAL B 1 147 ? -5.766 25.453 -11.258 1 97.56 147 VAL B O 1
ATOM 3999 N N . TRP B 1 148 ? -4.457 23.781 -11.891 1 96.88 148 TRP B N 1
ATOM 4000 C CA . TRP B 1 148 ? -3.645 24.578 -12.797 1 96.88 148 TRP B CA 1
ATOM 4001 C C . TRP B 1 148 ? -4.398 24.875 -14.086 1 96.88 148 TRP B C 1
ATOM 4003 O O . TRP B 1 148 ? -3.951 25.703 -14.898 1 96.88 148 TRP B O 1
ATOM 4013 N N . ASN B 1 149 ? -5.535 24.266 -14.25 1 96.69 149 ASN B N 1
ATOM 4014 C CA . ASN B 1 149 ? -6.422 24.625 -15.352 1 96.69 149 ASN B CA 1
ATOM 4015 C C . ASN B 1 149 ? -7.18 25.922 -15.055 1 96.69 149 ASN B C 1
ATOM 4017 O O . ASN B 1 149 ? -7.738 26.531 -15.961 1 96.69 149 ASN B O 1
ATOM 4021 N N . PHE B 1 150 ? -7.18 26.328 -13.789 1 96.12 150 PHE B N 1
ATOM 4022 C CA . PHE B 1 150 ? -8.031 27.438 -13.383 1 96.12 150 PHE B CA 1
ATOM 4023 C C . PHE B 1 150 ? -7.188 28.641 -12.961 1 96.12 150 PHE B C 1
ATOM 4025 O O . PHE B 1 150 ? -7.621 29.781 -13.078 1 96.12 150 PHE B O 1
ATOM 4032 N N . ILE B 1 151 ? -6.086 28.328 -12.336 1 95.06 151 ILE B N 1
ATOM 4033 C CA . ILE B 1 151 ? -5.254 29.422 -11.844 1 95.06 151 ILE B CA 1
ATOM 4034 C C . ILE B 1 151 ? -3.861 29.328 -12.469 1 95.06 151 ILE B C 1
ATOM 4036 O O . ILE B 1 151 ? -3.369 28.234 -12.742 1 95.06 151 ILE B O 1
ATOM 4040 N N . GLU B 1 152 ? -3.236 30.453 -12.672 1 90.38 152 GLU B N 1
ATOM 4041 C CA . GLU B 1 152 ? -1.874 30.469 -13.195 1 90.38 152 GLU B CA 1
ATOM 4042 C C . GLU B 1 152 ? -0.902 29.812 -12.211 1 90.38 152 GLU B C 1
ATOM 4044 O O . GLU B 1 152 ? -0.985 30.047 -11 1 90.38 152 GLU B O 1
ATOM 4049 N N . LYS B 1 153 ? -0.057 28.984 -12.797 1 83.25 153 LYS B N 1
ATOM 4050 C CA . LYS B 1 153 ? 0.917 28.297 -11.953 1 83.25 153 LYS B CA 1
ATOM 4051 C C . LYS B 1 153 ? 1.815 29.297 -11.227 1 83.25 153 LYS B C 1
ATOM 4053 O O . LYS B 1 153 ? 2.412 30.172 -11.852 1 83.25 153 LYS B O 1
ATOM 4058 N N . ALA B 1 154 ? 1.792 29.156 -10 1 82.81 154 ALA B N 1
ATOM 4059 C CA . ALA B 1 154 ? 2.6 30.047 -9.156 1 82.81 154 ALA B CA 1
ATOM 4060 C C . ALA B 1 154 ? 4.078 29.672 -9.242 1 82.81 154 ALA B C 1
ATOM 4062 O O . ALA B 1 154 ? 4.426 28.547 -9.57 1 82.81 154 ALA B O 1
ATOM 4063 N N . GLU B 1 155 ? 4.938 30.594 -8.984 1 88.62 155 GLU B N 1
ATOM 4064 C CA . GLU B 1 155 ? 6.383 30.359 -8.992 1 88.62 155 GLU B CA 1
ATOM 4065 C C . GLU B 1 155 ? 6.852 29.781 -7.656 1 88.62 155 GLU B C 1
ATOM 4067 O O . GLU B 1 155 ? 7.824 30.281 -7.074 1 88.62 155 GLU B O 1
ATOM 4072 N N . VAL B 1 156 ? 6.125 28.875 -7.203 1 94.69 156 VAL B N 1
ATOM 4073 C CA . VAL B 1 156 ? 6.484 28.172 -5.969 1 94.69 156 VAL B CA 1
ATOM 4074 C C . VAL B 1 156 ? 6.449 26.672 -6.191 1 94.69 156 VAL B C 1
ATOM 4076 O O . VAL B 1 156 ? 5.48 26.141 -6.75 1 94.69 156 VAL B O 1
ATOM 4079 N N . LYS B 1 157 ? 7.512 25.969 -5.883 1 95.69 157 LYS B N 1
ATOM 4080 C CA . LYS B 1 157 ? 7.586 24.516 -5.984 1 95.69 157 LYS B CA 1
ATOM 4081 C C . LYS B 1 157 ? 6.883 23.844 -4.809 1 95.69 157 LYS B C 1
ATOM 4083 O O . LYS B 1 157 ? 6.551 24.5 -3.818 1 95.69 157 LYS B O 1
ATOM 4088 N N . PRO B 1 158 ? 6.52 22.609 -4.945 1 96.75 158 PRO B N 1
ATOM 4089 C CA . PRO B 1 158 ? 5.895 21.891 -3.83 1 96.75 158 PRO B CA 1
ATOM 4090 C C . PRO B 1 158 ? 6.672 22.047 -2.525 1 96.75 158 PRO B C 1
ATOM 4092 O O . PRO B 1 158 ? 7.875 21.766 -2.482 1 96.75 158 PRO B O 1
ATOM 4095 N N . LEU B 1 159 ? 6.035 22.531 -1.482 1 97.81 159 LEU B N 1
ATOM 4096 C CA . LEU B 1 159 ? 6.547 22.703 -0.127 1 97.81 159 LEU B CA 1
ATOM 4097 C C . LEU B 1 159 ? 7.52 23.875 -0.06 1 97.81 159 LEU B C 1
ATOM 4099 O O . LEU B 1 159 ? 8.469 23.859 0.725 1 97.81 159 LEU B O 1
ATOM 4103 N N . GLU B 1 160 ? 7.297 24.75 -0.886 1 98.25 160 GLU B N 1
ATOM 4104 C CA . GLU B 1 160 ? 7.926 26.078 -0.805 1 98.25 160 GLU B CA 1
ATOM 4105 C C . GLU B 1 160 ? 6.887 27.172 -0.591 1 98.25 160 GLU B C 1
ATOM 4107 O O . GLU B 1 160 ? 5.688 26.938 -0.761 1 98.25 160 GLU B O 1
ATOM 4112 N N . PHE B 1 161 ? 7.395 28.328 -0.168 1 98.5 161 PHE B N 1
ATOM 4113 C CA . PHE B 1 161 ? 6.508 29.469 0.034 1 98.5 161 PHE B CA 1
ATOM 4114 C C . PHE B 1 161 ? 7.227 30.781 -0.279 1 98.5 161 PHE B C 1
ATOM 4116 O O . PHE B 1 161 ? 8.453 30.812 -0.389 1 98.5 161 PHE B O 1
ATOM 4123 N N . ILE B 1 162 ? 6.461 31.812 -0.538 1 98 162 ILE B N 1
ATOM 4124 C CA . ILE B 1 162 ? 6.957 33.188 -0.744 1 98 162 ILE B CA 1
ATOM 4125 C C . ILE B 1 162 ? 6.184 34.156 0.141 1 98 162 ILE B C 1
ATOM 4127 O O . ILE B 1 162 ? 4.965 34.031 0.295 1 98 162 ILE B O 1
ATOM 4131 N N . LEU B 1 163 ? 6.93 35.094 0.733 1 98.31 163 LEU B N 1
ATOM 4132 C CA . LEU B 1 163 ? 6.305 36.125 1.562 1 98.31 163 LEU B CA 1
ATOM 4133 C C . LEU B 1 163 ? 6.074 37.375 0.765 1 98.31 163 LEU B C 1
ATOM 4135 O O . LEU B 1 163 ? 6.852 37.719 -0.139 1 98.31 163 LEU B O 1
ATOM 4139 N N . ASN B 1 164 ? 5 38.062 1.15 1 98 164 ASN B N 1
ATOM 4140 C CA . ASN B 1 164 ? 4.695 39.375 0.634 1 98 164 ASN B CA 1
ATOM 4141 C C . ASN B 1 164 ? 4.727 39.406 -0.891 1 98 164 ASN B C 1
ATOM 4143 O O . ASN B 1 164 ? 5.438 40.219 -1.485 1 98 164 ASN B O 1
ATOM 4147 N N . THR B 1 165 ? 3.887 38.688 -1.441 1 97.5 165 THR B N 1
ATOM 4148 C CA . THR B 1 165 ? 3.799 38.562 -2.893 1 97.5 165 THR B CA 1
ATOM 4149 C C . THR B 1 165 ? 2.377 38.844 -3.371 1 97.5 165 THR B C 1
ATOM 4151 O O . THR B 1 165 ? 1.525 39.25 -2.59 1 97.5 165 THR B O 1
ATOM 4154 N N . LYS B 1 166 ? 2.18 38.719 -4.656 1 96.69 166 LYS B N 1
ATOM 4155 C CA . LYS B 1 166 ? 0.855 38.906 -5.238 1 96.69 166 LYS B CA 1
ATOM 4156 C C . LYS B 1 166 ? 0.234 37.594 -5.656 1 96.69 166 LYS B C 1
ATOM 4158 O O . LYS B 1 166 ? 0.93 36.688 -6.156 1 96.69 166 LYS B O 1
ATOM 4163 N N . PHE B 1 167 ? -1.013 37.438 -5.41 1 97.38 167 PHE B N 1
ATOM 4164 C CA . PHE B 1 167 ? -1.828 36.344 -5.863 1 97.38 167 PHE B CA 1
ATOM 4165 C C . PHE B 1 167 ? -3.174 36.812 -6.387 1 97.38 167 PHE B C 1
ATOM 4167 O O . PHE B 1 167 ? -3.914 37.5 -5.672 1 97.38 167 PHE B O 1
ATOM 4174 N N . LEU B 1 168 ? -3.402 36.5 -7.664 1 97.12 168 LEU B N 1
ATOM 4175 C CA . LEU B 1 168 ? -4.602 36.969 -8.352 1 97.12 168 LEU B CA 1
ATOM 4176 C C . LEU B 1 168 ? -4.742 38.5 -8.227 1 97.12 168 LEU B C 1
ATOM 4178 O O . LEU B 1 168 ? -5.836 39 -7.965 1 97.12 168 LEU B O 1
ATOM 4182 N N . GLY B 1 169 ? -3.633 39.156 -8.227 1 96.44 169 GLY B N 1
ATOM 4183 C CA . GLY B 1 169 ? -3.609 40.594 -8.25 1 96.44 169 GLY B CA 1
ATOM 4184 C C . GLY B 1 169 ? -3.686 41.219 -6.867 1 96.44 169 GLY B C 1
ATOM 4185 O O . GLY B 1 169 ? -3.672 42.438 -6.73 1 96.44 169 GLY B O 1
ATOM 4186 N N . GLU B 1 170 ? -3.785 40.469 -5.793 1 98.06 170 GLU B N 1
ATOM 4187 C CA . GLU B 1 170 ? -3.873 40.969 -4.426 1 98.06 170 GLU B CA 1
ATOM 4188 C C . GLU B 1 170 ? -2.562 40.75 -3.674 1 98.06 170 GLU B C 1
ATOM 4190 O O . GLU B 1 170 ? -1.896 39.719 -3.859 1 98.06 170 GLU B O 1
ATOM 4195 N N . ASN B 1 171 ? -2.199 41.656 -2.803 1 98.12 171 ASN B N 1
ATOM 4196 C CA . ASN B 1 171 ? -1.038 41.469 -1.937 1 98.12 171 ASN B CA 1
ATOM 4197 C C . ASN B 1 171 ? -1.329 40.5 -0.806 1 98.12 171 ASN B C 1
ATOM 4199 O O . ASN B 1 171 ? -2.242 40.719 -0.009 1 98.12 171 ASN B O 1
ATOM 4203 N N . VAL B 1 172 ? -0.56 39.5 -0.746 1 98.5 172 VAL B N 1
ATOM 4204 C CA . VAL B 1 172 ? -0.764 38.5 0.295 1 98.5 172 VAL B CA 1
ATOM 4205 C C . VAL B 1 172 ? 0.495 38.375 1.151 1 98.5 172 VAL B C 1
ATOM 4207 O O . VAL B 1 172 ? 1.601 38.656 0.683 1 98.5 172 VAL B O 1
ATOM 4210 N N . PHE B 1 173 ? 0.315 38 2.35 1 98.75 173 PHE B N 1
ATOM 4211 C CA . PHE B 1 173 ? 1.431 37.844 3.273 1 98.75 173 PHE B CA 1
ATOM 4212 C C . PHE B 1 173 ? 2.258 36.594 2.908 1 98.75 173 PHE B C 1
ATOM 4214 O O . PHE B 1 173 ? 3.49 36.656 2.902 1 98.75 173 PHE B O 1
ATOM 4221 N N . LEU B 1 174 ? 1.562 35.5 2.594 1 98.69 174 LEU B N 1
ATOM 4222 C CA . LEU B 1 174 ? 2.24 34.219 2.303 1 98.69 174 LEU B CA 1
ATOM 4223 C C . LEU B 1 174 ? 1.494 33.438 1.228 1 98.69 174 LEU B C 1
ATOM 4225 O O . LEU B 1 174 ? 0.263 33.375 1.245 1 98.69 174 LEU B O 1
ATOM 4229 N N . LEU B 1 175 ? 2.219 32.906 0.291 1 98.5 175 LEU B N 1
ATOM 4230 C CA . LEU B 1 175 ? 1.742 31.969 -0.71 1 98.5 175 LEU B CA 1
ATOM 4231 C C . LEU B 1 175 ? 2.58 30.703 -0.696 1 98.5 175 LEU B C 1
ATOM 4233 O O . LEU B 1 175 ? 3.805 30.75 -0.824 1 98.5 175 LEU B O 1
ATOM 4237 N N . SER B 1 176 ? 1.938 29.578 -0.496 1 98.31 176 SER B N 1
ATOM 4238 C CA . SER B 1 176 ? 2.664 28.312 -0.474 1 98.31 176 SER B CA 1
ATOM 4239 C C . SER B 1 176 ? 2.012 27.281 -1.395 1 98.31 176 SER B C 1
ATOM 4241 O O . SER B 1 176 ? 0.83 27.406 -1.723 1 98.31 176 SER B O 1
ATOM 4243 N N . ARG B 1 177 ? 2.836 26.406 -1.914 1 97.75 177 ARG B N 1
ATOM 4244 C CA . ARG B 1 177 ? 2.318 25.234 -2.613 1 97.75 177 ARG B CA 1
ATOM 4245 C C . ARG B 1 177 ? 2.293 24.016 -1.697 1 97.75 177 ARG B C 1
ATOM 4247 O O . ARG B 1 177 ? 3.303 23.312 -1.546 1 97.75 177 ARG B O 1
ATOM 4254 N N . SER B 1 178 ? 1.204 23.781 -1.078 1 96.88 178 SER B N 1
ATOM 4255 C CA . SER B 1 178 ? 0.95 22.797 -0.046 1 96.88 178 SER B CA 1
ATOM 4256 C C . SER B 1 178 ? -0.545 22.531 0.118 1 96.88 178 SER B C 1
ATOM 4258 O O . SER B 1 178 ? -1.369 23.234 -0.476 1 96.88 178 SER B O 1
ATOM 4260 N N . GLY B 1 179 ? -0.799 21.5 0.832 1 94.88 179 GLY B N 1
ATOM 4261 C CA . GLY B 1 179 ? -2.195 21.172 1.06 1 94.88 179 GLY B CA 1
ATOM 4262 C C . GLY B 1 179 ? -2.381 19.906 1.87 1 94.88 179 GLY B C 1
ATOM 4263 O O . GLY B 1 179 ? -1.406 19.234 2.211 1 94.88 179 GLY B O 1
ATOM 4264 N N . TRP B 1 180 ? -3.646 19.594 2.143 1 96 180 TRP B N 1
ATOM 4265 C CA . TRP B 1 180 ? -4.004 18.484 3.004 1 96 180 TRP B CA 1
ATOM 4266 C C . TRP B 1 180 ? -5.117 17.641 2.381 1 96 180 TRP B C 1
ATOM 4268 O O . TRP B 1 180 ? -6 17.156 3.086 1 96 180 TRP B O 1
ATOM 4278 N N . THR B 1 181 ? -5.152 17.594 1.035 1 97.19 181 THR B N 1
ATOM 4279 C CA . THR B 1 181 ? -6.242 16.891 0.36 1 97.19 181 THR B CA 1
ATOM 4280 C C . THR B 1 181 ? -5.703 15.734 -0.471 1 97.19 181 THR B C 1
ATOM 4282 O O . THR B 1 181 ? -6.469 14.875 -0.923 1 97.19 181 THR B O 1
ATOM 4285 N N . GLY B 1 182 ? -4.438 15.719 -0.624 1 96.38 182 GLY B N 1
ATOM 4286 C CA . GLY B 1 182 ? -3.844 14.734 -1.51 1 96.38 182 GLY B CA 1
ATOM 4287 C C . GLY B 1 182 ? -3.748 15.203 -2.949 1 96.38 182 GLY B C 1
ATOM 4288 O O . GLY B 1 182 ? -3.123 14.547 -3.781 1 96.38 182 GLY B O 1
ATOM 4289 N N . GLU B 1 183 ? -4.332 16.344 -3.318 1 97.38 183 GLU B N 1
ATOM 4290 C CA . GLU B 1 183 ? -4.207 16.953 -4.637 1 97.38 183 GLU B CA 1
ATOM 4291 C C . GLU B 1 183 ? -3.242 18.141 -4.605 1 97.38 183 GLU B C 1
ATOM 4293 O O . GLU B 1 183 ? -2.826 18.578 -3.531 1 97.38 183 GLU B O 1
ATOM 4298 N N . ASP B 1 184 ? -2.869 18.609 -5.746 1 96.5 184 ASP B N 1
ATOM 4299 C CA . ASP B 1 184 ? -2.016 19.781 -5.84 1 96.5 184 ASP B CA 1
ATOM 4300 C C . ASP B 1 184 ? -2.785 21.047 -5.469 1 96.5 184 ASP B C 1
ATOM 4302 O O . ASP B 1 184 ? -4.016 21.031 -5.387 1 96.5 184 ASP B O 1
ATOM 4306 N N . GLY B 1 185 ? -2.006 22.062 -5.117 1 97.69 185 GLY B N 1
ATOM 4307 C CA . GLY B 1 185 ? -2.703 23.297 -4.793 1 97.69 185 GLY B CA 1
ATOM 4308 C C . GLY B 1 185 ? -1.833 24.297 -4.051 1 97.69 185 GLY B C 1
ATOM 4309 O O . GLY B 1 185 ? -0.618 24.125 -3.951 1 97.69 185 GLY B O 1
ATOM 4310 N N . LEU B 1 186 ? -2.562 25.391 -3.59 1 98.38 186 LEU B N 1
ATOM 4311 C CA . LEU B 1 186 ? -1.92 26.516 -2.926 1 98.38 186 LEU B CA 1
ATOM 4312 C C . LEU B 1 186 ? -2.605 26.828 -1.603 1 98.38 186 LEU B C 1
ATOM 4314 O O . LEU B 1 186 ? -3.783 26.516 -1.416 1 98.38 186 LEU B O 1
ATOM 4318 N N . GLU B 1 187 ? -1.867 27.422 -0.739 1 98.62 187 GLU B N 1
ATOM 4319 C CA . GLU B 1 187 ? -2.402 28.062 0.463 1 98.62 187 GLU B CA 1
ATOM 4320 C C . GLU B 1 187 ? -1.964 29.516 0.564 1 98.62 187 GLU B C 1
ATOM 4322 O O . GLU B 1 187 ? -0.834 29.859 0.207 1 98.62 187 GLU B O 1
ATOM 4327 N N . VAL B 1 188 ? -2.881 30.344 1.086 1 98.56 188 VAL B N 1
ATOM 4328 C CA . VAL B 1 188 ? -2.645 31.781 1.084 1 98.56 188 VAL B CA 1
ATOM 4329 C C . VAL B 1 188 ? -2.975 32.344 2.457 1 98.56 188 VAL B C 1
ATOM 4331 O O . VAL B 1 188 ? -4.031 32.062 3.023 1 98.56 188 VAL B O 1
ATOM 4334 N N . TRP B 1 189 ? -2.025 33.094 3.014 1 98.88 189 TRP B N 1
ATOM 4335 C CA . TRP B 1 189 ? -2.275 33.906 4.199 1 98.88 189 TRP B CA 1
ATOM 4336 C C . TRP B 1 189 ? -2.451 35.375 3.83 1 98.88 189 TRP B C 1
ATOM 4338 O O . TRP B 1 189 ? -1.582 35.969 3.186 1 98.88 189 TRP B O 1
ATOM 4348 N N . ALA B 1 190 ? -3.477 36 4.211 1 98.88 190 ALA B N 1
ATOM 4349 C CA . ALA B 1 190 ? -3.699 37.438 4 1 98.88 190 ALA B CA 1
ATOM 4350 C C . ALA B 1 190 ? -4.742 37.969 4.977 1 98.88 190 ALA B C 1
ATOM 4352 O O . ALA B 1 190 ? -5.359 37.219 5.719 1 98.88 190 ALA B O 1
ATOM 4353 N N . ASP B 1 191 ? -4.859 39.281 5.02 1 98.5 191 ASP B N 1
ATOM 4354 C CA . ASP B 1 191 ? -5.906 39.875 5.848 1 98.5 191 ASP B CA 1
ATOM 4355 C C . ASP B 1 191 ? -7.289 39.562 5.281 1 98.5 191 ASP B C 1
ATOM 4357 O O . ASP B 1 191 ? -7.418 39.156 4.125 1 98.5 191 ASP B O 1
ATOM 4361 N N . ALA B 1 192 ? -8.32 39.781 6.043 1 98.25 192 ALA B N 1
ATOM 4362 C CA . ALA B 1 192 ? -9.695 39.375 5.738 1 98.25 192 ALA B CA 1
ATOM 4363 C C . ALA B 1 192 ? -10.18 40.031 4.449 1 98.25 192 ALA B C 1
ATOM 4365 O O . ALA B 1 192 ? -10.828 39.406 3.625 1 98.25 192 ALA B O 1
ATOM 4366 N N . ASN B 1 193 ? -9.906 41.312 4.332 1 98.38 193 ASN B N 1
ATOM 4367 C CA . ASN B 1 193 ? -10.352 42.031 3.145 1 98.38 193 ASN B CA 1
ATOM 4368 C C . ASN B 1 193 ? -9.719 41.469 1.877 1 98.38 193 ASN B C 1
ATOM 4370 O O . ASN B 1 193 ? -10.398 41.281 0.866 1 98.38 193 ASN B O 1
ATOM 4374 N N . THR B 1 194 ? -8.445 41.25 1.945 1 98.81 194 THR B N 1
ATOM 4375 C CA . THR B 1 194 ? -7.715 40.688 0.812 1 98.81 194 THR B CA 1
ATOM 4376 C C . THR B 1 194 ? -8.234 39.312 0.457 1 98.81 194 THR B C 1
ATOM 4378 O O . THR B 1 194 ? -8.438 39 -0.718 1 98.81 194 THR B O 1
ATOM 4381 N N . LEU B 1 195 ? -8.469 38.5 1.436 1 98.88 195 LEU B N 1
ATOM 4382 C CA . LEU B 1 195 ? -8.969 37.125 1.188 1 98.88 195 LEU B CA 1
ATOM 4383 C C . LEU B 1 195 ? -10.367 37.188 0.589 1 98.88 195 LEU B C 1
ATOM 4385 O O . LEU B 1 195 ? -10.719 36.312 -0.236 1 98.88 195 LEU B O 1
ATOM 4389 N N . THR B 1 196 ? -11.172 38.094 1.052 1 98.75 196 THR B N 1
ATOM 4390 C CA . THR B 1 196 ? -12.5 38.281 0.478 1 98.75 196 THR B CA 1
ATOM 4391 C C . THR B 1 196 ? -12.406 38.594 -1.013 1 98.75 196 THR B C 1
ATOM 4393 O O . THR B 1 196 ? -13.141 38.031 -1.819 1 98.75 196 THR B O 1
ATOM 4396 N N . SER B 1 197 ? -11.492 39.5 -1.328 1 98.69 197 SER B N 1
ATOM 4397 C CA . SER B 1 197 ? -11.266 39.844 -2.729 1 98.69 197 SER B CA 1
ATOM 4398 C C . SER B 1 197 ? -10.805 38.625 -3.523 1 98.69 197 SER B C 1
ATOM 4400 O O . SER B 1 197 ? -11.258 38.406 -4.645 1 98.69 197 SER B O 1
ATOM 4402 N N . ILE B 1 198 ? -9.953 37.875 -2.986 1 98.62 198 ILE B N 1
ATOM 4403 C CA . ILE B 1 198 ? -9.43 36.688 -3.645 1 98.62 198 ILE B CA 1
ATOM 4404 C C . ILE B 1 198 ? -10.555 35.656 -3.873 1 98.62 198 ILE B C 1
ATOM 4406 O O . ILE B 1 198 ? -10.656 35.062 -4.949 1 98.62 198 ILE B O 1
ATOM 4410 N N . ILE B 1 199 ? -11.414 35.5 -2.881 1 98.75 199 ILE B N 1
ATOM 4411 C CA . ILE B 1 199 ? -12.539 34.562 -3.002 1 98.75 199 ILE B CA 1
ATOM 4412 C C . ILE B 1 199 ? -13.43 35 -4.168 1 98.75 199 ILE B C 1
ATOM 4414 O O . ILE B 1 199 ? -13.844 34.156 -4.977 1 98.75 199 ILE B O 1
ATOM 4418 N N . GLN B 1 200 ? -13.695 36.25 -4.246 1 98.56 200 GLN B N 1
ATOM 4419 C CA . GLN B 1 200 ? -14.516 36.781 -5.344 1 98.56 200 GLN B CA 1
ATOM 4420 C C . GLN B 1 200 ? -13.883 36.438 -6.695 1 98.56 200 GLN B C 1
ATOM 4422 O O . GLN B 1 200 ? -14.578 36.062 -7.641 1 98.56 200 GLN B O 1
ATOM 4427 N N . LYS B 1 201 ? -12.617 36.625 -6.781 1 98.31 201 LYS B N 1
ATOM 4428 C CA . LYS B 1 201 ? -11.898 36.344 -8.023 1 98.31 201 LYS B CA 1
ATOM 4429 C C . LYS B 1 201 ? -11.906 34.844 -8.336 1 98.31 201 LYS B C 1
ATOM 4431 O O . LYS B 1 201 ? -12.023 34.469 -9.5 1 98.31 201 LYS B O 1
ATOM 4436 N N . LEU B 1 202 ? -11.766 34 -7.301 1 98.56 202 LEU B N 1
ATOM 4437 C CA . LEU B 1 202 ? -11.828 32.562 -7.496 1 98.56 202 LEU B CA 1
ATOM 4438 C C . LEU B 1 202 ? -13.195 32.156 -8.031 1 98.56 202 LEU B C 1
ATOM 4440 O O . LEU B 1 202 ? -13.281 31.312 -8.938 1 98.56 202 LEU B O 1
ATOM 4444 N N . LEU B 1 203 ? -14.242 32.75 -7.484 1 98.44 203 LEU B N 1
ATOM 4445 C CA . LEU B 1 203 ? -15.594 32.469 -7.934 1 98.44 203 LEU B CA 1
ATOM 4446 C C . LEU B 1 203 ? -15.773 32.844 -9.398 1 98.44 203 LEU B C 1
ATOM 4448 O O . LEU B 1 203 ? -16.422 32.125 -10.156 1 98.44 203 LEU B O 1
ATOM 4452 N N . LYS B 1 204 ? -15.211 33.969 -9.758 1 98 204 LYS B N 1
ATOM 4453 C CA . LYS B 1 204 ? -15.297 34.406 -11.148 1 98 204 LYS B CA 1
ATOM 4454 C C . LYS B 1 204 ? -14.578 33.438 -12.078 1 98 204 LYS B C 1
ATOM 4456 O O . LYS B 1 204 ? -14.953 33.312 -13.242 1 98 204 LYS B O 1
ATOM 4461 N N . LEU B 1 205 ? -13.594 32.781 -11.578 1 97.75 205 LEU B N 1
ATOM 4462 C CA . LEU B 1 205 ? -12.844 31.797 -12.367 1 97.75 205 LEU B CA 1
ATOM 4463 C C . LEU B 1 205 ? -13.57 30.469 -12.414 1 97.75 205 LEU B C 1
ATOM 4465 O O . LEU B 1 205 ? -13.094 29.516 -13.039 1 97.75 205 LEU B O 1
ATOM 4469 N N . GLY B 1 206 ? -14.625 30.359 -11.672 1 97.69 206 GLY B N 1
ATOM 4470 C CA . GLY B 1 206 ? -15.422 29.141 -11.688 1 97.69 206 GLY B CA 1
ATOM 4471 C C . GLY B 1 206 ? -15.055 28.172 -10.586 1 97.69 206 GLY B C 1
ATOM 4472 O O . GLY B 1 206 ? -15.508 27.031 -10.578 1 97.69 206 GLY B O 1
ATOM 4473 N N . ILE B 1 207 ? -14.219 28.562 -9.664 1 98.5 207 ILE B N 1
ATOM 4474 C CA . ILE B 1 207 ? -13.82 27.703 -8.555 1 98.5 207 ILE B CA 1
ATOM 4475 C C . ILE B 1 207 ? -14.836 27.812 -7.418 1 98.5 207 ILE B C 1
ATOM 4477 O O . ILE B 1 207 ? -15.172 28.922 -6.988 1 98.5 207 ILE B O 1
ATOM 4481 N N . LYS B 1 208 ? -15.32 26.734 -6.93 1 98.38 208 LYS B N 1
ATOM 4482 C CA . LYS B 1 208 ? -16.375 26.703 -5.914 1 98.38 208 LYS B CA 1
ATOM 4483 C C . LYS B 1 208 ? -15.789 26.469 -4.523 1 98.38 208 LYS B C 1
ATOM 4485 O O . LYS B 1 208 ? -14.695 25.906 -4.391 1 98.38 208 LYS B O 1
ATOM 4490 N N . PRO B 1 209 ? -16.516 26.953 -3.533 1 98.69 209 PRO B N 1
ATOM 4491 C CA . PRO B 1 209 ? -16.078 26.688 -2.164 1 98.69 209 PRO B CA 1
ATOM 4492 C C . PRO B 1 209 ? -16.406 25.266 -1.703 1 98.69 209 PRO B C 1
ATOM 4494 O O . PRO B 1 209 ? -17.312 24.625 -2.246 1 98.69 209 PRO B O 1
ATOM 4497 N N . ALA B 1 210 ? -15.617 24.766 -0.807 1 98.75 210 ALA B N 1
ATOM 4498 C CA . ALA B 1 210 ? -15.852 23.5 -0.109 1 98.75 210 ALA B CA 1
ATOM 4499 C C . ALA B 1 210 ? -15.664 23.672 1.396 1 98.75 210 ALA B C 1
ATOM 4501 O O . ALA B 1 210 ? -14.875 24.5 1.841 1 98.75 210 ALA B O 1
ATOM 4502 N N . GLY B 1 211 ? -16.406 22.938 2.141 1 98.62 211 GLY B N 1
ATOM 4503 C CA . GLY B 1 211 ? -16.391 23.078 3.588 1 98.62 211 GLY B CA 1
ATOM 4504 C C . GLY B 1 211 ? -15.453 22.078 4.262 1 98.62 211 GLY B C 1
ATOM 4505 O O . GLY B 1 211 ? -14.812 21.266 3.594 1 98.62 211 GLY B O 1
ATOM 4506 N N . LEU B 1 212 ? -15.469 22.141 5.594 1 98.38 212 LEU B N 1
ATOM 4507 C CA . LEU B 1 212 ? -14.539 21.375 6.402 1 98.38 212 LEU B CA 1
ATOM 4508 C C . LEU B 1 212 ? -14.922 19.891 6.41 1 98.38 212 LEU B C 1
ATOM 4510 O O . LEU B 1 212 ? -14.078 19.031 6.629 1 98.38 212 LEU B O 1
ATOM 4514 N N . ILE B 1 213 ? -16.172 19.531 6.164 1 98.44 213 ILE B N 1
ATOM 4515 C CA . ILE B 1 213 ? -16.594 18.125 6.121 1 98.44 213 ILE B CA 1
ATOM 4516 C C . ILE B 1 213 ? -15.93 17.438 4.93 1 98.44 213 ILE B C 1
ATOM 4518 O O . ILE B 1 213 ? -15.414 16.312 5.059 1 98.44 213 ILE B O 1
ATOM 4522 N N . ALA B 1 214 ? -15.898 18.109 3.807 1 98.69 214 ALA B N 1
ATOM 4523 C CA . ALA B 1 214 ? -15.203 17.578 2.639 1 98.69 214 ALA B CA 1
ATOM 4524 C C . ALA B 1 214 ? -13.711 17.438 2.895 1 98.69 214 ALA B C 1
ATOM 4526 O O . ALA B 1 214 ? -13.086 16.453 2.5 1 98.69 214 ALA B O 1
ATOM 4527 N N . ARG B 1 215 ? -13.148 18.438 3.533 1 98.56 215 ARG B N 1
ATOM 4528 C CA . ARG B 1 215 ? -11.719 18.391 3.846 1 98.56 215 ARG B CA 1
ATOM 4529 C C . ARG B 1 215 ? -11.391 17.172 4.703 1 98.56 215 ARG B C 1
ATOM 4531 O O . ARG B 1 215 ? -10.367 16.516 4.5 1 98.56 215 ARG B O 1
ATOM 4538 N N . ASP B 1 216 ? -12.273 16.891 5.617 1 98.12 216 ASP B N 1
ATOM 4539 C CA . ASP B 1 216 ? -12.078 15.742 6.504 1 98.12 216 ASP B CA 1
ATOM 4540 C C . ASP B 1 216 ? -12.141 14.43 5.734 1 98.12 216 ASP B C 1
ATOM 4542 O O . ASP B 1 216 ? -11.344 13.523 5.977 1 98.12 216 ASP B O 1
ATOM 4546 N N . SER B 1 217 ? -13.078 14.328 4.832 1 98.44 217 SER B N 1
ATOM 4547 C CA . SER B 1 217 ? -13.188 13.109 4.035 1 98.44 217 SER B CA 1
ATOM 4548 C C . SER B 1 217 ? -11.984 12.938 3.115 1 98.44 217 SER B C 1
ATOM 4550 O O . SER B 1 217 ? -11.477 11.828 2.938 1 98.44 217 SER B O 1
ATOM 4552 N N . LEU B 1 218 ? -11.469 14.016 2.584 1 98.62 218 LEU B N 1
ATOM 4553 C CA . LEU B 1 218 ? -10.336 13.992 1.661 1 98.62 218 LEU B CA 1
ATOM 4554 C C . LEU B 1 218 ? -9.062 13.555 2.373 1 98.62 218 LEU B C 1
ATOM 4556 O O . LEU B 1 218 ? -8.312 12.727 1.854 1 98.62 218 LEU B O 1
ATOM 4560 N N . ARG B 1 219 ? -8.844 14.102 3.568 1 98.5 219 ARG B N 1
ATOM 4561 C CA . ARG B 1 219 ? -7.621 13.75 4.289 1 98.5 219 ARG B CA 1
ATOM 4562 C C . ARG B 1 219 ? -7.613 12.273 4.672 1 98.5 219 ARG B C 1
ATOM 4564 O O . ARG B 1 219 ? -6.555 11.648 4.715 1 98.5 219 ARG B O 1
ATOM 4571 N N . GLN B 1 220 ? -8.789 11.695 4.922 1 98.5 220 GLN B N 1
ATOM 4572 C CA . GLN B 1 220 ? -8.867 10.297 5.309 1 98.5 220 GLN B CA 1
ATOM 4573 C C . GLN B 1 220 ? -8.531 9.383 4.137 1 98.5 220 GLN B C 1
ATOM 4575 O O . GLN B 1 220 ? -7.934 8.32 4.32 1 98.5 220 GLN B O 1
ATOM 4580 N N . GLU B 1 221 ? -8.883 9.828 2.943 1 98.5 221 GLU B N 1
ATOM 4581 C CA . GLU B 1 221 ? -8.461 9.078 1.762 1 98.5 221 GLU B CA 1
ATOM 4582 C C . GLU B 1 221 ? -6.945 8.938 1.708 1 98.5 221 GLU B C 1
ATOM 4584 O O . GLU B 1 221 ? -6.426 7.902 1.281 1 98.5 221 GLU B O 1
ATOM 4589 N N . MET B 1 222 ? -6.281 9.914 2.209 1 98 222 MET B N 1
ATOM 4590 C CA . MET B 1 222 ? -4.824 9.977 2.117 1 98 222 MET B CA 1
ATOM 4591 C C . MET B 1 222 ? -4.172 9.367 3.355 1 98 222 MET B C 1
ATOM 4593 O O . MET B 1 222 ? -2.963 9.141 3.377 1 98 222 MET B O 1
ATOM 4597 N N . GLY B 1 223 ? -4.965 9.125 4.398 1 98.31 223 GLY B N 1
ATOM 4598 C CA . GLY B 1 223 ? -4.41 8.664 5.664 1 98.31 223 GLY B CA 1
ATOM 4599 C C . GLY B 1 223 ? -3.793 9.781 6.484 1 98.31 223 GLY B C 1
ATOM 4600 O O . GLY B 1 223 ? -2.904 9.531 7.305 1 98.31 223 GLY B O 1
ATOM 4601 N N . TYR B 1 224 ? -4.184 11.031 6.188 1 98.44 224 TYR B N 1
ATOM 4602 C CA . TYR B 1 224 ? -3.697 12.141 6.992 1 98.44 224 TYR B CA 1
ATOM 4603 C C . TYR B 1 224 ? -4.395 12.188 8.352 1 98.44 224 TYR B C 1
ATOM 4605 O O . TYR B 1 224 ? -5.617 12.047 8.43 1 98.44 224 TYR B O 1
ATOM 4613 N N . VAL B 1 225 ? -3.646 12.391 9.375 1 98.62 225 VAL B N 1
ATOM 4614 C CA . VAL B 1 225 ? -4.172 12.297 10.734 1 98.62 225 VAL B CA 1
ATOM 4615 C C . VAL B 1 225 ? -4.785 13.641 11.141 1 98.62 225 VAL B C 1
ATOM 4617 O O . VAL B 1 225 ? -4.473 14.68 10.555 1 98.62 225 VAL B O 1
ATOM 4620 N N . LEU B 1 226 ? -5.676 13.586 12.047 1 98.25 226 LEU B N 1
ATOM 4621 C CA . LEU B 1 226 ? -6.23 14.742 12.734 1 98.25 226 LEU B CA 1
ATOM 4622 C C . LEU B 1 226 ? -5.969 14.656 14.234 1 98.25 226 LEU B C 1
ATOM 4624 O O . LEU B 1 226 ? -6.305 13.648 14.875 1 98.25 226 LEU B O 1
ATOM 4628 N N . TYR B 1 227 ? -5.328 15.68 14.836 1 98.56 227 TYR B N 1
ATOM 4629 C CA . TYR B 1 227 ? -5.07 15.695 16.266 1 98.56 227 TYR B CA 1
ATOM 4630 C C . TYR B 1 227 ? -6.375 15.633 17.062 1 98.56 227 TYR B C 1
ATOM 4632 O O . TYR B 1 227 ? -7.34 16.328 16.734 1 98.56 227 TYR B O 1
ATOM 4640 N N . GLY B 1 228 ? -6.398 14.867 18.078 1 97.81 228 GLY B N 1
ATOM 4641 C CA . GLY B 1 228 ? -7.594 14.695 18.891 1 97.81 228 GLY B CA 1
ATOM 4642 C C . GLY B 1 228 ? -8.453 13.523 18.438 1 97.81 228 GLY B C 1
ATOM 4643 O O . GLY B 1 228 ? -9.273 13.023 19.203 1 97.81 228 GLY B O 1
ATOM 4644 N N . GLU B 1 229 ? -8.25 13.148 17.188 1 97.88 229 GLU B N 1
ATOM 4645 C CA . GLU B 1 229 ? -8.969 12 16.641 1 97.88 229 GLU B CA 1
ATOM 4646 C C . GLU B 1 229 ? -8.023 10.82 16.406 1 97.88 229 GLU B C 1
ATOM 4648 O O . GLU B 1 229 ? -8.172 9.773 17.031 1 97.88 229 GLU B O 1
ATOM 4653 N N . ASP B 1 230 ? -6.977 11.031 15.68 1 98.75 230 ASP B N 1
ATOM 4654 C CA . ASP B 1 230 ? -6.102 9.953 15.242 1 98.75 230 ASP B CA 1
ATOM 4655 C C . ASP B 1 230 ? -4.793 9.945 16.031 1 98.75 230 ASP B C 1
ATOM 4657 O O . ASP B 1 230 ? -4.102 8.93 16.094 1 98.75 230 ASP B O 1
ATOM 4661 N N . ILE B 1 231 ? -4.383 11.117 16.5 1 98.81 231 ILE B N 1
ATOM 4662 C CA . ILE B 1 231 ? -3.203 11.234 17.344 1 98.81 231 ILE B CA 1
ATOM 4663 C C . ILE B 1 231 ? -3.52 12.125 18.547 1 98.81 231 ILE B C 1
ATOM 4665 O O . ILE B 1 231 ? -4.453 12.93 18.5 1 98.81 231 ILE B O 1
ATOM 4669 N N . ASP B 1 232 ? -2.723 11.977 19.578 1 98.62 232 ASP B N 1
ATOM 4670 C CA . ASP B 1 232 ? -2.814 12.789 20.781 1 98.62 232 ASP B CA 1
ATOM 4671 C C . ASP B 1 232 ? -1.562 12.641 21.641 1 98.62 232 ASP B C 1
ATOM 4673 O O . ASP B 1 232 ? -0.538 12.141 21.172 1 98.62 232 ASP B O 1
ATOM 4677 N N . SER B 1 233 ? -1.639 13.086 22.859 1 98.62 233 SER B N 1
ATOM 4678 C CA . SER B 1 233 ? -0.462 13.141 23.719 1 98.62 233 SER B CA 1
ATOM 4679 C C . SER B 1 233 ? -0.061 11.758 24.203 1 98.62 233 SER B C 1
ATOM 4681 O O . SER B 1 233 ? 0.986 11.586 24.828 1 98.62 233 SER B O 1
ATOM 4683 N N . ASN B 1 234 ? -0.825 10.703 23.844 1 98.5 234 ASN B N 1
ATOM 4684 C CA . ASN B 1 234 ? -0.542 9.352 24.312 1 98.5 234 ASN B CA 1
ATOM 4685 C C . ASN B 1 234 ? -0.109 8.445 23.172 1 98.5 234 ASN B C 1
ATOM 4687 O O . ASN B 1 234 ? 0.123 7.25 23.375 1 98.5 234 ASN B O 1
ATOM 4691 N N . ILE B 1 235 ? -0.056 8.93 22 1 98.69 235 ILE B N 1
ATOM 4692 C CA . ILE B 1 235 ? 0.298 8.172 20.797 1 98.69 235 ILE B CA 1
ATOM 4693 C C . ILE B 1 235 ? 1.649 8.641 20.266 1 98.69 235 ILE B C 1
ATOM 4695 O O . ILE B 1 235 ? 1.893 9.844 20.156 1 98.69 235 ILE B O 1
ATOM 4699 N N . THR B 1 236 ? 2.525 7.738 20.016 1 98.81 236 THR B N 1
ATOM 4700 C CA . THR B 1 236 ? 3.824 8.102 19.453 1 98.81 236 THR B CA 1
ATOM 4701 C C . THR B 1 236 ? 3.785 8.062 17.938 1 98.81 236 THR B C 1
ATOM 4703 O O . THR B 1 236 ? 2.93 7.398 17.344 1 98.81 236 THR B O 1
ATOM 4706 N N . PRO B 1 237 ? 4.734 8.75 17.312 1 98.81 237 PRO B N 1
ATOM 4707 C CA . PRO B 1 237 ? 4.816 8.711 15.844 1 98.81 237 PRO B CA 1
ATOM 4708 C C . PRO B 1 237 ? 4.988 7.297 15.297 1 98.81 237 PRO B C 1
ATOM 4710 O O . PRO B 1 237 ? 4.449 6.973 14.234 1 98.81 237 PRO B O 1
ATOM 4713 N N . VAL B 1 238 ? 5.668 6.406 15.953 1 98.69 238 VAL B N 1
ATOM 4714 C CA . VAL B 1 238 ? 5.914 5.043 15.492 1 98.69 238 VAL B CA 1
ATOM 4715 C C . VAL B 1 238 ? 4.605 4.254 15.492 1 98.69 238 VAL B C 1
ATOM 4717 O O . VAL B 1 238 ? 4.273 3.592 14.508 1 98.69 238 VAL B O 1
ATOM 4720 N N . GLU B 1 239 ? 3.832 4.363 16.578 1 98.88 239 GLU B N 1
ATOM 4721 C CA . GLU B 1 239 ? 2.518 3.732 16.641 1 98.88 239 GLU B CA 1
ATOM 4722 C C . GLU B 1 239 ? 1.6 4.246 15.539 1 98.88 239 GLU B C 1
ATOM 4724 O O . GLU B 1 239 ? 0.848 3.477 14.938 1 98.88 239 GLU B O 1
ATOM 4729 N N . ALA B 1 240 ? 1.694 5.523 15.266 1 98.88 240 ALA B N 1
ATOM 4730 C CA . ALA B 1 240 ? 0.813 6.188 14.305 1 98.88 240 ALA B CA 1
ATOM 4731 C C . ALA B 1 240 ? 1.283 5.953 12.875 1 98.88 240 ALA B C 1
ATOM 4733 O O . ALA B 1 240 ? 0.606 6.344 11.922 1 98.88 240 ALA B O 1
ATOM 4734 N N . ARG B 1 241 ? 2.438 5.344 12.758 1 98.38 241 ARG B N 1
ATOM 4735 C CA . ARG B 1 241 ? 3.08 5.254 11.453 1 98.38 241 ARG B CA 1
ATOM 4736 C C . ARG B 1 241 ? 3.117 6.613 10.766 1 98.38 241 ARG B C 1
ATOM 4738 O O . ARG B 1 241 ? 2.693 6.746 9.609 1 98.38 241 ARG B O 1
ATOM 4745 N N . 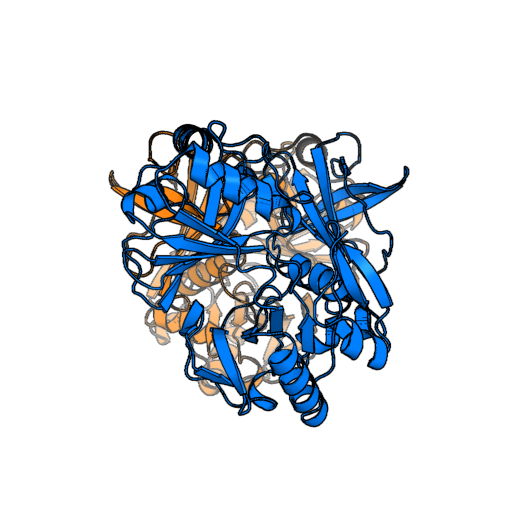TYR B 1 242 ? 3.396 7.551 11.461 1 98.56 242 TYR B N 1
ATOM 4746 C CA . TYR B 1 242 ? 3.566 8.945 11.07 1 98.56 242 TYR B CA 1
ATOM 4747 C C . TYR B 1 242 ? 5.02 9.375 11.219 1 98.56 242 TYR B C 1
ATOM 4749 O O . TYR B 1 242 ? 5.465 9.719 12.312 1 98.56 242 TYR B O 1
ATOM 4757 N N . TRP B 1 243 ? 5.777 9.414 10.156 1 97.81 243 TRP B N 1
ATOM 4758 C CA . TRP B 1 243 ? 7.234 9.477 10.18 1 97.81 243 TRP B CA 1
ATOM 4759 C C . TRP B 1 243 ? 7.719 10.922 10.164 1 97.81 243 TRP B C 1
ATOM 4761 O O . TRP B 1 243 ? 8.391 11.352 9.219 1 97.81 243 TRP B O 1
ATOM 4771 N N . VAL B 1 244 ? 7.527 11.578 11.219 1 98.06 244 VAL B N 1
ATOM 4772 C CA . VAL B 1 244 ? 7.664 13.023 11.328 1 98.06 244 VAL B CA 1
ATOM 4773 C C . VAL B 1 244 ? 8.898 13.367 12.164 1 98.06 244 VAL B C 1
ATOM 4775 O O . VAL B 1 244 ? 8.953 14.422 12.805 1 98.06 244 VAL B O 1
ATOM 4778 N N . PHE B 1 245 ? 9.93 12.477 12.266 1 98.06 245 PHE B N 1
ATOM 4779 C CA . PHE B 1 245 ? 11.078 12.688 13.141 1 98.06 245 PHE B CA 1
ATOM 4780 C C . PHE B 1 245 ? 12.375 12.359 12.414 1 98.06 245 PHE B C 1
ATOM 4782 O O . PHE B 1 245 ? 12.375 11.633 11.414 1 98.06 245 PHE B O 1
ATOM 4789 N N . SER B 1 246 ? 13.445 12.906 12.875 1 97 246 SER B N 1
ATOM 4790 C CA . SER B 1 246 ? 14.82 12.609 12.484 1 97 246 SER B CA 1
ATOM 4791 C C . SER B 1 246 ? 15.633 12.102 13.672 1 97 246 SER B C 1
ATOM 4793 O O . SER B 1 246 ? 15.898 12.844 14.609 1 97 246 SER B O 1
ATOM 4795 N N . LEU B 1 247 ? 16.109 10.945 13.578 1 95.69 247 LEU B N 1
ATOM 4796 C CA . LEU B 1 247 ? 16.75 10.32 14.734 1 95.69 247 LEU B CA 1
ATOM 4797 C C . LEU B 1 247 ? 18.203 10.773 14.852 1 95.69 247 LEU B C 1
ATOM 4799 O O . LEU B 1 247 ? 18.844 10.539 15.883 1 95.69 247 LEU B O 1
ATOM 4803 N N . ASP B 1 248 ? 18.719 11.422 13.867 1 93.88 248 ASP B N 1
ATOM 4804 C CA . ASP B 1 248 ? 20.109 11.859 13.883 1 93.88 248 ASP B CA 1
ATOM 4805 C C . ASP B 1 248 ? 20.266 13.156 14.68 1 93.88 248 ASP B C 1
ATOM 4807 O O . ASP B 1 248 ? 21.375 13.688 14.789 1 93.88 248 ASP B O 1
ATOM 4811 N N . LYS B 1 249 ? 19.312 13.664 15.219 1 96.56 249 LYS B N 1
ATOM 4812 C CA . LYS B 1 249 ? 19.359 14.859 16.062 1 96.56 249 LYS B CA 1
ATOM 4813 C C . LYS B 1 249 ? 18.656 14.625 17.391 1 96.56 249 LYS B C 1
ATOM 4815 O O . LYS B 1 249 ? 17.906 13.656 17.547 1 96.56 249 LYS B O 1
ATOM 4820 N N . ASP B 1 250 ? 18.922 15.516 18.359 1 97.31 250 ASP B N 1
ATOM 4821 C CA . ASP B 1 250 ? 18.25 15.438 19.641 1 97.31 250 ASP B CA 1
ATOM 4822 C C . ASP B 1 250 ? 16.969 16.266 19.641 1 97.31 250 ASP B C 1
ATOM 4824 O O . ASP B 1 250 ? 16.922 17.344 19.031 1 97.31 250 ASP B O 1
ATOM 4828 N N . PHE B 1 251 ? 15.984 15.773 20.297 1 98.56 251 PHE B N 1
ATOM 4829 C CA . PHE B 1 251 ? 14.727 16.484 20.469 1 98.56 251 PHE B CA 1
ATOM 4830 C C . PHE B 1 251 ? 13.945 15.93 21.641 1 98.56 251 PHE B C 1
ATOM 4832 O O . PHE B 1 251 ? 14.227 14.828 22.125 1 98.56 251 PHE B O 1
ATOM 4839 N N . ILE B 1 252 ? 13 16.688 22.125 1 98.56 252 ILE B N 1
ATOM 4840 C CA . ILE B 1 252 ? 12.156 16.234 23.234 1 98.56 252 ILE B CA 1
ATOM 4841 C C . ILE B 1 252 ? 11.344 15.023 22.812 1 98.56 252 ILE B C 1
ATOM 4843 O O . ILE B 1 252 ? 10.672 15.047 21.781 1 98.56 252 ILE B O 1
ATOM 4847 N N . GLY B 1 253 ? 11.391 13.898 23.562 1 98.44 253 GLY B N 1
ATOM 4848 C CA . GLY B 1 253 ? 10.648 12.688 23.266 1 98.44 253 GLY B CA 1
ATOM 4849 C C . GLY B 1 253 ? 11.461 11.656 22.5 1 98.44 253 GLY B C 1
ATOM 4850 O O . GLY B 1 253 ? 11 10.539 22.281 1 98.44 253 GLY B O 1
ATOM 4851 N N . LYS B 1 254 ? 12.688 11.977 22.141 1 98.38 254 LYS B N 1
ATOM 4852 C CA . LYS B 1 254 ? 13.516 11.117 21.297 1 98.38 254 LYS B CA 1
ATOM 4853 C C . LYS B 1 254 ? 13.734 9.758 21.969 1 98.38 254 LYS B C 1
ATOM 4855 O O . LYS B 1 254 ? 13.719 8.727 21.281 1 98.38 254 LYS B O 1
ATOM 4860 N N . GLU B 1 255 ? 13.992 9.711 23.219 1 98.12 255 GLU B N 1
ATOM 4861 C CA . GLU B 1 255 ? 14.281 8.469 23.922 1 98.12 255 GLU B CA 1
ATOM 4862 C C . GLU B 1 255 ? 13.164 7.445 23.734 1 98.12 255 GLU B C 1
ATOM 4864 O O . GLU B 1 255 ? 13.438 6.273 23.453 1 98.12 255 GLU B O 1
ATOM 4869 N N . LYS B 1 256 ? 11.922 7.949 23.875 1 98.25 256 LYS B N 1
ATOM 4870 C CA . LYS B 1 256 ? 10.781 7.051 23.703 1 98.25 256 LYS B CA 1
ATOM 4871 C C . LYS B 1 256 ? 10.664 6.602 22.25 1 98.25 256 LYS B C 1
ATOM 4873 O O . LYS B 1 256 ? 10.336 5.445 21.969 1 98.25 256 LYS B O 1
ATOM 4878 N N . ILE B 1 257 ? 10.906 7.5 21.328 1 98.31 257 ILE B N 1
ATOM 4879 C CA . ILE B 1 257 ? 10.852 7.152 19.906 1 98.31 257 ILE B CA 1
ATOM 4880 C C . ILE B 1 257 ? 11.898 6.082 19.609 1 98.31 257 ILE B C 1
ATOM 4882 O O . ILE B 1 257 ? 11.602 5.094 18.938 1 98.31 257 ILE B O 1
ATOM 4886 N N . MET B 1 258 ? 13.078 6.266 20.094 1 97.62 258 MET B N 1
ATOM 4887 C CA . MET B 1 258 ? 14.156 5.297 19.891 1 97.62 258 MET B CA 1
ATOM 4888 C C . MET B 1 258 ? 13.781 3.938 20.469 1 97.62 258 MET B C 1
ATOM 4890 O O . MET B 1 258 ? 14.039 2.904 19.844 1 97.62 258 MET B O 1
ATOM 4894 N N . GLU B 1 259 ? 13.211 3.965 21.641 1 97.75 259 GLU B N 1
ATOM 4895 C CA . GLU B 1 259 ? 12.758 2.729 22.266 1 97.75 259 GLU B CA 1
ATOM 4896 C C . GLU B 1 259 ? 11.758 1.996 21.375 1 97.75 259 GLU B C 1
ATOM 4898 O O . GLU B 1 259 ? 11.891 0.793 21.141 1 97.75 259 GLU B O 1
ATOM 4903 N N . HIS B 1 260 ? 10.766 2.713 20.891 1 97.81 260 HIS B N 1
ATOM 4904 C CA . HIS B 1 260 ? 9.742 2.123 20.031 1 97.81 260 HIS B CA 1
ATOM 4905 C C . HIS B 1 260 ? 10.328 1.619 18.719 1 97.81 260 HIS B C 1
ATOM 4907 O O . HIS B 1 260 ? 9.984 0.531 18.266 1 97.81 260 HIS B O 1
ATOM 4913 N N . VAL B 1 261 ? 11.227 2.383 18.172 1 97.56 261 VAL B N 1
ATOM 4914 C CA . VAL B 1 261 ? 11.852 2.021 16.891 1 97.56 261 VAL B CA 1
ATOM 4915 C C . VAL B 1 261 ? 12.68 0.751 17.078 1 97.56 261 VAL B C 1
ATOM 4917 O O . VAL B 1 261 ? 12.695 -0.112 16.188 1 97.56 261 VAL B O 1
ATOM 4920 N N . GLU B 1 262 ? 13.266 0.563 18.188 1 97.44 262 GLU B N 1
ATOM 4921 C CA . GLU B 1 262 ? 14.203 -0.539 18.375 1 97.44 262 GLU B CA 1
ATOM 4922 C C . GLU B 1 262 ? 13.508 -1.754 18.984 1 97.44 262 GLU B C 1
ATOM 4924 O O . GLU B 1 262 ? 13.883 -2.895 18.703 1 97.44 262 GLU B O 1
ATOM 4929 N N . ASN B 1 263 ? 12.5 -1.53 19.75 1 97.88 263 ASN B N 1
ATOM 4930 C CA . ASN B 1 263 ? 11.914 -2.637 20.5 1 97.88 263 ASN B CA 1
ATOM 4931 C C . ASN B 1 263 ? 10.547 -3.027 19.938 1 97.88 263 ASN B C 1
ATOM 4933 O O . ASN B 1 263 ? 9.953 -4.016 20.375 1 97.88 263 ASN B O 1
ATOM 4937 N N . GLY B 1 264 ? 10.062 -2.316 19 1 98 264 GLY B N 1
ATOM 4938 C CA . GLY B 1 264 ? 8.742 -2.596 18.453 1 98 264 GLY B CA 1
ATOM 4939 C C . GLY B 1 264 ? 7.629 -1.914 19.219 1 98 264 GLY B C 1
ATOM 4940 O O . GLY B 1 264 ? 7.867 -1.318 20.266 1 98 264 GLY B O 1
ATOM 4941 N N . VAL B 1 265 ? 6.395 -1.933 18.656 1 98.5 265 VAL B N 1
ATOM 4942 C CA . VAL B 1 265 ? 5.234 -1.3 19.281 1 98.5 265 VAL B CA 1
ATOM 4943 C C . VAL B 1 265 ? 4.102 -2.314 19.406 1 98.5 265 VAL B C 1
ATOM 4945 O O . VAL B 1 265 ? 4.09 -3.338 18.719 1 98.5 265 VAL B O 1
ATOM 4948 N N . ASN B 1 266 ? 3.121 -2.025 20.25 1 98.25 266 ASN B N 1
ATOM 4949 C CA . ASN B 1 266 ? 2.027 -2.953 20.516 1 98.25 266 ASN B CA 1
ATOM 4950 C C . ASN B 1 266 ? 0.741 -2.516 19.828 1 98.25 266 ASN B C 1
ATOM 4952 O O . ASN B 1 266 ? -0.289 -3.182 19.938 1 98.25 266 ASN B O 1
ATOM 4956 N N . ARG B 1 267 ? 0.779 -1.426 19.125 1 98.62 267 ARG B N 1
ATOM 4957 C CA . ARG B 1 267 ? -0.304 -0.977 18.25 1 98.62 267 ARG B CA 1
ATOM 4958 C C . ARG B 1 267 ? 0.24 -0.24 17.031 1 98.62 267 ARG B C 1
ATOM 4960 O O . ARG B 1 267 ? 1.263 0.443 17.125 1 98.62 267 ARG B O 1
ATOM 4967 N N . ILE B 1 268 ? -0.433 -0.343 15.93 1 98.75 268 ILE B N 1
ATOM 4968 C CA . ILE B 1 268 ? -0.049 0.354 14.711 1 98.75 268 ILE B CA 1
ATOM 4969 C C . ILE B 1 268 ? -1.295 0.899 14.016 1 98.75 268 ILE B C 1
ATOM 4971 O O . ILE B 1 268 ? -2.354 0.267 14.039 1 98.75 268 ILE B O 1
ATOM 4975 N N . ARG B 1 269 ? -1.163 2.039 13.445 1 98.88 269 ARG B N 1
ATOM 4976 C CA . ARG B 1 269 ? -2.25 2.662 12.695 1 98.88 269 ARG B CA 1
ATOM 4977 C C . ARG B 1 269 ? -2.34 2.086 11.281 1 98.88 269 ARG B C 1
ATOM 4979 O O . ARG B 1 269 ? -1.332 1.992 10.578 1 98.88 269 ARG B O 1
ATOM 4986 N N . LEU B 1 270 ? -3.537 1.692 10.867 1 98.75 270 LEU B N 1
ATOM 4987 C CA . LEU B 1 270 ? -3.812 1.226 9.516 1 98.75 270 LEU B CA 1
ATOM 4988 C C . LEU B 1 270 ? -5.16 1.746 9.023 1 98.75 270 LEU B C 1
ATOM 4990 O O . LEU B 1 270 ? -6 2.164 9.828 1 98.75 270 LEU B O 1
ATOM 4994 N N . GLY B 1 271 ?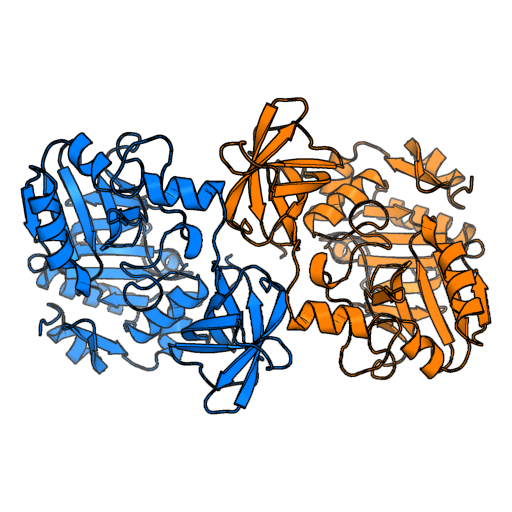 -5.32 1.761 7.746 1 98.75 271 GLY B N 1
ATOM 4995 C CA . GLY B 1 271 ? -6.602 2.104 7.148 1 98.75 271 GLY B CA 1
ATOM 4996 C C . GLY B 1 271 ? -7.492 0.896 6.914 1 98.75 271 GLY B C 1
ATOM 4997 O O . GLY B 1 271 ? -7.055 -0.245 7.078 1 98.75 271 GLY B O 1
ATOM 4998 N N . PHE B 1 272 ? -8.719 1.121 6.609 1 98.69 272 PHE B N 1
ATOM 4999 C CA . PHE B 1 272 ? -9.633 0.047 6.238 1 98.69 272 PHE B CA 1
ATOM 5000 C C . PHE B 1 272 ? -10.664 0.54 5.234 1 98.69 272 PHE B C 1
ATOM 5002 O O . PHE B 1 272 ? -10.898 1.745 5.113 1 98.69 272 PHE B O 1
ATOM 5009 N N . LYS B 1 273 ? -11.242 -0.309 4.523 1 98.38 273 LYS B N 1
ATOM 5010 C CA . LYS B 1 273 ? -12.344 -0.105 3.588 1 98.38 273 LYS B CA 1
ATOM 5011 C C . LYS B 1 273 ? -13.477 -1.089 3.855 1 98.38 273 LYS B C 1
ATOM 5013 O O . LYS B 1 273 ? -13.25 -2.295 3.965 1 98.38 273 LYS B O 1
ATOM 5018 N N . LEU B 1 274 ? -14.617 -0.587 3.965 1 98.12 274 LEU B N 1
ATOM 5019 C CA . LEU B 1 274 ? -15.766 -1.479 4.059 1 98.12 274 LEU B CA 1
ATOM 5020 C C . LEU B 1 274 ? -16.203 -1.946 2.674 1 98.12 274 LEU B C 1
ATOM 5022 O O . LEU B 1 274 ? -15.734 -1.428 1.659 1 98.12 274 LEU B O 1
ATOM 5026 N N . LYS B 1 275 ? -17.062 -2.902 2.652 1 95.44 275 LYS B N 1
ATOM 5027 C CA . LYS B 1 275 ? -17.609 -3.379 1.38 1 95.44 275 LYS B CA 1
ATOM 5028 C C . LYS B 1 275 ? -18.422 -2.295 0.688 1 95.44 275 LYS B C 1
ATOM 5030 O O . LYS B 1 275 ? -19.016 -1.439 1.35 1 95.44 275 LYS B O 1
ATOM 5035 N N . LYS B 1 276 ? -18.484 -2.182 -0.606 1 90.69 276 LYS B N 1
ATOM 5036 C CA . LYS B 1 276 ? -19.109 -1.132 -1.403 1 90.69 276 LYS B CA 1
ATOM 5037 C C . LYS B 1 276 ? -20.578 -0.929 -0.997 1 90.69 276 LYS B C 1
ATOM 5039 O O . LYS B 1 276 ? -21.062 0.201 -0.977 1 90.69 276 LYS B O 1
ATOM 5044 N N . ASP B 1 277 ? -21.281 -1.861 -0.586 1 88.5 277 ASP B N 1
ATOM 5045 C CA . ASP B 1 277 ? -22.703 -1.718 -0.31 1 88.5 277 ASP B CA 1
ATOM 5046 C C . ASP B 1 277 ? -22.953 -1.506 1.181 1 88.5 277 ASP B C 1
ATOM 5048 O O . ASP B 1 277 ? -24.094 -1.274 1.596 1 88.5 277 ASP B O 1
ATOM 5052 N N . ASP B 1 278 ? -21.859 -1.4 1.89 1 89 278 ASP B N 1
ATOM 5053 C CA . ASP B 1 278 ? -22 -1.136 3.318 1 89 278 ASP B CA 1
ATOM 5054 C C . ASP B 1 278 ? -21.922 0.36 3.611 1 89 278 ASP B C 1
ATOM 5056 O O . ASP B 1 278 ? -20.891 0.995 3.328 1 89 278 ASP B O 1
ATOM 5060 N N . ARG B 1 279 ? -22.953 0.865 4.188 1 87.5 279 ARG B N 1
ATOM 5061 C CA . ARG B 1 279 ? -23 2.309 4.402 1 87.5 279 ARG B CA 1
ATOM 5062 C C . ARG B 1 279 ? -22.938 2.643 5.891 1 87.5 279 ARG B C 1
ATOM 5064 O O . ARG B 1 279 ? -23.062 3.807 6.277 1 87.5 279 ARG B O 1
ATOM 5071 N N . LEU B 1 280 ? -22.766 1.652 6.707 1 92.69 280 LEU B N 1
ATOM 5072 C CA . LEU B 1 280 ? -22.594 1.902 8.141 1 92.69 280 LEU B CA 1
ATOM 5073 C C . LEU B 1 280 ? -21.25 2.547 8.43 1 92.69 280 LEU B C 1
ATOM 5075 O O . LEU B 1 280 ? -20.203 1.986 8.094 1 92.69 280 LEU B O 1
ATOM 5079 N N . LEU B 1 281 ? -21.297 3.654 9.039 1 94.75 281 LEU B N 1
ATOM 5080 C CA . LEU B 1 281 ? -20.078 4.398 9.32 1 94.75 281 LEU B CA 1
ATOM 5081 C C . LEU B 1 281 ? -19.578 4.09 10.727 1 94.75 281 LEU B C 1
ATOM 5083 O O . LEU B 1 281 ? -20.203 4.453 11.719 1 94.75 281 LEU B O 1
ATOM 5087 N N . PRO B 1 282 ? -18.453 3.445 10.797 1 97.38 282 PRO B N 1
ATOM 5088 C CA . PRO B 1 282 ? -17.875 3.268 12.133 1 97.38 282 PRO B CA 1
ATOM 5089 C C . PRO B 1 282 ? -17.531 4.59 12.805 1 97.38 282 PRO B C 1
ATOM 5091 O O . PRO B 1 282 ? -17 5.496 12.156 1 97.38 282 PRO B O 1
ATOM 5094 N N . ARG B 1 283 ? -17.812 4.742 14.016 1 97.44 283 ARG B N 1
ATOM 5095 C CA . ARG B 1 283 ? -17.484 5.949 14.766 1 97.44 283 ARG B CA 1
ATOM 5096 C C . ARG B 1 283 ? -16.203 5.754 15.578 1 97.44 283 ARG B C 1
ATOM 5098 O O . ARG B 1 283 ? -15.742 4.621 15.758 1 97.44 283 ARG B O 1
ATOM 5105 N N . LYS B 1 284 ? -15.711 6.812 16.016 1 97.62 284 LYS B N 1
ATOM 5106 C CA . LYS B 1 284 ? -14.539 6.785 16.891 1 97.62 284 LYS B CA 1
ATOM 5107 C C . LYS B 1 284 ? -14.758 5.844 18.062 1 97.62 284 LYS B C 1
ATOM 5109 O O . LYS B 1 284 ? -15.828 5.836 18.672 1 97.62 284 LYS B O 1
ATOM 5114 N N . ASP B 1 285 ? -13.758 5.02 18.375 1 97.94 285 ASP B N 1
ATOM 5115 C CA . ASP B 1 285 ? -13.641 4.137 19.531 1 97.94 285 ASP B CA 1
ATOM 5116 C C . ASP B 1 285 ? -14.445 2.854 19.328 1 97.94 285 ASP B C 1
ATOM 5118 O O . ASP B 1 285 ? -14.453 1.978 20.188 1 97.94 285 ASP B O 1
ATOM 5122 N N . TYR B 1 286 ? -15.141 2.775 18.188 1 98.5 286 TYR B N 1
ATOM 5123 C CA . TYR B 1 286 ? -15.695 1.462 17.891 1 98.5 286 TYR B CA 1
ATOM 5124 C C . TYR B 1 286 ? -14.609 0.399 17.859 1 98.5 286 TYR B C 1
ATOM 5126 O O . TYR B 1 286 ? -13.5 0.651 17.375 1 98.5 286 TYR B O 1
ATOM 5134 N N . LYS B 1 287 ? -14.961 -0.768 18.328 1 98.62 287 LYS B N 1
ATOM 5135 C CA . LYS B 1 287 ? -13.984 -1.842 18.469 1 98.62 287 LYS B CA 1
ATOM 5136 C C . LYS B 1 287 ? -13.703 -2.504 17.125 1 98.62 287 LYS B C 1
ATOM 5138 O O . LYS B 1 287 ? -14.617 -2.742 16.328 1 98.62 287 LYS B O 1
ATOM 5143 N N . ILE B 1 288 ? -12.508 -2.682 16.797 1 98.75 288 ILE B N 1
ATOM 5144 C CA . ILE B 1 288 ? -12.07 -3.592 15.75 1 98.75 288 ILE B CA 1
ATOM 5145 C C . ILE B 1 288 ? -11.805 -4.977 16.344 1 98.75 288 ILE B C 1
ATOM 5147 O O . ILE B 1 288 ? -11.133 -5.105 17.359 1 98.75 288 ILE B O 1
ATOM 5151 N N . LYS B 1 289 ? -12.312 -5.949 15.719 1 98.56 289 LYS B N 1
ATOM 5152 C CA . LYS B 1 289 ? -12.25 -7.312 16.234 1 98.56 289 LYS B CA 1
ATOM 5153 C C . LYS B 1 289 ? -11.578 -8.25 15.234 1 98.56 289 LYS B C 1
ATOM 5155 O O . LYS B 1 289 ? -11.406 -7.898 14.07 1 98.56 289 LYS B O 1
ATOM 5160 N N . SER B 1 290 ? -11.117 -9.398 15.766 1 97.88 290 SER B N 1
ATOM 5161 C CA . SER B 1 290 ? -10.633 -10.461 14.883 1 97.88 290 SER B CA 1
ATOM 5162 C C . SER B 1 290 ? -11.695 -10.852 13.859 1 97.88 290 SER B C 1
ATOM 5164 O O . SER B 1 290 ? -12.867 -10.5 14.008 1 97.88 290 SER B O 1
ATOM 5166 N N . PRO B 1 291 ? -11.32 -11.484 12.789 1 95.19 291 PRO B N 1
ATOM 5167 C CA . PRO B 1 291 ? -12.25 -11.742 11.688 1 95.19 291 PRO B CA 1
ATOM 5168 C C . PRO B 1 291 ? -13.516 -12.477 12.133 1 95.19 291 PRO B C 1
ATOM 5170 O O . PRO B 1 291 ? -14.594 -12.234 11.594 1 95.19 291 PRO B O 1
ATOM 5173 N N . LEU B 1 292 ? -13.398 -13.305 13.062 1 91 292 LEU B N 1
ATOM 5174 C CA . LEU B 1 292 ? -14.57 -14.055 13.508 1 91 292 LEU B CA 1
ATOM 5175 C C . LEU B 1 292 ? -15.25 -13.359 14.68 1 91 292 LEU B C 1
ATOM 5177 O O . LEU B 1 292 ? -16.219 -13.867 15.234 1 91 292 LEU B O 1
ATOM 5181 N N . GLY B 1 293 ? -14.734 -12.227 15.109 1 92.62 293 GLY B N 1
ATOM 5182 C CA . GLY B 1 293 ? -15.391 -11.344 16.062 1 92.62 293 GLY B CA 1
ATOM 5183 C C . GLY B 1 293 ? -15.156 -11.742 17.516 1 92.62 293 GLY B C 1
ATOM 5184 O O . GLY B 1 293 ? -15.805 -11.219 18.422 1 92.62 293 GLY B O 1
ATOM 5185 N N . SER B 1 294 ? -14.234 -12.594 17.797 1 93.56 294 SER B N 1
ATOM 5186 C CA . SER B 1 294 ? -14.109 -13.172 19.141 1 93.56 294 SER B CA 1
ATOM 5187 C C . SER B 1 294 ? -13.156 -12.352 20 1 93.56 294 SER B C 1
ATOM 5189 O O . SER B 1 294 ? -13.172 -12.469 21.234 1 93.56 294 SER B O 1
ATOM 5191 N N . ARG B 1 295 ? -12.328 -11.547 19.375 1 97 295 ARG B N 1
ATOM 5192 C CA . ARG B 1 295 ? -11.297 -10.82 20.125 1 97 295 ARG B CA 1
ATOM 5193 C C . ARG B 1 295 ? -11.289 -9.344 19.734 1 97 295 ARG B C 1
ATOM 5195 O O . ARG B 1 295 ? -11.367 -9 18.562 1 97 295 ARG B O 1
ATOM 5202 N N . ASP B 1 296 ? -11.203 -8.508 20.734 1 98 296 ASP B N 1
ATOM 5203 C CA . ASP B 1 296 ? -10.922 -7.098 20.484 1 98 296 ASP B CA 1
ATOM 5204 C C . ASP B 1 296 ? -9.461 -6.891 20.094 1 98 296 ASP B C 1
ATOM 5206 O O . ASP B 1 296 ? -8.555 -7.23 20.859 1 98 296 ASP B O 1
ATOM 5210 N N . VAL B 1 297 ? -9.25 -6.344 18.938 1 98.62 297 VAL B N 1
ATOM 5211 C CA . VAL B 1 297 ? -7.867 -6.289 18.469 1 98.62 297 VAL B CA 1
ATOM 5212 C C . VAL B 1 297 ? -7.477 -4.84 18.172 1 98.62 297 VAL B C 1
ATOM 5214 O O . VAL B 1 297 ? -6.34 -4.566 17.797 1 98.62 297 VAL B O 1
ATOM 5217 N N . GLY B 1 298 ? -8.375 -3.883 18.297 1 98.75 298 GLY B N 1
ATOM 5218 C CA . GLY B 1 298 ? -8.078 -2.484 18.047 1 98.75 298 GLY B CA 1
ATOM 5219 C C . GLY B 1 298 ? -9.297 -1.586 18.141 1 98.75 298 GLY B C 1
ATOM 5220 O O . GLY B 1 298 ? -10.305 -1.963 18.75 1 98.75 298 GLY B O 1
ATOM 5221 N N . TYR B 1 299 ? -9.18 -0.385 17.625 1 98.88 299 TYR B N 1
ATOM 5222 C CA . TYR B 1 299 ? -10.273 0.573 17.672 1 98.88 299 TYR B CA 1
ATOM 5223 C C . TYR B 1 299 ? -10.188 1.564 16.516 1 98.88 299 TYR B C 1
ATOM 5225 O O . TYR B 1 299 ? -9.102 1.835 16 1 98.88 299 TYR B O 1
ATOM 5233 N N . VAL B 1 300 ? -11.336 2.057 16.125 1 98.88 300 VAL B N 1
ATOM 5234 C CA . VAL B 1 300 ? -11.477 3.035 15.047 1 98.88 300 VAL B CA 1
ATOM 5235 C C . VAL B 1 300 ? -11.188 4.434 15.586 1 98.88 300 VAL B C 1
ATOM 5237 O O . VAL B 1 300 ? -11.609 4.781 16.688 1 98.88 300 VAL B O 1
ATOM 5240 N N . THR B 1 301 ? -10.469 5.234 14.797 1 98.88 301 THR B N 1
ATOM 5241 C CA . THR B 1 301 ? -10.258 6.621 15.195 1 98.88 301 THR B CA 1
ATOM 5242 C C . THR B 1 301 ? -11.023 7.566 14.266 1 98.88 301 THR B C 1
ATOM 5244 O O . THR B 1 301 ? -11.633 8.531 14.727 1 98.88 301 THR B O 1
ATOM 5247 N N . SER B 1 302 ? -10.977 7.301 12.984 1 98.75 302 SER B N 1
ATOM 5248 C CA . SER B 1 302 ? -11.68 8.117 12 1 98.75 302 SER B CA 1
ATOM 5249 C C . SER B 1 302 ? -12.32 7.25 10.922 1 98.75 302 SER B C 1
ATOM 5251 O O . SER B 1 302 ? -11.781 6.203 10.555 1 98.75 302 SER B O 1
ATOM 5253 N N . SER B 1 303 ? -13.445 7.699 10.43 1 98.56 303 SER B N 1
ATOM 5254 C CA . SER B 1 303 ? -14.133 7.035 9.328 1 98.56 303 SER B CA 1
ATOM 5255 C C . SER B 1 303 ? -15.023 8.008 8.562 1 98.56 303 SER B C 1
ATOM 5257 O O . SER B 1 303 ? -15.484 9.008 9.125 1 98.56 303 SER B O 1
ATOM 5259 N N . THR B 1 304 ? -15.188 7.762 7.301 1 98.19 304 THR B N 1
ATOM 5260 C CA . THR B 1 304 ? -16.016 8.586 6.438 1 98.19 304 THR B CA 1
ATOM 5261 C C . THR B 1 304 ? -16.484 7.805 5.211 1 98.19 304 THR B C 1
ATOM 5263 O O . THR B 1 304 ? -15.992 6.699 4.961 1 98.19 304 THR B O 1
ATOM 5266 N N . PHE B 1 305 ? -17.5 8.344 4.613 1 97.81 305 PHE B N 1
ATOM 5267 C CA . PHE B 1 305 ? -17.828 7.867 3.271 1 97.81 305 PHE B CA 1
ATOM 5268 C C . PHE B 1 305 ? -17.047 8.633 2.219 1 97.81 305 PHE B C 1
ATOM 5270 O O . PHE B 1 305 ? -17.062 9.867 2.199 1 97.81 305 PHE B O 1
ATOM 5277 N N . SER B 1 306 ? -16.266 7.902 1.373 1 97.94 306 SER B N 1
ATOM 5278 C CA . SER B 1 306 ? -15.547 8.516 0.26 1 97.94 306 SER B CA 1
ATOM 5279 C C . SER B 1 306 ? -16.359 8.453 -1.026 1 97.94 306 SER B C 1
ATOM 5281 O O . SER B 1 306 ? -16.516 7.379 -1.613 1 97.94 306 SER B O 1
ATOM 5283 N N . PRO B 1 307 ? -16.797 9.562 -1.484 1 96.75 307 PRO B N 1
ATOM 5284 C CA . PRO B 1 307 ? -17.516 9.555 -2.762 1 96.75 307 PRO B CA 1
ATOM 5285 C C . PRO B 1 307 ? -16.641 9.117 -3.93 1 96.75 307 PRO B C 1
ATOM 5287 O O . PRO B 1 307 ? -17.125 8.531 -4.895 1 96.75 307 PRO B O 1
ATOM 5290 N N . TYR B 1 308 ? -15.406 9.422 -3.83 1 97.06 308 TYR B N 1
ATOM 5291 C CA . TYR B 1 308 ? -14.469 9.086 -4.895 1 97.06 308 TYR B CA 1
ATOM 5292 C C . TYR B 1 308 ? -14.312 7.57 -5.023 1 97.06 308 TYR B C 1
ATOM 5294 O O . TYR B 1 308 ? -14.305 7.031 -6.133 1 97.06 308 TYR B O 1
ATOM 5302 N N . LEU B 1 309 ? -14.227 6.895 -3.91 1 96.81 309 LEU B N 1
ATOM 5303 C CA . LEU B 1 309 ? -14.102 5.441 -3.877 1 96.81 309 LEU B CA 1
ATOM 5304 C C . LEU B 1 309 ? -15.477 4.781 -3.844 1 96.81 309 LEU B C 1
ATOM 5306 O O . LEU B 1 309 ? -15.594 3.572 -4.066 1 96.81 309 LEU B O 1
ATOM 5310 N N . ASN B 1 310 ? -16.469 5.598 -3.594 1 96.69 310 ASN B N 1
ATOM 5311 C CA . ASN B 1 310 ? -17.828 5.113 -3.398 1 96.69 310 ASN B CA 1
ATOM 5312 C C . ASN B 1 310 ? -17.891 4 -2.355 1 96.69 310 ASN B C 1
ATOM 5314 O O . ASN B 1 310 ? -18.422 2.926 -2.617 1 96.69 310 ASN B O 1
ATOM 5318 N N . ARG B 1 311 ? -17.312 4.242 -1.208 1 96.44 311 ARG B N 1
ATOM 5319 C CA . ARG B 1 311 ? -17.297 3.287 -0.103 1 96.44 311 ARG B CA 1
ATOM 5320 C C . ARG B 1 311 ? -16.922 3.971 1.206 1 96.44 311 ARG B C 1
ATOM 5322 O O . ARG B 1 311 ? -16.328 5.051 1.197 1 96.44 311 ARG B O 1
ATOM 5329 N N . VAL B 1 312 ? -17.281 3.295 2.295 1 98.31 312 VAL B N 1
ATOM 5330 C CA . VAL B 1 312 ? -16.859 3.75 3.617 1 98.31 312 VAL B CA 1
ATOM 5331 C C . VAL B 1 312 ? -15.406 3.365 3.859 1 98.31 312 VAL B C 1
ATOM 5333 O O . VAL B 1 312 ? -15.008 2.225 3.607 1 98.31 312 VAL B O 1
ATOM 5336 N N . ILE B 1 313 ? -14.648 4.344 4.305 1 98.62 313 ILE B N 1
ATOM 5337 C CA . ILE B 1 313 ? -13.234 4.141 4.613 1 98.62 313 ILE B CA 1
ATOM 5338 C C . ILE B 1 313 ? -12.938 4.664 6.016 1 98.62 313 ILE B C 1
ATOM 5340 O O . ILE B 1 313 ? -13.773 5.324 6.633 1 98.62 313 ILE B O 1
ATOM 5344 N N . GLY B 1 314 ? -11.758 4.34 6.48 1 98.69 314 GLY B N 1
ATOM 5345 C CA . GLY B 1 314 ? -11.344 4.871 7.766 1 98.69 314 GLY B CA 1
ATOM 5346 C C . GLY B 1 314 ? -9.953 4.418 8.172 1 98.69 314 GLY B C 1
ATOM 5347 O O . GLY B 1 314 ? -9.188 3.928 7.344 1 98.69 314 GLY B O 1
ATOM 5348 N N . MET B 1 315 ? -9.656 4.68 9.414 1 98.88 315 MET B N 1
ATOM 5349 C CA . MET B 1 315 ? -8.383 4.289 10.008 1 98.88 315 MET B CA 1
ATOM 5350 C C . MET B 1 315 ? -8.539 4.016 11.5 1 98.88 315 MET B C 1
ATOM 5352 O O . MET B 1 315 ? -9.555 4.371 12.102 1 98.88 315 MET B O 1
ATOM 5356 N N . GLY B 1 316 ? -7.656 3.383 12 1 98.88 316 GLY B N 1
ATOM 5357 C CA . GLY B 1 316 ? -7.598 3.064 13.422 1 98.88 316 GLY B CA 1
ATOM 5358 C C . GLY B 1 316 ? -6.305 2.389 13.828 1 98.88 316 GLY B C 1
ATOM 5359 O O . GLY B 1 316 ? -5.348 2.35 13.055 1 98.88 316 GLY B O 1
ATOM 5360 N N . TYR B 1 317 ? -6.258 1.993 15.062 1 98.94 317 TYR B N 1
ATOM 5361 C CA . TYR B 1 317 ? -5.105 1.291 15.617 1 98.94 317 TYR B CA 1
ATOM 5362 C C . TYR B 1 317 ? -5.445 -0.164 15.914 1 98.94 317 TYR B C 1
ATOM 5364 O O . TYR B 1 317 ? -6.535 -0.465 16.406 1 98.94 317 TYR B O 1
ATOM 5372 N N . ILE B 1 318 ? -4.559 -1.02 15.57 1 98.81 318 ILE B N 1
ATOM 5373 C CA . ILE B 1 318 ? -4.758 -2.438 15.852 1 98.81 318 ILE B CA 1
ATOM 5374 C C . ILE B 1 318 ? -3.484 -3.029 16.453 1 98.81 318 ILE B C 1
ATOM 5376 O O . ILE B 1 318 ? -2.404 -2.445 16.328 1 98.81 318 ILE B O 1
ATOM 5380 N N . LYS B 1 319 ? -3.648 -4.184 17.156 1 98.75 319 LYS B N 1
ATOM 5381 C CA . LYS B 1 319 ? -2.486 -4.988 17.531 1 98.75 319 LYS B CA 1
ATOM 5382 C C . LYS B 1 319 ? -1.725 -5.457 16.297 1 98.75 319 LYS B C 1
ATOM 5384 O O . LYS B 1 319 ? -2.322 -5.973 15.344 1 98.75 319 LYS B O 1
ATOM 5389 N N . PRO B 1 320 ? -0.407 -5.301 16.312 1 98.62 320 PRO B N 1
ATOM 5390 C CA . PRO B 1 320 ? 0.368 -5.57 15.102 1 98.62 320 PRO B CA 1
ATOM 5391 C C . PRO B 1 320 ? 0.228 -7.012 14.617 1 98.62 320 PRO B C 1
ATOM 5393 O O . PRO B 1 320 ? 0.317 -7.273 13.414 1 98.62 320 PRO B O 1
ATOM 5396 N N . GLU B 1 321 ? -0.027 -7.984 15.477 1 98.44 321 GLU B N 1
ATOM 5397 C CA . GLU B 1 321 ? -0.158 -9.391 15.117 1 98.44 321 GLU B CA 1
ATOM 5398 C C . GLU B 1 321 ? -1.341 -9.609 14.18 1 98.44 321 GLU B C 1
ATOM 5400 O O . GLU B 1 321 ? -1.482 -10.688 13.594 1 98.44 321 GLU B O 1
ATOM 5405 N N . TYR B 1 322 ? -2.186 -8.594 14.016 1 98.44 322 TYR B N 1
ATOM 5406 C CA . TYR B 1 322 ? -3.367 -8.672 13.164 1 98.44 322 TYR B CA 1
ATOM 5407 C C . TYR B 1 322 ? -3.229 -7.77 11.945 1 98.44 322 TYR B C 1
ATOM 5409 O O . TYR B 1 322 ? -4.219 -7.449 11.289 1 98.44 322 TYR B O 1
ATOM 5417 N N . ALA B 1 323 ? -2.027 -7.285 11.656 1 97.44 323 ALA B N 1
ATOM 5418 C CA . ALA B 1 323 ? -1.812 -6.422 10.492 1 97.44 323 ALA B CA 1
ATOM 5419 C C . ALA B 1 323 ? -2.02 -7.188 9.195 1 97.44 323 ALA B C 1
ATOM 5421 O O . ALA B 1 323 ? -1.094 -7.32 8.391 1 97.44 323 ALA B O 1
ATOM 5422 N N . TYR B 1 324 ? -3.279 -7.586 8.977 1 96.88 324 TYR B N 1
ATOM 5423 C CA . TYR B 1 324 ? -3.652 -8.406 7.828 1 96.88 324 TYR B CA 1
ATOM 5424 C C . TYR B 1 324 ? -3.939 -7.539 6.609 1 96.88 324 TYR B C 1
ATOM 5426 O O . TYR B 1 324 ? -5.039 -7.586 6.051 1 96.88 324 TYR B O 1
ATOM 5434 N N . ILE B 1 325 ? -3.008 -6.773 6.152 1 98.12 325 ILE B N 1
ATOM 5435 C CA . ILE B 1 325 ? -3.223 -5.879 5.02 1 98.12 325 ILE B CA 1
ATOM 5436 C C . ILE B 1 325 ? -3.68 -6.688 3.807 1 98.12 325 ILE B C 1
ATOM 5438 O O . ILE B 1 325 ? -3.055 -7.688 3.447 1 98.12 325 ILE B O 1
ATOM 5442 N N . GLY B 1 326 ? -4.789 -6.289 3.215 1 97.19 326 GLY B N 1
ATOM 5443 C CA . GLY B 1 326 ? -5.371 -6.988 2.08 1 97.19 326 GLY B CA 1
ATOM 5444 C C . GLY B 1 326 ? -6.441 -7.984 2.48 1 97.19 326 GLY B C 1
ATOM 5445 O O . GLY B 1 326 ? -7.148 -8.523 1.624 1 97.19 326 GLY B O 1
ATOM 5446 N N . TYR B 1 327 ? -6.551 -8.25 3.762 1 97.75 327 TYR B N 1
ATOM 5447 C CA . TYR B 1 327 ? -7.574 -9.141 4.297 1 97.75 327 TYR B CA 1
ATOM 5448 C C . TYR B 1 327 ? -8.516 -8.391 5.23 1 97.75 327 TYR B C 1
ATOM 5450 O O . TYR B 1 327 ? -8.445 -7.168 5.34 1 97.75 327 TYR B O 1
ATOM 5458 N N . GLU B 1 328 ? -9.445 -9.156 5.859 1 97.38 328 GLU B N 1
ATOM 5459 C CA . GLU B 1 328 ? -10.516 -8.477 6.582 1 97.38 328 GLU B CA 1
ATOM 5460 C C . GLU B 1 328 ? -10.367 -8.672 8.086 1 97.38 328 GLU B C 1
ATOM 5462 O O . GLU B 1 328 ? -9.914 -9.727 8.547 1 97.38 328 GLU B O 1
ATOM 5467 N N . LEU B 1 329 ? -10.695 -7.703 8.836 1 98.38 329 LEU B N 1
ATOM 5468 C CA . LEU B 1 329 ? -11.102 -7.746 10.234 1 98.38 329 LEU B CA 1
ATOM 5469 C C . LEU B 1 329 ? -12.57 -7.355 10.391 1 98.38 329 LEU B C 1
ATOM 5471 O O . LEU B 1 329 ? -13.242 -7.035 9.406 1 98.38 329 LEU B O 1
ATOM 5475 N N . ALA B 1 330 ? -13.047 -7.441 11.586 1 98 330 ALA B N 1
ATOM 5476 C CA . ALA B 1 330 ? -14.43 -7.059 11.852 1 98 330 ALA B CA 1
ATOM 5477 C C . ALA B 1 330 ? -14.5 -5.777 12.68 1 98 330 ALA B C 1
ATOM 5479 O O . ALA B 1 330 ? -13.703 -5.582 13.594 1 98 330 ALA B O 1
ATOM 5480 N N . ILE B 1 331 ? -15.391 -4.918 12.32 1 98.31 331 ILE B N 1
ATOM 5481 C CA . ILE B 1 331 ? -15.695 -3.76 13.148 1 98.31 331 ILE B CA 1
ATOM 5482 C C . ILE B 1 331 ? -17.062 -3.939 13.797 1 98.31 331 ILE B C 1
ATOM 5484 O O . ILE B 1 331 ? -18.047 -4.266 13.125 1 98.31 331 ILE B O 1
ATOM 5488 N N . ASP B 1 332 ? -17.109 -3.715 15.086 1 97.62 332 ASP B N 1
ATOM 5489 C CA . ASP B 1 332 ? -18.375 -3.801 15.82 1 97.62 332 ASP B CA 1
ATOM 5490 C C . ASP B 1 332 ? -19.141 -2.486 15.734 1 97.62 332 ASP B C 1
ATOM 5492 O O . ASP B 1 332 ? -18.781 -1.501 16.375 1 97.62 332 ASP B O 1
ATOM 5496 N N . ILE B 1 333 ? -20.141 -2.453 14.961 1 95.75 333 ILE B N 1
ATOM 5497 C CA . ILE B 1 333 ? -20.984 -1.279 14.82 1 95.75 333 ILE B CA 1
ATOM 5498 C C . ILE B 1 333 ? -22.344 -1.541 15.484 1 95.75 333 ILE B C 1
ATOM 5500 O O . ILE B 1 333 ? -23.25 -2.09 14.852 1 95.75 333 ILE B O 1
ATOM 5504 N N . ARG B 1 334 ? -22.5 -1.056 16.75 1 92.12 334 ARG B N 1
ATOM 5505 C CA . ARG B 1 334 ? -23.719 -1.192 17.547 1 92.12 334 ARG B CA 1
ATOM 5506 C C . ARG B 1 334 ? -24.188 -2.641 17.578 1 92.12 334 ARG B C 1
ATOM 5508 O O . ARG B 1 334 ? -25.359 -2.924 17.281 1 92.12 334 ARG B O 1
ATOM 5515 N N . GLY B 1 335 ? -23.219 -3.57 17.75 1 91.12 335 GLY B N 1
ATOM 5516 C CA . GLY B 1 335 ? -23.562 -4.977 17.922 1 91.12 335 GLY B CA 1
ATOM 5517 C C . GLY B 1 335 ? -23.453 -5.77 16.641 1 91.12 335 GLY B C 1
ATOM 5518 O O . GLY B 1 335 ? -23.516 -7 16.656 1 91.12 335 GLY B O 1
ATOM 5519 N N . LYS B 1 336 ? -23.312 -5.145 15.555 1 93.12 336 LYS B N 1
ATOM 5520 C CA . LYS B 1 336 ? -23.156 -5.809 14.266 1 93.12 336 LYS B CA 1
ATOM 5521 C C . LYS B 1 336 ? -21.703 -5.848 13.828 1 93.12 336 LYS B C 1
ATOM 5523 O O . LYS B 1 336 ? -21.016 -4.828 13.859 1 93.12 336 LYS B O 1
ATOM 5528 N N . GLN B 1 337 ? -21.312 -7.066 13.484 1 95.12 337 GLN B N 1
ATOM 5529 C CA . GLN B 1 337 ? -19.969 -7.215 12.961 1 95.12 337 GLN B CA 1
ATOM 5530 C C . GLN B 1 337 ? -19.922 -6.922 11.461 1 95.12 337 GLN B C 1
ATOM 5532 O O . GLN B 1 337 ? -20.547 -7.625 10.664 1 95.12 337 GLN B O 1
ATOM 5537 N N . VAL B 1 338 ? -19.188 -5.898 11.133 1 96.75 338 VAL B N 1
ATOM 5538 C CA . VAL B 1 338 ? -19.047 -5.496 9.734 1 96.75 338 VAL B CA 1
ATOM 5539 C C . VAL B 1 338 ? -17.625 -5.777 9.258 1 96.75 338 VAL B C 1
ATOM 5541 O O . VAL B 1 338 ? -16.656 -5.367 9.898 1 96.75 338 VAL B O 1
ATOM 5544 N N . LYS B 1 339 ? -17.5 -6.473 8.148 1 96.56 339 LYS B N 1
ATOM 5545 C CA . LYS B 1 339 ? -16.188 -6.797 7.602 1 96.56 339 LYS B CA 1
ATOM 5546 C C . LYS B 1 339 ? -15.508 -5.555 7.043 1 96.56 339 LYS B C 1
ATOM 5548 O O . LYS B 1 339 ? -16.125 -4.754 6.344 1 96.56 339 LYS B O 1
ATOM 5553 N N . ALA B 1 340 ? -14.297 -5.367 7.387 1 98 340 ALA B N 1
ATOM 5554 C CA . ALA B 1 340 ? -13.469 -4.266 6.902 1 98 340 ALA B CA 1
ATOM 5555 C C . ALA B 1 340 ? -12.133 -4.773 6.359 1 98 340 ALA B C 1
ATOM 5557 O O . ALA B 1 340 ? -11.383 -5.445 7.07 1 98 340 ALA B O 1
ATOM 5558 N N . LYS B 1 341 ? -11.859 -4.449 5.137 1 98.31 341 LYS B N 1
ATOM 5559 C CA . LYS B 1 341 ? -10.57 -4.812 4.547 1 98.31 341 LYS B CA 1
ATOM 5560 C C . LYS B 1 341 ? -9.461 -3.885 5.031 1 98.31 341 LYS B C 1
ATOM 5562 O O . LYS B 1 341 ? -9.539 -2.668 4.844 1 98.31 341 LYS B O 1
ATOM 5567 N N . ILE B 1 342 ? -8.477 -4.445 5.672 1 98.56 342 ILE B N 1
ATOM 5568 C CA . ILE B 1 342 ? -7.348 -3.666 6.176 1 98.56 342 ILE B CA 1
ATOM 5569 C C . ILE B 1 342 ? -6.469 -3.213 5.012 1 98.56 342 ILE B C 1
ATOM 5571 O O . ILE B 1 342 ? -6.188 -3.994 4.102 1 98.56 342 ILE B O 1
ATOM 5575 N N . SER B 1 343 ? -6.023 -1.959 5.035 1 98 343 SER B N 1
ATOM 5576 C CA . SER B 1 343 ? -5.289 -1.359 3.924 1 98 343 SER B CA 1
ATOM 5577 C C . SER B 1 343 ? -4.211 -0.405 4.426 1 98 343 SER B C 1
ATOM 5579 O O . SER B 1 343 ? -4.359 0.209 5.484 1 98 343 SER B O 1
ATOM 5581 N N . ASP B 1 344 ? -3.146 -0.371 3.656 1 97.5 344 ASP B N 1
ATOM 5582 C CA . ASP B 1 344 ? -2.186 0.706 3.875 1 97.5 344 ASP B CA 1
ATOM 5583 C C . ASP B 1 344 ? -2.674 2.012 3.256 1 97.5 344 ASP B C 1
ATOM 5585 O O . ASP B 1 344 ? -3.697 2.035 2.566 1 97.5 344 ASP B O 1
ATOM 5589 N N . PHE B 1 345 ? -1.933 3.051 3.547 1 97.44 345 PHE B N 1
ATOM 5590 C CA . PHE B 1 345 ? -2.256 4.367 3.01 1 97.44 345 PHE B CA 1
ATOM 5591 C C . PHE B 1 345 ? -1.384 4.691 1.803 1 97.44 345 PHE B C 1
ATOM 5593 O O . PHE B 1 345 ? -0.265 4.188 1.687 1 97.44 345 PHE B O 1
ATOM 5600 N N . PRO B 1 346 ? -1.891 5.645 1.006 1 97.06 346 PRO B N 1
ATOM 5601 C CA . PRO B 1 346 ? -3.248 6.191 0.921 1 97.06 346 PRO B CA 1
ATOM 5602 C C . PRO B 1 346 ? -4.277 5.152 0.484 1 97.06 346 PRO B C 1
ATOM 5604 O O . PRO B 1 346 ? -3.912 4.117 -0.081 1 97.06 346 PRO B O 1
ATOM 5607 N N . LEU B 1 347 ? -5.5 5.379 0.695 1 97.69 347 LEU B N 1
ATOM 5608 C CA . LEU B 1 347 ? -6.57 4.438 0.382 1 97.69 347 LEU B CA 1
ATOM 5609 C C . LEU B 1 347 ? -7.027 4.598 -1.064 1 97.69 347 LEU B C 1
ATOM 5611 O O . LEU B 1 347 ? -7.773 3.76 -1.578 1 97.69 347 LEU B O 1
ATOM 5615 N N . ILE B 1 348 ? -6.523 5.668 -1.688 1 93.75 348 ILE B N 1
ATOM 5616 C CA . ILE B 1 348 ? -6.812 5.883 -3.102 1 93.75 348 ILE B CA 1
ATOM 5617 C C . ILE B 1 348 ? -5.523 5.777 -3.914 1 93.75 348 ILE B C 1
ATOM 5619 O O . ILE B 1 348 ? -4.426 5.891 -3.365 1 93.75 348 ILE B O 1
ATOM 5623 N N . ASN B 1 349 ? -5.688 5.449 -5.207 1 81.12 349 ASN B N 1
ATOM 5624 C CA . ASN B 1 349 ? -4.527 5.5 -6.094 1 81.12 349 ASN B CA 1
ATOM 5625 C C . ASN B 1 349 ? -4.16 6.934 -6.457 1 81.12 349 ASN B C 1
ATOM 5627 O O . ASN B 1 349 ? -5 7.688 -6.961 1 81.12 349 ASN B O 1
ATOM 5631 N N . THR B 1 350 ? -3.061 7.254 -5.988 1 66.12 350 THR B N 1
ATOM 5632 C CA . THR B 1 350 ? -2.641 8.609 -6.328 1 66.12 350 THR B CA 1
ATOM 5633 C C . THR B 1 350 ? -2.025 8.648 -7.723 1 66.12 350 THR B C 1
ATOM 5635 O O . THR B 1 350 ? -1.455 7.66 -8.188 1 66.12 350 THR B O 1
ATOM 5638 N N . ARG B 1 351 ? -2.475 9.484 -8.523 1 60.28 351 ARG B N 1
ATOM 5639 C CA . ARG B 1 351 ? -1.942 9.656 -9.875 1 60.28 351 ARG B CA 1
ATOM 5640 C C . ARG B 1 351 ? -0.505 10.164 -9.836 1 60.28 351 ARG B C 1
ATOM 5642 O O . ARG B 1 351 ? -0.155 10.984 -8.984 1 60.28 351 ARG B O 1
#